Protein AF-A0A2W1BD44-F1 (afdb_monomer)

Radius of gyration: 37.62 Å; Cα contacts (8 Å, |Δi|>4): 942; chains: 1; bounding box: 75×64×132 Å

pLDDT: mean 83.97, std 14.61, range [34.53, 98.75]

Structure (mmCIF, N/CA/C/O backbone):
data_AF-A0A2W1BD44-F1
#
_entry.id   AF-A0A2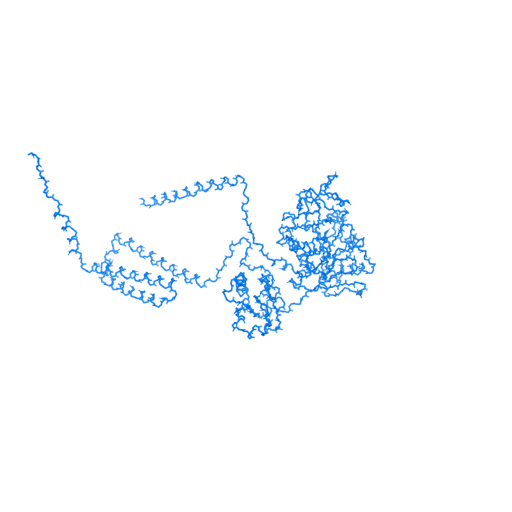W1BD44-F1
#
loop_
_atom_site.group_PDB
_atom_site.id
_atom_site.type_symbol
_atom_site.label_atom_id
_atom_site.label_alt_id
_atom_site.label_comp_id
_atom_site.label_asym_id
_atom_site.label_entity_id
_atom_site.label_seq_id
_atom_site.pdbx_PDB_ins_code
_atom_site.Cartn_x
_atom_site.Cartn_y
_atom_site.Cartn_z
_atom_site.occupancy
_atom_site.B_iso_or_equiv
_atom_site.auth_seq_id
_atom_site.auth_comp_id
_atom_site.auth_asym_id
_atom_site.auth_atom_id
_atom_site.pdbx_PDB_model_num
ATOM 1 N N . MET A 1 1 ? 44.862 8.257 100.990 1.00 38.84 1 MET A N 1
ATOM 2 C CA . MET A 1 1 ? 45.302 8.768 99.675 1.00 38.84 1 MET A CA 1
ATOM 3 C C . MET A 1 1 ? 44.104 9.475 99.042 1.00 38.84 1 MET A C 1
ATOM 5 O O . MET A 1 1 ? 43.102 8.808 98.858 1.00 38.84 1 MET A O 1
ATOM 9 N N . SER A 1 2 ? 44.173 10.812 98.903 1.00 38.59 2 SER A N 1
ATOM 10 C CA . SER A 1 2 ? 43.586 11.689 97.850 1.00 38.59 2 SER A CA 1
ATOM 11 C C . SER A 1 2 ? 42.446 11.095 96.983 1.00 38.59 2 SER A C 1
ATOM 13 O O . SER A 1 2 ? 42.671 10.048 96.399 1.00 38.59 2 SER A O 1
ATOM 15 N N . THR A 1 3 ? 41.254 11.668 96.729 1.00 39.41 3 THR A N 1
ATOM 16 C CA . THR A 1 3 ? 40.765 13.068 96.692 1.00 39.41 3 THR A CA 1
ATOM 17 C C . THR A 1 3 ? 39.239 13.099 96.401 1.00 39.41 3 THR A C 1
ATOM 19 O O . THR A 1 3 ? 38.770 12.302 95.599 1.00 39.41 3 THR A O 1
ATOM 22 N N . SER A 1 4 ? 38.525 14.039 97.044 1.00 40.84 4 SER A N 1
ATOM 23 C CA . SER A 1 4 ? 37.209 14.705 96.799 1.00 40.84 4 SER A CA 1
ATOM 24 C C . SER A 1 4 ? 36.252 14.306 95.644 1.00 40.84 4 SER A C 1
ATOM 26 O O . SER A 1 4 ? 36.691 14.236 94.496 1.00 40.84 4 SER A O 1
ATOM 28 N N . PRO A 1 5 ? 34.916 14.316 95.887 1.00 44.00 5 PRO A N 1
ATOM 29 C CA . PRO A 1 5 ? 33.911 14.685 94.893 1.00 44.00 5 PRO A CA 1
ATOM 30 C C . PRO A 1 5 ? 33.287 16.073 95.159 1.00 44.00 5 PRO A C 1
ATOM 32 O O . PRO A 1 5 ? 32.891 16.420 96.272 1.00 44.00 5 PRO A O 1
ATOM 35 N N . ARG A 1 6 ? 33.160 16.845 94.076 1.00 44.81 6 ARG A N 1
ATOM 36 C CA . ARG A 1 6 ? 32.424 18.110 93.948 1.00 44.81 6 ARG A CA 1
ATOM 37 C C . ARG A 1 6 ? 31.247 17.832 93.007 1.00 44.81 6 ARG A C 1
ATOM 39 O O . ARG A 1 6 ? 31.476 17.298 91.926 1.00 44.81 6 ARG A O 1
ATOM 46 N N . GLY A 1 7 ? 30.027 18.188 93.394 1.00 34.53 7 GLY A N 1
ATOM 47 C CA . GLY A 1 7 ? 28.847 18.040 92.542 1.00 34.53 7 GLY A CA 1
ATOM 48 C C . GLY A 1 7 ? 27.603 18.583 93.229 1.00 34.53 7 GLY A C 1
ATOM 49 O O . GLY A 1 7 ? 26.900 17.835 93.896 1.00 34.53 7 GLY A O 1
ATOM 50 N N . ASP A 1 8 ? 27.380 19.887 93.085 1.00 41.16 8 ASP A N 1
ATOM 51 C CA . ASP A 1 8 ? 26.165 20.582 93.505 1.00 41.16 8 ASP A CA 1
ATOM 52 C C . ASP A 1 8 ? 25.627 21.405 92.325 1.00 41.16 8 ASP A C 1
ATOM 54 O O . ASP A 1 8 ? 26.399 21.959 91.538 1.00 41.16 8 ASP A O 1
ATOM 58 N N . SER A 1 9 ? 24.299 21.503 92.266 1.00 50.09 9 SER A N 1
ATOM 59 C CA . SER A 1 9 ? 23.477 22.431 91.479 1.00 50.09 9 SER A CA 1
ATOM 60 C C . SER A 1 9 ? 23.548 22.352 89.943 1.00 50.09 9 SER A C 1
ATOM 62 O O . SER A 1 9 ? 24.430 22.943 89.334 1.00 50.09 9 SER A O 1
ATOM 64 N N . THR A 1 10 ? 22.578 21.678 89.295 1.00 47.69 10 THR A N 1
ATOM 65 C CA . THR A 1 10 ? 22.043 22.058 87.949 1.00 47.69 10 THR A CA 1
ATOM 66 C C . THR A 1 10 ? 20.843 21.237 87.425 1.00 47.69 10 THR A C 1
ATOM 68 O O . THR A 1 10 ? 20.424 21.467 86.297 1.00 47.69 10 THR A O 1
ATOM 71 N N . GLU A 1 11 ? 20.210 20.333 88.188 1.00 44.97 11 GLU A N 1
ATOM 72 C CA . GLU A 1 11 ? 19.047 19.564 87.668 1.00 44.97 11 GLU A CA 1
ATOM 73 C C . GLU A 1 11 ? 17.655 20.064 88.103 1.00 44.97 11 GLU A C 1
ATOM 75 O O . GLU A 1 11 ? 16.647 19.636 87.542 1.00 44.97 11 GLU A O 1
ATOM 80 N N . GLN A 1 12 ? 17.545 21.013 89.040 1.00 45.84 12 GLN A N 1
ATOM 81 C CA . GLN A 1 12 ? 16.232 21.457 89.547 1.00 45.84 12 GLN A CA 1
ATOM 82 C C . GLN A 1 12 ? 15.601 22.667 88.830 1.00 45.84 12 GLN A C 1
ATOM 84 O O . GLN A 1 12 ? 14.423 22.945 89.060 1.00 45.84 12 GLN A O 1
ATOM 89 N N . GLU A 1 13 ? 16.305 23.354 87.922 1.00 44.72 13 GLU A N 1
ATOM 90 C CA . GLU A 1 13 ? 15.767 24.547 87.234 1.00 44.72 13 GLU A CA 1
ATOM 91 C C . GLU A 1 13 ? 15.126 24.279 85.860 1.00 44.72 13 GLU A C 1
ATOM 93 O O . GLU A 1 13 ? 14.268 25.048 85.428 1.00 44.72 13 GLU A O 1
ATOM 98 N N . VAL A 1 14 ? 15.444 23.168 85.184 1.00 47.56 14 VAL A N 1
ATOM 99 C CA . VAL A 1 14 ? 14.962 22.919 83.805 1.00 47.56 14 VAL A CA 1
ATOM 100 C C . VAL A 1 14 ? 13.562 22.279 83.766 1.00 47.56 14 VAL A C 1
ATOM 102 O O . VAL A 1 14 ? 12.802 22.488 82.824 1.00 47.56 14 VAL A O 1
ATOM 105 N N . SER A 1 15 ? 13.148 21.566 84.818 1.00 46.09 15 SER A N 1
ATOM 106 C CA . SER A 1 15 ? 11.828 20.907 84.873 1.00 46.09 15 SER A CA 1
ATOM 107 C C . SER A 1 15 ? 10.659 21.879 85.143 1.00 46.09 15 SER A C 1
ATOM 109 O O . SER A 1 15 ? 9.526 21.647 84.716 1.00 46.09 15 SER A O 1
ATOM 111 N N . ARG A 1 16 ? 10.912 23.032 85.783 1.00 44.66 16 ARG A N 1
ATOM 112 C CA . ARG A 1 16 ? 9.859 24.017 86.119 1.00 44.66 16 ARG A CA 1
ATOM 113 C C . ARG A 1 16 ? 9.463 24.952 84.971 1.00 44.66 16 ARG A C 1
ATOM 115 O O . ARG A 1 16 ? 8.400 25.574 85.038 1.00 44.66 16 ARG A O 1
ATOM 122 N N . THR A 1 17 ? 10.254 25.046 83.905 1.00 51.88 17 THR A N 1
ATOM 123 C CA . T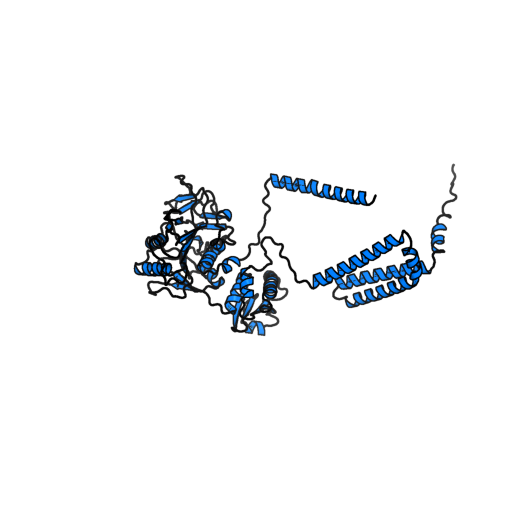HR A 1 17 ? 9.981 25.964 82.784 1.00 51.88 17 THR A CA 1
ATOM 124 C C . THR A 1 17 ? 9.104 25.347 81.693 1.00 51.88 17 THR A C 1
ATOM 126 O O . THR A 1 17 ? 8.351 26.073 81.050 1.00 51.88 17 THR A O 1
ATOM 129 N N . MET A 1 18 ? 9.102 24.017 81.523 1.00 45.19 18 MET A N 1
ATOM 130 C CA . MET A 1 18 ? 8.261 23.370 80.504 1.00 45.19 18 MET A CA 1
ATOM 131 C C . MET A 1 18 ? 6.806 23.164 80.975 1.00 45.19 18 MET A C 1
ATOM 133 O O . MET A 1 18 ? 5.870 23.349 80.199 1.00 45.19 18 MET A O 1
ATOM 137 N N . PHE A 1 19 ? 6.591 22.872 82.264 1.00 44.66 19 PHE A N 1
ATOM 138 C CA . PHE A 1 19 ? 5.244 22.692 82.831 1.00 44.66 19 PHE A CA 1
ATOM 139 C C . PHE A 1 19 ? 4.492 24.013 83.078 1.00 44.66 19 PHE A C 1
ATOM 141 O O . PHE A 1 19 ? 3.261 24.041 83.042 1.00 44.66 19 PHE A O 1
ATOM 148 N N . SER A 1 20 ? 5.206 25.126 83.269 1.00 40.09 20 SER A N 1
ATOM 149 C CA . SER A 1 20 ? 4.591 26.448 83.476 1.00 40.09 20 SER A CA 1
ATOM 150 C C . SER A 1 20 ? 4.091 27.102 82.183 1.00 40.09 20 SER A C 1
ATOM 152 O O . SER A 1 20 ? 3.234 27.983 82.242 1.00 40.09 20 SER A O 1
ATOM 154 N N . PHE A 1 21 ? 4.534 26.634 81.009 1.00 43.69 21 PHE A N 1
ATOM 155 C CA . PHE A 1 21 ? 4.015 27.105 79.718 1.00 43.69 21 PHE A CA 1
ATOM 156 C C . PHE A 1 21 ? 2.640 26.502 79.375 1.00 43.69 21 PHE A C 1
ATOM 158 O O . PHE A 1 21 ? 1.853 27.112 78.654 1.00 43.69 21 PHE A O 1
ATOM 165 N N . ILE A 1 22 ? 2.320 25.327 79.930 1.00 46.38 22 ILE A N 1
ATOM 166 C CA . ILE A 1 22 ? 1.035 24.640 79.720 1.00 46.38 22 ILE A CA 1
ATOM 167 C C . ILE A 1 22 ? -0.045 25.156 80.686 1.00 46.38 22 ILE A C 1
ATOM 169 O O . ILE A 1 22 ? -1.225 25.142 80.345 1.00 46.38 22 ILE A O 1
ATOM 173 N N . GLN A 1 23 ? 0.329 25.688 81.854 1.00 42.53 23 GLN A N 1
ATOM 174 C CA . GLN A 1 23 ? -0.645 26.165 82.846 1.00 42.53 23 GLN A CA 1
ATOM 175 C C . GLN A 1 23 ? -1.362 27.473 82.474 1.00 42.53 23 GLN A C 1
ATOM 177 O O . GLN A 1 23 ? -2.427 27.733 83.026 1.00 42.53 23 GLN A O 1
ATOM 182 N N . ASN A 1 24 ? -0.840 28.259 81.524 1.00 45.75 24 ASN A N 1
ATOM 183 C CA . ASN A 1 24 ? -1.397 29.573 81.167 1.00 45.75 24 ASN A CA 1
ATOM 184 C C . ASN A 1 24 ? -1.815 29.719 79.691 1.00 45.75 24 ASN A C 1
ATOM 186 O O . ASN A 1 24 ? -2.068 30.832 79.229 1.00 45.75 24 ASN A O 1
ATOM 190 N N . ALA A 1 25 ? -1.941 28.620 78.942 1.00 47.50 25 ALA A N 1
ATOM 191 C CA . ALA A 1 25 ? -2.675 28.650 77.679 1.00 47.50 25 ALA A CA 1
ATOM 192 C C . ALA A 1 25 ? -4.179 28.559 77.990 1.00 47.50 25 ALA A C 1
ATOM 194 O O . ALA A 1 25 ? -4.576 27.691 78.772 1.00 47.50 25 ALA A O 1
ATOM 195 N N . PRO A 1 26 ? -5.050 29.406 77.408 1.00 57.28 26 PRO A N 1
ATOM 196 C CA . PRO A 1 26 ? -6.482 29.265 77.628 1.00 57.28 26 PRO A CA 1
ATOM 197 C C . PRO A 1 26 ? -6.879 27.858 77.172 1.00 57.28 26 PRO A C 1
ATOM 199 O O . PRO A 1 26 ? -6.710 27.533 75.999 1.00 57.28 26 PRO A O 1
ATOM 202 N N . LEU A 1 27 ? -7.391 27.021 78.082 1.00 58.91 27 LEU A N 1
ATOM 203 C CA . LEU A 1 27 ? -7.783 25.618 77.841 1.00 58.91 27 LEU A CA 1
ATOM 204 C C . LEU A 1 27 ? -8.579 25.413 76.534 1.00 58.91 27 LEU A C 1
ATOM 206 O O . LEU A 1 27 ? -8.481 24.373 75.886 1.00 58.91 27 LEU A O 1
ATOM 210 N N . LYS A 1 28 ? -9.316 26.443 76.104 1.00 60.06 28 LYS A N 1
ATOM 211 C CA . LYS A 1 28 ? -10.072 26.491 74.845 1.00 60.06 28 LYS A CA 1
ATOM 212 C C . LYS A 1 28 ? -9.191 26.444 73.583 1.00 60.06 28 LYS A C 1
ATOM 214 O O . LYS A 1 28 ? -9.587 25.833 72.596 1.00 60.06 28 LYS A O 1
ATOM 219 N N . GLY A 1 29 ? -8.001 27.047 73.606 1.00 64.81 29 GLY A N 1
ATOM 220 C CA . GLY A 1 29 ? -7.084 27.107 72.464 1.00 64.81 29 GLY A CA 1
ATOM 221 C C . GLY A 1 29 ? -6.428 25.760 72.156 1.00 64.81 29 GLY A C 1
ATOM 222 O O . GLY A 1 29 ? -6.454 25.313 71.011 1.00 64.81 29 GLY A O 1
ATOM 223 N N . VAL A 1 30 ? -5.924 25.066 73.181 1.00 71.62 30 VAL A N 1
ATOM 224 C CA . VAL A 1 30 ? -5.302 23.738 73.021 1.00 71.62 30 VAL A CA 1
ATOM 225 C C . VAL A 1 30 ? -6.334 22.709 72.548 1.00 71.62 30 VAL A C 1
ATOM 227 O O . VAL A 1 30 ? -6.066 21.958 71.613 1.00 71.62 30 VAL A O 1
ATOM 230 N N . ALA A 1 31 ? -7.547 22.734 73.111 1.00 72.25 31 ALA A N 1
ATOM 231 C CA . ALA A 1 31 ? -8.640 21.860 72.684 1.00 72.25 31 ALA A CA 1
ATOM 232 C C . ALA A 1 31 ? -9.045 22.096 71.216 1.00 72.25 31 ALA A C 1
ATOM 234 O O . ALA A 1 31 ? -9.238 21.139 70.466 1.00 72.25 31 ALA A O 1
ATOM 235 N N . SER A 1 32 ? -9.116 23.360 70.779 1.00 73.69 32 SER A N 1
ATOM 236 C CA . SER A 1 32 ? -9.437 23.694 69.384 1.00 73.69 32 SER A CA 1
ATOM 237 C C . SER A 1 32 ? -8.368 23.217 68.394 1.00 73.69 32 SER A C 1
ATOM 239 O O . SER A 1 32 ? -8.708 22.741 67.313 1.00 73.69 32 SER A O 1
ATOM 241 N N . LEU A 1 33 ? -7.087 23.268 68.778 1.00 72.75 33 LEU A N 1
ATOM 242 C CA . LEU A 1 33 ? -5.977 22.799 67.948 1.00 72.75 33 LEU A CA 1
ATOM 243 C C . LEU A 1 33 ? -6.015 21.277 67.767 1.00 72.75 33 LEU A C 1
ATOM 245 O O . LEU A 1 33 ? -5.868 20.790 66.649 1.00 72.75 33 LEU A O 1
ATOM 249 N N . VAL A 1 34 ? -6.254 20.528 68.847 1.00 79.25 34 VAL A N 1
ATOM 250 C CA . VAL A 1 34 ? -6.355 19.060 68.799 1.00 79.25 34 VAL A CA 1
ATOM 251 C C . VAL A 1 34 ? -7.528 18.622 67.919 1.00 79.25 34 VAL A C 1
ATOM 253 O O . VAL A 1 34 ? -7.362 17.738 67.081 1.00 79.25 34 VAL A O 1
ATOM 256 N N . LEU A 1 35 ? -8.686 19.280 68.043 1.00 80.00 35 LEU A N 1
ATOM 257 C CA . LEU A 1 35 ? -9.857 19.008 67.202 1.00 80.00 35 LEU A CA 1
ATOM 258 C C . LEU A 1 35 ? -9.609 19.350 65.727 1.00 80.00 35 LEU A C 1
ATOM 260 O O . LEU A 1 35 ? -9.998 18.582 64.851 1.00 80.00 35 LEU A O 1
ATOM 264 N N . ALA A 1 36 ? -8.920 20.457 65.438 1.00 75.94 36 ALA A N 1
ATOM 265 C CA . ALA A 1 36 ? -8.581 20.832 64.067 1.00 75.94 36 ALA A CA 1
ATOM 266 C C . ALA A 1 36 ? -7.618 19.827 63.414 1.00 75.94 36 ALA A C 1
ATOM 268 O O . ALA A 1 36 ? -7.833 19.422 62.272 1.00 75.94 36 ALA A O 1
ATOM 269 N N . VAL A 1 37 ? -6.586 19.383 64.140 1.00 76.31 37 VAL A N 1
ATOM 270 C CA . VAL A 1 37 ? -5.633 18.376 63.648 1.00 76.31 37 VAL A CA 1
ATOM 271 C C . VAL A 1 37 ? -6.327 17.029 63.444 1.00 76.31 37 VAL A C 1
ATOM 273 O O . VAL A 1 37 ? -6.172 16.428 62.384 1.00 76.31 37 VAL A O 1
ATOM 276 N N . ALA A 1 38 ? -7.144 16.580 64.401 1.00 79.06 38 ALA A N 1
ATOM 277 C CA . ALA A 1 38 ? -7.922 15.349 64.264 1.00 79.06 38 ALA A CA 1
ATOM 278 C C . ALA A 1 38 ? -8.885 15.407 63.064 1.00 79.06 38 ALA A C 1
ATOM 280 O O . ALA A 1 38 ? -8.992 14.441 62.307 1.00 79.06 38 ALA A O 1
ATOM 281 N N . GLY A 1 39 ? -9.530 16.557 62.845 1.00 83.88 39 GLY A N 1
ATOM 282 C CA . GLY A 1 39 ? -10.405 16.789 61.699 1.00 83.88 39 GLY A CA 1
ATOM 283 C C . GLY A 1 39 ? -9.673 16.729 60.357 1.00 83.88 39 GLY A C 1
ATOM 284 O O . GLY A 1 39 ? -10.114 16.020 59.454 1.00 83.88 39 GLY A O 1
ATOM 285 N N . LEU A 1 40 ? -8.519 17.398 60.241 1.00 78.75 40 LEU A N 1
ATOM 286 C CA . LEU A 1 40 ? -7.683 17.366 59.034 1.00 78.75 40 LEU A CA 1
ATOM 287 C C . LEU A 1 40 ? -7.148 15.964 58.734 1.00 78.75 40 LEU A C 1
ATOM 289 O O . LEU A 1 40 ? -7.188 15.534 57.584 1.00 78.75 40 LEU A O 1
ATOM 293 N N . VAL A 1 41 ? -6.681 15.238 59.754 1.00 80.88 41 VAL A N 1
ATOM 294 C CA . VAL A 1 41 ? -6.185 13.863 59.598 1.00 80.88 41 VAL A CA 1
ATOM 295 C C . VAL A 1 41 ? -7.312 12.935 59.144 1.00 80.88 41 VAL A C 1
ATOM 297 O O . VAL A 1 41 ? -7.126 12.184 58.191 1.00 80.88 41 VAL A O 1
ATOM 300 N N . SER A 1 42 ? -8.498 13.027 59.753 1.00 84.25 42 SER A N 1
ATOM 301 C CA . SER A 1 42 ? -9.668 12.230 59.353 1.00 84.25 42 SER A CA 1
ATOM 302 C C . SER A 1 42 ? -10.090 12.515 57.909 1.00 84.25 42 SER A C 1
ATOM 304 O O . SER A 1 42 ? -10.377 11.593 57.147 1.00 84.25 42 SER A O 1
ATOM 306 N N . MET A 1 43 ? -10.080 13.787 57.504 1.00 83.50 43 MET A N 1
ATOM 307 C CA . MET A 1 43 ? -10.447 14.198 56.150 1.00 83.50 43 MET A CA 1
ATOM 308 C C . MET A 1 43 ? -9.407 13.737 55.117 1.00 83.50 43 MET A C 1
ATOM 310 O O . MET A 1 43 ? -9.776 13.233 54.060 1.00 83.50 43 MET A O 1
ATOM 314 N N . PHE A 1 44 ? -8.115 13.831 55.445 1.00 80.19 44 PHE A N 1
ATOM 315 C CA . PHE A 1 44 ? -7.021 13.348 54.599 1.00 80.19 44 PHE A CA 1
ATOM 316 C C . PHE A 1 44 ? -7.077 11.828 54.399 1.00 80.19 44 PHE A C 1
ATOM 318 O O . PHE A 1 44 ? -7.018 11.352 53.267 1.00 80.19 44 PHE A O 1
ATOM 325 N N . VAL A 1 45 ? -7.271 11.069 55.483 1.00 83.75 45 VAL A N 1
ATOM 326 C CA . VAL A 1 45 ? -7.454 9.611 55.423 1.00 83.75 45 VAL A CA 1
ATOM 327 C C . VAL A 1 45 ? -8.697 9.255 54.605 1.00 83.75 45 VAL A C 1
ATOM 329 O O . VAL A 1 45 ? -8.631 8.377 53.750 1.00 83.75 45 VAL A O 1
ATOM 332 N N . GLY A 1 46 ? -9.809 9.968 54.796 1.00 86.06 46 GLY A N 1
ATOM 333 C CA . GLY A 1 46 ? -11.034 9.740 54.031 1.00 86.06 46 GLY A CA 1
ATOM 334 C C . GLY A 1 46 ? -10.872 9.980 52.525 1.00 86.06 46 GLY A C 1
ATOM 335 O O . GLY A 1 46 ? -11.368 9.186 51.728 1.00 86.06 46 GLY A O 1
ATOM 336 N N . VAL A 1 47 ? -10.117 11.010 52.124 1.00 79.31 47 VAL A N 1
ATOM 337 C CA . VAL A 1 47 ? -9.788 11.285 50.713 1.00 79.31 47 VAL A CA 1
ATOM 338 C C . VAL A 1 47 ? -8.895 10.192 50.120 1.00 79.31 47 VAL A C 1
ATOM 340 O O . VAL A 1 47 ? -9.162 9.736 49.009 1.00 79.31 47 VAL A O 1
ATOM 343 N N . ILE A 1 48 ? -7.884 9.720 50.860 1.00 79.00 48 ILE A N 1
ATOM 344 C CA . ILE A 1 48 ? -7.038 8.599 50.416 1.00 79.00 48 ILE A CA 1
ATOM 345 C C . ILE A 1 48 ? -7.887 7.348 50.183 1.00 79.00 48 ILE A C 1
ATOM 347 O O . ILE A 1 48 ? -7.766 6.716 49.136 1.00 79.00 48 ILE A O 1
ATOM 351 N N . LEU A 1 49 ? -8.775 7.012 51.121 1.00 82.06 49 LEU A N 1
ATOM 352 C CA . LEU A 1 49 ? -9.651 5.848 50.991 1.00 82.06 49 LEU A CA 1
ATOM 353 C C . LEU A 1 49 ? -10.595 5.968 49.788 1.00 82.06 49 LEU A C 1
ATOM 355 O O . LEU A 1 49 ? -10.818 4.983 49.096 1.00 82.06 49 LEU A O 1
ATOM 359 N N . LEU A 1 50 ? -11.113 7.164 49.501 1.00 82.50 50 LEU A N 1
ATOM 360 C CA . LEU A 1 50 ? -12.037 7.392 48.386 1.00 82.50 50 LEU A CA 1
ATOM 361 C C . LEU A 1 50 ? -11.343 7.255 47.017 1.00 82.50 50 LEU A C 1
ATOM 363 O O . LEU A 1 50 ? -11.929 6.696 46.086 1.00 82.50 50 LEU A O 1
ATOM 367 N N . ILE A 1 51 ? -10.100 7.742 46.912 1.00 76.38 51 ILE A N 1
ATOM 368 C CA . ILE A 1 51 ? -9.324 7.767 45.663 1.00 76.38 51 ILE A CA 1
ATOM 369 C C . ILE A 1 51 ? -8.636 6.426 45.391 1.00 76.38 51 ILE A C 1
ATOM 371 O O . ILE A 1 51 ? -8.710 5.924 44.273 1.00 76.38 51 ILE A O 1
ATOM 375 N N . PHE A 1 52 ? -7.962 5.850 46.389 1.00 75.50 52 PHE A N 1
ATOM 376 C CA . PHE A 1 52 ? -7.050 4.723 46.175 1.00 75.50 52 PHE A CA 1
ATOM 377 C C . PHE A 1 52 ? -7.671 3.354 46.456 1.00 75.50 52 PHE A C 1
ATOM 379 O O . PHE A 1 52 ? -7.142 2.357 45.974 1.00 75.50 52 PHE A O 1
ATOM 386 N N . ILE A 1 53 ? -8.767 3.276 47.223 1.00 79.94 53 ILE A N 1
ATOM 387 C CA . ILE A 1 53 ? -9.356 1.993 47.634 1.00 79.94 53 ILE A CA 1
ATOM 388 C C . ILE A 1 53 ? -10.849 1.966 47.298 1.00 79.94 53 ILE A C 1
ATOM 390 O O . ILE A 1 53 ? -11.708 2.348 48.094 1.00 79.94 53 ILE A O 1
ATOM 394 N N . THR A 1 54 ? -11.165 1.478 46.098 1.00 71.56 54 THR A N 1
ATOM 395 C CA . THR A 1 54 ? -12.533 1.398 45.555 1.00 71.56 54 THR A CA 1
ATOM 396 C C . THR A 1 54 ? -13.508 0.647 46.467 1.00 71.56 54 THR A C 1
ATOM 398 O O . THR A 1 54 ? -14.662 1.063 46.575 1.00 71.56 54 THR A O 1
ATOM 401 N N . GLU A 1 55 ? -13.049 -0.380 47.185 1.00 78.69 55 GLU A N 1
ATOM 402 C CA . GLU A 1 55 ? -13.868 -1.179 48.111 1.00 78.69 55 GLU A CA 1
ATOM 403 C C . GLU A 1 55 ? -14.251 -0.445 49.413 1.00 78.69 55 GLU A C 1
ATOM 405 O O . GLU A 1 55 ? -15.252 -0.780 50.042 1.00 78.69 55 GLU A O 1
ATOM 410 N N . LEU A 1 56 ? -13.505 0.593 49.818 1.00 79.69 56 LEU A N 1
ATOM 411 C CA . LEU A 1 56 ? -13.702 1.312 51.089 1.00 79.69 56 LEU A CA 1
ATOM 412 C C . LEU A 1 56 ? -14.331 2.702 50.918 1.00 79.69 56 LEU A C 1
ATOM 414 O O . LEU A 1 56 ? -14.333 3.503 51.858 1.00 79.69 56 LEU A O 1
ATOM 418 N N . ARG A 1 57 ? -14.915 3.003 49.751 1.00 79.94 57 ARG A N 1
ATOM 419 C CA . ARG A 1 57 ? -15.508 4.322 49.451 1.00 79.94 57 ARG A CA 1
ATOM 420 C C . ARG A 1 57 ? -16.557 4.775 50.474 1.00 79.94 57 ARG A C 1
ATOM 422 O O . ARG A 1 57 ? -16.582 5.953 50.828 1.00 79.94 57 ARG A O 1
ATOM 429 N N . GLY A 1 58 ? -17.375 3.857 50.997 1.00 78.38 58 GLY A N 1
ATOM 430 C CA . GLY A 1 58 ? -18.353 4.162 52.052 1.00 78.38 58 GLY A CA 1
ATOM 431 C C . GLY A 1 58 ? -17.696 4.627 53.359 1.00 78.38 58 GLY A C 1
ATOM 432 O O . GLY A 1 58 ? -18.084 5.646 53.929 1.00 78.38 58 GLY A O 1
ATOM 433 N N . SER A 1 59 ? -16.641 3.935 53.793 1.00 82.44 59 SER A N 1
ATOM 434 C CA . SER A 1 59 ? -15.852 4.299 54.978 1.00 82.44 59 SER A CA 1
ATOM 435 C C . SER A 1 59 ? -15.072 5.602 54.775 1.00 82.44 59 SER A C 1
ATOM 437 O O . SER A 1 59 ? -14.964 6.407 55.700 1.00 82.44 59 SER A O 1
ATOM 439 N N . GLY A 1 60 ? -14.583 5.847 53.553 1.00 82.81 60 GLY A N 1
ATOM 440 C CA . GLY A 1 60 ? -13.937 7.104 53.170 1.00 82.81 60 GLY A CA 1
ATOM 441 C C . GLY A 1 60 ? -14.872 8.309 53.308 1.00 82.81 60 GLY A C 1
ATOM 442 O O . GLY A 1 60 ? -14.495 9.314 53.911 1.00 82.81 60 GLY A O 1
ATOM 443 N N . LEU A 1 61 ? -16.122 8.186 52.846 1.00 81.44 61 LEU A N 1
ATOM 444 C CA . LEU A 1 61 ? -17.148 9.224 53.011 1.00 81.44 61 LEU A CA 1
ATOM 445 C C . LEU A 1 61 ? -17.447 9.518 54.489 1.00 81.44 61 LEU A C 1
ATOM 447 O O . LEU A 1 61 ? -17.503 10.684 54.879 1.00 81.44 61 LEU A O 1
ATOM 451 N N . LEU A 1 62 ? -17.576 8.488 55.330 1.00 83.06 62 LEU A N 1
ATOM 452 C CA . LEU A 1 62 ? -17.805 8.666 56.769 1.00 83.06 62 LEU A CA 1
ATOM 453 C C . LEU A 1 62 ? -16.638 9.385 57.464 1.00 83.06 62 LEU A C 1
ATOM 455 O O . LEU A 1 62 ? -16.868 10.277 58.283 1.00 83.06 62 LEU A O 1
ATOM 459 N N . ALA A 1 63 ? -15.394 9.051 57.113 1.00 82.00 63 ALA A N 1
ATOM 460 C CA . ALA A 1 63 ? -14.204 9.711 57.649 1.00 82.00 63 ALA A CA 1
ATOM 461 C C . ALA A 1 63 ? -14.115 11.195 57.240 1.00 82.00 63 ALA A C 1
ATOM 463 O O . ALA A 1 63 ? -13.699 12.034 58.045 1.00 82.00 63 ALA A O 1
ATOM 464 N N . ILE A 1 64 ? -14.561 11.540 56.025 1.00 81.44 64 ILE A N 1
ATOM 465 C CA . ILE A 1 64 ? -14.668 12.935 55.565 1.00 81.44 64 ILE A CA 1
ATOM 466 C C . ILE A 1 64 ? -15.734 13.688 56.369 1.00 81.44 64 ILE A C 1
ATOM 468 O O . ILE A 1 64 ? -15.472 14.798 56.834 1.00 81.44 64 ILE A O 1
ATOM 472 N N . VAL A 1 65 ? -16.910 13.087 56.582 1.00 82.00 65 VAL A N 1
ATOM 473 C CA . VAL A 1 65 ? -17.998 13.698 57.366 1.00 82.00 65 VAL A CA 1
ATOM 474 C C . VAL A 1 65 ? -17.561 13.945 58.813 1.00 82.00 65 VAL A C 1
ATOM 476 O O . VAL A 1 65 ? -17.725 15.053 59.322 1.00 82.00 65 VAL A O 1
ATOM 479 N N . LEU A 1 66 ? -16.934 12.957 59.459 1.00 81.50 66 LEU A N 1
ATOM 480 C CA . LEU A 1 66 ? -16.374 13.100 60.809 1.00 81.50 66 LEU A CA 1
ATOM 481 C C . LEU A 1 66 ? -15.286 14.180 60.873 1.00 81.50 66 LEU A C 1
ATOM 483 O O . LEU A 1 66 ? -15.288 15.003 61.790 1.00 81.50 66 LEU A O 1
ATOM 487 N N . GLY A 1 67 ? -14.403 14.229 59.872 1.00 81.12 67 GLY A N 1
ATOM 488 C CA . GLY A 1 67 ? -13.387 15.274 59.753 1.00 81.12 67 GLY A CA 1
ATOM 489 C C . GLY A 1 67 ? -13.994 16.677 59.655 1.00 81.12 67 GLY A C 1
ATOM 490 O O . GLY A 1 67 ? -13.555 17.596 60.348 1.00 81.12 67 GLY A O 1
ATOM 491 N N . GLY A 1 68 ? -15.065 16.824 58.868 1.00 76.56 68 GLY A N 1
ATOM 492 C CA . GLY A 1 68 ? -15.836 18.063 58.751 1.00 76.56 68 GLY A CA 1
ATOM 493 C C . GLY A 1 68 ? -16.509 18.485 60.062 1.00 76.56 68 GLY A C 1
ATOM 494 O O . GLY A 1 68 ? -16.486 19.663 60.423 1.00 76.56 68 GLY A O 1
ATOM 495 N N . ILE A 1 69 ? -17.045 17.535 60.831 1.00 78.69 69 ILE A N 1
ATOM 496 C CA . ILE A 1 69 ? -17.637 17.810 62.150 1.00 78.69 69 ILE A CA 1
ATOM 497 C C . ILE A 1 69 ? -16.565 18.306 63.131 1.00 78.69 69 ILE A C 1
ATOM 499 O O . ILE A 1 69 ? -16.758 19.324 63.794 1.00 78.69 69 ILE A O 1
ATOM 503 N N . PHE A 1 70 ? -15.398 17.663 63.195 1.00 80.75 70 PHE A N 1
ATOM 504 C CA . PHE A 1 70 ? -14.324 18.126 64.081 1.00 80.75 70 PHE A CA 1
ATOM 505 C C . PHE A 1 70 ? -13.789 19.505 63.698 1.00 80.75 70 PHE A C 1
ATOM 507 O O . PHE A 1 70 ? -13.527 20.323 64.581 1.00 80.75 70 PHE A O 1
ATOM 514 N N . LEU A 1 71 ? -13.697 19.804 62.401 1.00 77.75 71 LEU A N 1
ATOM 515 C CA . LEU A 1 71 ? -13.296 21.124 61.920 1.00 77.75 71 LEU A CA 1
ATOM 516 C C . LEU A 1 71 ? -14.330 22.205 62.240 1.00 77.75 71 LEU A C 1
ATOM 518 O O . LEU A 1 71 ? -13.956 23.282 62.699 1.00 77.75 71 LEU A O 1
ATOM 522 N N . THR A 1 72 ? -15.622 21.927 62.058 1.00 74.12 72 THR A N 1
ATOM 523 C CA . THR A 1 72 ? -16.681 22.895 62.388 1.00 74.12 72 THR A CA 1
ATOM 524 C C . THR A 1 72 ? -16.713 23.197 63.886 1.00 74.12 72 THR A C 1
ATOM 526 O O . THR A 1 72 ? -16.752 24.367 64.267 1.00 74.12 72 THR A O 1
ATOM 529 N N . VAL A 1 73 ? -16.580 22.179 64.743 1.00 78.75 73 VAL A N 1
ATOM 530 C CA . VAL A 1 73 ? -16.482 22.358 66.201 1.00 78.75 73 VAL A CA 1
ATOM 531 C C . VAL A 1 73 ? -15.208 23.121 66.585 1.00 78.75 73 VAL A C 1
ATOM 533 O O . VAL A 1 73 ? -15.272 24.051 67.390 1.00 78.75 73 VAL A O 1
ATOM 536 N N . ALA A 1 74 ? -14.058 22.801 65.982 1.00 76.62 74 ALA A N 1
ATOM 537 C CA . ALA A 1 74 ? -12.802 23.510 66.233 1.00 76.62 74 ALA A CA 1
ATOM 538 C C . ALA A 1 74 ? -12.897 25.004 65.880 1.00 76.62 74 ALA A C 1
ATOM 540 O O . ALA A 1 74 ? -12.452 25.856 66.656 1.00 76.62 74 ALA A O 1
ATOM 541 N N . VAL A 1 75 ? -13.521 25.334 64.744 1.00 73.06 75 VAL A N 1
ATOM 542 C CA . VAL A 1 75 ? -13.760 26.715 64.298 1.00 73.06 75 VAL A CA 1
ATOM 543 C C . VAL A 1 75 ? -14.734 27.432 65.230 1.00 73.06 75 VAL A C 1
ATOM 545 O O . VAL A 1 75 ? -14.467 28.561 65.633 1.00 73.06 75 VAL A O 1
ATOM 548 N N . MET A 1 76 ? -15.821 26.779 65.644 1.00 75.31 76 MET A N 1
ATOM 549 C CA . MET A 1 76 ? -16.820 27.369 66.542 1.00 75.31 76 MET A CA 1
ATOM 550 C C . MET A 1 76 ? -16.232 27.715 67.921 1.00 75.31 76 MET A C 1
ATOM 552 O O . MET A 1 76 ? -16.551 28.759 68.486 1.00 75.31 76 MET A O 1
ATOM 556 N N . VAL A 1 77 ? -15.310 26.890 68.433 1.00 75.25 77 VAL A N 1
ATOM 557 C CA . VAL A 1 77 ? -14.610 27.121 69.712 1.00 75.25 77 VAL A CA 1
ATOM 558 C C . VAL A 1 77 ? -13.553 28.232 69.617 1.00 75.25 77 VAL A C 1
ATOM 560 O O . VAL A 1 77 ? -13.302 28.924 70.605 1.00 75.25 77 VAL A O 1
ATOM 563 N N . SER A 1 78 ? -12.943 28.431 68.445 1.00 68.31 78 SER A N 1
ATOM 564 C CA . SER A 1 78 ? -11.818 29.361 68.238 1.00 68.31 78 SER A CA 1
ATOM 565 C C . SER A 1 78 ? -12.168 30.617 67.427 1.00 68.31 78 SER A C 1
ATOM 567 O O . SER A 1 78 ? -11.291 31.430 67.133 1.00 68.31 78 SER A O 1
ATOM 569 N N . LEU A 1 79 ? -13.451 30.830 67.121 1.00 64.25 79 LEU A N 1
ATOM 570 C CA . LEU A 1 79 ? -13.952 31.852 66.195 1.00 64.25 79 LEU A CA 1
ATOM 571 C C . LEU A 1 79 ? -13.470 33.275 66.539 1.00 64.25 79 LEU A C 1
ATOM 573 O O . LEU A 1 79 ? -12.957 33.990 65.679 1.00 64.25 79 LEU A O 1
ATOM 577 N N . ASN A 1 80 ? -13.520 33.655 67.819 1.00 60.81 80 ASN A N 1
ATOM 578 C CA . ASN A 1 80 ? -13.037 34.963 68.288 1.00 60.81 80 ASN A CA 1
ATOM 579 C C . ASN A 1 80 ? -11.507 35.112 68.198 1.00 60.81 80 ASN A C 1
ATOM 581 O O . ASN A 1 80 ? -11.004 36.201 67.924 1.00 60.81 80 ASN A O 1
ATOM 585 N N . SER A 1 81 ? -10.759 34.025 68.397 1.00 63.34 81 SER A N 1
ATOM 586 C CA . SER A 1 81 ? -9.292 34.007 68.313 1.00 63.34 81 SER A CA 1
ATOM 587 C C . SER A 1 81 ? -8.800 34.049 66.863 1.00 63.34 81 SER A C 1
ATOM 589 O O . SER A 1 81 ? -7.793 34.697 66.568 1.00 63.34 81 SER A O 1
ATOM 591 N N . ILE A 1 82 ? -9.533 33.410 65.946 1.00 61.97 82 ILE A N 1
ATOM 592 C CA . ILE A 1 82 ? -9.287 33.449 64.499 1.00 61.97 82 ILE A CA 1
ATOM 593 C C . ILE A 1 82 ? -9.514 34.870 63.966 1.00 61.97 82 ILE A C 1
ATOM 595 O O . ILE A 1 82 ? -8.643 35.413 63.286 1.00 61.97 82 ILE A O 1
ATOM 599 N N . LEU A 1 83 ? -10.628 35.511 64.340 1.00 60.22 83 LEU A N 1
ATOM 600 C CA . LEU A 1 83 ? -10.960 36.877 63.913 1.00 60.22 83 LEU A CA 1
ATOM 601 C C . LEU A 1 83 ? -9.914 37.913 64.367 1.00 60.22 83 LEU A C 1
ATOM 603 O O . LEU A 1 83 ? -9.515 38.769 63.578 1.00 60.22 83 LEU A O 1
ATOM 607 N N . GLN A 1 84 ? -9.404 37.804 65.599 1.00 62.41 84 GLN A N 1
ATOM 608 C CA . GLN A 1 84 ? -8.334 38.682 66.097 1.00 62.41 84 GLN A CA 1
ATOM 609 C C . GLN A 1 84 ? -6.974 38.401 65.438 1.00 62.41 84 GLN A C 1
ATOM 611 O O . GLN A 1 84 ? -6.198 39.326 65.194 1.00 62.41 84 GLN A O 1
ATOM 616 N N . SER A 1 85 ? -6.689 37.140 65.101 1.00 58.19 85 SER A N 1
ATOM 617 C CA . SER A 1 85 ? -5.436 36.750 64.446 1.00 58.19 85 SER A CA 1
ATOM 618 C C . SER A 1 85 ? -5.375 37.217 62.991 1.00 58.19 85 SER A C 1
ATOM 620 O O . SER A 1 85 ? -4.320 37.680 62.560 1.00 58.19 85 SER A O 1
ATOM 622 N N . ILE A 1 86 ? -6.498 37.173 62.259 1.00 55.94 86 ILE A N 1
ATOM 623 C CA . ILE A 1 86 ? -6.627 37.640 60.863 1.00 55.94 86 ILE A CA 1
ATOM 624 C C . ILE A 1 86 ? -6.381 39.156 60.734 1.00 55.94 86 ILE A C 1
ATOM 626 O O . ILE A 1 86 ? -5.825 39.603 59.730 1.00 55.94 86 ILE A O 1
ATOM 630 N N . ALA A 1 87 ? -6.709 39.948 61.761 1.00 59.03 87 ALA A N 1
ATOM 631 C CA . ALA A 1 87 ? -6.482 41.397 61.775 1.00 59.03 87 ALA A CA 1
ATOM 632 C C . ALA A 1 87 ? -4.997 41.805 61.949 1.00 59.03 87 ALA A C 1
ATOM 634 O O . ALA A 1 87 ? -4.626 42.941 61.646 1.00 59.03 87 ALA A O 1
ATOM 635 N N . GLY A 1 88 ? -4.122 40.899 62.407 1.00 63.69 88 GLY A N 1
ATOM 636 C CA . GLY A 1 88 ? -2.696 41.168 62.628 1.00 63.69 88 GLY A CA 1
ATOM 637 C C . GLY A 1 88 ? -1.802 40.946 61.395 1.00 63.69 88 GLY A C 1
ATOM 638 O O . GLY A 1 88 ? -2.116 40.166 60.497 1.00 63.69 88 GLY A O 1
ATOM 639 N N . ARG A 1 89 ? -0.603 41.559 61.376 1.00 59.16 89 ARG A N 1
ATOM 640 C CA . ARG A 1 89 ? 0.411 41.374 60.302 1.00 59.16 89 ARG A CA 1
ATOM 641 C C . ARG A 1 89 ? 0.791 39.901 60.049 1.00 59.16 89 ARG A C 1
ATOM 643 O O . ARG A 1 89 ? 1.114 39.561 58.917 1.00 59.16 89 ARG A O 1
ATOM 650 N N . ARG A 1 90 ? 0.737 39.030 61.068 1.00 58.09 90 ARG A N 1
ATOM 651 C CA . ARG A 1 90 ? 0.995 37.577 60.946 1.00 58.09 90 ARG A CA 1
ATOM 652 C C . ARG A 1 90 ? -0.211 36.782 60.412 1.00 58.09 90 ARG A C 1
ATOM 654 O O . ARG A 1 90 ? -0.008 35.755 59.774 1.00 58.09 90 ARG A O 1
ATOM 661 N N . GLY A 1 91 ? -1.442 37.270 60.593 1.00 57.41 91 GLY A N 1
ATOM 662 C CA . GLY A 1 91 ? -2.665 36.614 60.111 1.00 57.41 91 GLY A CA 1
ATOM 663 C C . GLY A 1 91 ? -2.876 36.696 58.607 1.00 57.41 91 GLY A C 1
ATOM 664 O O . GLY A 1 91 ? -3.419 35.767 58.021 1.00 57.41 91 GLY A O 1
ATOM 665 N N . ARG A 1 92 ? -2.379 37.758 57.959 1.00 56.94 92 ARG A N 1
ATOM 666 C CA . ARG A 1 92 ? -2.439 37.905 56.493 1.00 56.94 92 ARG A CA 1
ATOM 667 C C . ARG A 1 92 ? -1.691 36.787 55.759 1.00 56.94 92 ARG A C 1
ATOM 669 O O . ARG A 1 92 ? -2.173 36.312 54.737 1.00 56.94 92 ARG A O 1
ATOM 676 N N . TYR A 1 93 ? -0.562 36.325 56.303 1.00 54.94 93 TYR A N 1
ATOM 677 C CA . TYR A 1 93 ? 0.178 35.189 55.745 1.00 54.94 93 TYR A CA 1
ATOM 678 C C . TYR A 1 93 ? -0.569 33.863 55.943 1.00 54.94 93 TYR A C 1
ATOM 680 O O . TYR A 1 93 ? -0.640 33.071 55.011 1.00 54.94 93 TYR A O 1
ATOM 688 N N . GLY A 1 94 ? -1.186 33.646 57.112 1.00 61.91 94 GLY A N 1
ATOM 689 C CA . GLY A 1 94 ? -2.004 32.455 57.376 1.00 61.91 94 GLY A CA 1
ATOM 690 C C . GLY A 1 94 ? -3.270 32.393 56.516 1.00 61.91 94 GLY A C 1
ATOM 691 O O . GLY A 1 94 ? -3.582 31.343 55.961 1.00 61.91 94 GLY A O 1
ATOM 692 N N . ALA A 1 95 ? -3.954 33.526 56.332 1.00 59.84 95 ALA A N 1
ATOM 693 C CA . ALA A 1 95 ? -5.111 33.630 55.446 1.00 59.84 95 ALA A CA 1
ATOM 694 C C . ALA A 1 95 ? -4.738 33.327 53.987 1.00 59.84 95 ALA A C 1
ATOM 696 O O . ALA A 1 95 ? -5.449 32.579 53.324 1.00 59.84 95 ALA A O 1
ATOM 697 N N . ASN A 1 96 ? -3.592 33.830 53.508 1.00 55.72 96 ASN A N 1
ATOM 698 C CA . ASN A 1 96 ? -3.100 33.514 52.167 1.00 55.72 96 ASN A CA 1
ATOM 699 C C . ASN A 1 96 ? -2.801 32.012 52.003 1.00 55.72 96 ASN A C 1
ATOM 701 O O . ASN A 1 96 ? -3.186 31.421 51.001 1.00 55.72 96 ASN A O 1
ATOM 705 N N . THR A 1 97 ? -2.186 31.365 53.001 1.00 66.12 97 THR A N 1
ATOM 706 C CA . THR A 1 97 ? -1.939 29.912 52.975 1.00 66.12 97 THR A CA 1
ATOM 707 C C . THR A 1 97 ? -3.238 29.109 52.913 1.00 66.12 97 THR A C 1
ATOM 709 O O . THR A 1 97 ? -3.326 28.167 52.132 1.00 66.12 97 THR A O 1
ATOM 712 N N . VAL A 1 98 ? -4.263 29.492 53.682 1.00 69.75 98 VAL A N 1
ATOM 713 C CA . VAL A 1 98 ? -5.576 28.825 53.649 1.00 69.75 98 VAL A CA 1
ATOM 714 C C . VAL A 1 98 ? -6.257 29.020 52.295 1.00 69.75 98 VAL A C 1
ATOM 716 O O . VAL A 1 98 ? -6.743 28.051 51.721 1.00 69.75 98 VAL A O 1
ATOM 719 N N . VAL A 1 99 ? -6.238 30.237 51.742 1.00 63.97 99 VAL A N 1
ATOM 720 C CA . VAL A 1 99 ? -6.786 30.515 50.404 1.00 63.97 99 VAL A CA 1
ATOM 721 C C . VAL A 1 99 ? -6.054 29.703 49.334 1.00 63.97 99 VAL A C 1
ATOM 723 O O . VAL A 1 99 ? -6.710 29.079 48.504 1.00 63.97 99 VAL A O 1
ATOM 726 N N . MET A 1 100 ? -4.719 29.633 49.375 1.00 56.59 100 MET A N 1
ATOM 727 C CA . MET A 1 100 ? -3.943 28.814 48.437 1.00 56.59 100 MET A CA 1
ATOM 728 C C . MET A 1 100 ? -4.225 27.317 48.593 1.00 56.59 100 MET A C 1
ATOM 730 O O . MET A 1 100 ? -4.300 26.608 47.596 1.00 56.59 100 MET A O 1
ATOM 734 N N . MET A 1 101 ? -4.422 26.832 49.820 1.00 74.62 101 MET A N 1
ATOM 735 C CA . MET A 1 101 ? -4.747 25.430 50.085 1.00 74.62 101 MET A CA 1
ATOM 736 C C . MET A 1 101 ? -6.145 25.067 49.569 1.00 74.62 101 MET A C 1
ATOM 738 O O . MET A 1 101 ? -6.309 24.037 48.921 1.00 74.62 101 MET A O 1
ATOM 742 N N . VAL A 1 102 ? -7.137 25.939 49.779 1.00 69.12 102 VAL A N 1
ATOM 743 C CA . VAL A 1 102 ? -8.488 25.775 49.218 1.00 69.12 102 VAL A CA 1
ATOM 744 C C . VAL A 1 102 ? -8.450 25.841 47.693 1.00 69.12 102 VAL A C 1
ATOM 746 O O . VAL A 1 102 ? -9.046 24.988 47.040 1.00 69.12 102 VAL A O 1
ATOM 749 N N . ALA A 1 103 ? -7.716 26.792 47.110 1.00 60.38 103 ALA A N 1
ATOM 750 C CA . ALA A 1 103 ? -7.554 26.893 45.662 1.00 60.38 103 ALA A CA 1
ATOM 751 C C . ALA A 1 103 ? -6.887 25.637 45.074 1.00 60.38 103 ALA A C 1
ATOM 753 O O . ALA A 1 103 ? -7.363 25.112 44.072 1.00 60.38 103 ALA A O 1
ATOM 754 N N . PHE A 1 104 ? -5.846 25.106 45.723 1.00 74.56 104 PHE A N 1
ATOM 755 C CA . PHE A 1 104 ? -5.167 23.875 45.311 1.00 74.56 104 PHE A CA 1
ATOM 756 C C . PHE A 1 104 ? -6.079 22.647 45.390 1.00 74.56 104 PHE A C 1
ATOM 758 O O . PHE A 1 104 ? -6.112 21.848 44.456 1.00 74.56 104 PHE A O 1
ATOM 765 N N . LEU A 1 105 ? -6.850 22.500 46.472 1.00 77.44 105 LEU A N 1
ATOM 766 C CA . LEU A 1 105 ? -7.817 21.409 46.616 1.00 77.44 105 LEU A CA 1
ATOM 767 C C . LEU A 1 105 ? -8.932 21.513 45.575 1.00 77.44 105 LEU A C 1
ATOM 769 O O . LEU A 1 105 ? -9.267 20.520 44.939 1.00 77.44 105 LEU A O 1
ATOM 773 N N . THR A 1 106 ? -9.454 22.719 45.350 1.00 68.75 106 THR A N 1
ATOM 774 C CA . THR A 1 106 ? -10.477 22.972 44.327 1.00 68.75 106 THR A CA 1
ATOM 775 C C . THR A 1 106 ? -9.938 22.629 42.941 1.00 68.75 106 THR A C 1
ATOM 777 O O . THR A 1 106 ? -10.587 21.901 42.199 1.00 68.75 106 THR A O 1
ATOM 780 N N . LEU A 1 107 ? -8.721 23.072 42.613 1.00 75.06 107 LEU A N 1
ATOM 781 C CA . LEU A 1 107 ? -8.055 22.733 41.358 1.00 75.06 107 LEU A CA 1
ATOM 782 C C . LEU A 1 107 ? -7.822 21.222 41.228 1.00 75.06 107 LEU A C 1
ATOM 784 O O . LEU A 1 107 ? -8.059 20.672 40.163 1.00 75.06 107 LEU A O 1
ATOM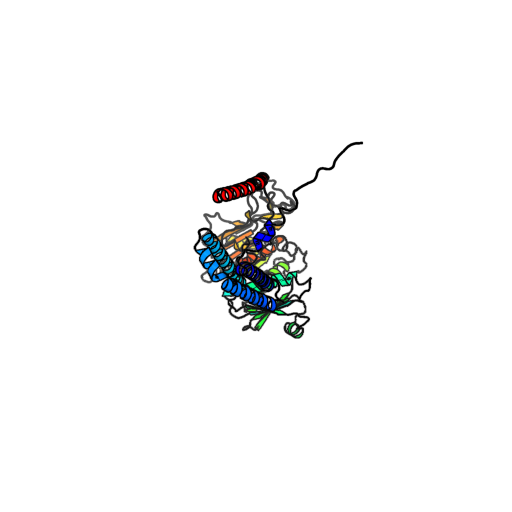 788 N N . SER A 1 108 ? -7.415 20.540 42.299 1.00 76.06 108 SER A N 1
ATOM 789 C CA . SER A 1 108 ? -7.198 19.086 42.296 1.00 76.06 108 SER A CA 1
ATOM 790 C C . SER A 1 108 ? -8.497 18.315 42.057 1.00 76.06 108 SER A C 1
ATOM 792 O O . SER A 1 108 ? -8.515 17.364 41.282 1.00 76.06 108 SER A O 1
ATOM 794 N N . VAL A 1 109 ? -9.602 18.752 42.673 1.00 74.56 109 VAL A N 1
ATOM 795 C CA . VAL A 1 109 ? -10.936 18.183 42.437 1.00 74.56 109 VAL A CA 1
ATOM 796 C C . VAL A 1 109 ? -11.395 18.459 41.009 1.00 74.56 109 VAL A C 1
ATOM 798 O O . VAL A 1 109 ? -11.892 17.547 40.359 1.00 74.56 109 VAL A O 1
ATOM 801 N N . LEU A 1 110 ? -11.189 19.672 40.486 1.00 68.44 110 LEU A N 1
ATOM 802 C CA . LEU A 1 110 ? -11.491 19.987 39.088 1.00 68.44 110 LEU A CA 1
ATOM 803 C C . LEU A 1 110 ? -10.664 19.111 38.141 1.00 68.44 110 LEU A C 1
ATOM 805 O O . LEU A 1 110 ? -11.242 18.498 37.256 1.00 68.44 110 LEU A O 1
ATOM 809 N N . ILE A 1 111 ? -9.353 18.970 38.352 1.00 77.88 111 ILE A N 1
ATOM 810 C CA . ILE A 1 111 ? -8.490 18.084 37.554 1.00 77.88 111 ILE A CA 1
ATOM 811 C C . ILE A 1 111 ? -8.975 16.636 37.626 1.00 77.88 111 ILE A C 1
ATOM 813 O O . ILE A 1 111 ? -8.986 15.961 36.608 1.00 77.88 111 ILE A O 1
ATOM 817 N N . TYR A 1 112 ? -9.404 16.153 38.791 1.00 80.19 112 TYR A N 1
ATOM 818 C CA . TYR A 1 112 ? -9.943 14.802 38.928 1.00 80.19 112 TYR A CA 1
ATOM 819 C C . TYR A 1 112 ? -11.278 14.631 38.185 1.00 80.19 112 TYR A C 1
ATOM 821 O O . TYR A 1 112 ? -11.446 13.677 37.429 1.00 80.19 112 TYR A O 1
ATOM 829 N N . VAL A 1 113 ? -12.222 15.562 38.352 1.00 74.06 113 VAL A N 1
ATOM 830 C CA . VAL A 1 113 ? -13.543 15.511 37.702 1.00 74.06 113 VAL A CA 1
ATOM 831 C C . VAL A 1 113 ? -13.418 15.668 36.186 1.00 74.06 113 VAL A C 1
ATOM 833 O O . VAL A 1 113 ? -14.018 14.902 35.438 1.00 74.06 113 VAL A O 1
ATOM 836 N N . PHE A 1 114 ? -12.614 16.622 35.717 1.00 71.50 114 PHE A N 1
ATOM 837 C CA . PHE A 1 114 ? -12.336 16.786 34.292 1.00 71.50 114 PHE A CA 1
ATOM 838 C C . PHE A 1 114 ? -11.486 15.638 33.753 1.00 71.50 114 PHE A C 1
ATOM 840 O O . PHE A 1 114 ? -11.771 15.161 32.671 1.00 71.50 114 PHE A O 1
ATOM 847 N N . GLY A 1 115 ? -10.499 15.137 34.491 1.00 68.00 115 GLY A N 1
ATOM 848 C CA . GLY A 1 115 ? -9.632 14.042 34.045 1.00 68.00 115 GLY A CA 1
ATOM 849 C C . GLY A 1 115 ? -10.336 12.688 33.953 1.00 68.00 115 GLY A C 1
ATOM 850 O O . GLY A 1 115 ? -9.946 11.861 33.140 1.00 68.00 115 GLY A O 1
ATOM 851 N N . THR A 1 116 ? -11.385 12.462 34.748 1.00 65.00 116 THR A N 1
ATOM 852 C CA . THR A 1 116 ? -12.187 11.226 34.689 1.00 65.00 116 THR A CA 1
ATOM 853 C C . THR A 1 116 ? -13.314 11.287 33.659 1.00 65.00 116 THR A C 1
ATOM 855 O O . THR A 1 116 ? -13.693 10.247 33.132 1.00 65.00 116 THR A O 1
ATOM 858 N N . ASN A 1 117 ? -13.814 12.484 33.331 1.00 60.03 117 ASN A N 1
ATOM 859 C CA . ASN A 1 117 ? -14.887 12.670 32.346 1.00 60.03 117 ASN A CA 1
ATOM 860 C C . ASN A 1 117 ? -14.391 13.123 30.961 1.00 60.03 117 ASN A C 1
ATOM 862 O O . ASN A 1 117 ? -15.143 13.046 29.992 1.00 60.03 117 ASN A O 1
ATOM 866 N N . ALA A 1 118 ? -13.156 13.618 30.839 1.00 58.22 118 ALA A N 1
ATOM 867 C CA . ALA A 1 118 ? -12.592 14.033 29.561 1.00 58.22 118 ALA A CA 1
ATOM 868 C C . ALA A 1 118 ? -12.016 12.823 28.822 1.00 58.22 118 ALA A C 1
ATOM 870 O O . ALA A 1 118 ? -10.943 12.321 29.140 1.00 58.22 118 ALA A O 1
ATOM 871 N N . SER A 1 119 ? -12.708 12.410 27.766 1.00 58.97 119 SER A N 1
ATOM 872 C CA . SER A 1 119 ? -12.241 11.434 26.775 1.00 58.97 119 SER A CA 1
ATOM 873 C C . SER A 1 119 ? -11.226 12.015 25.776 1.00 58.97 119 SER A C 1
ATOM 875 O O . SER A 1 119 ? -10.857 11.353 24.807 1.00 58.97 119 SER A O 1
ATOM 877 N N . ALA A 1 120 ? -10.761 13.253 25.980 1.00 62.47 120 ALA A N 1
ATOM 878 C CA . ALA A 1 120 ? -9.815 13.908 25.087 1.00 62.47 120 ALA A CA 1
ATOM 879 C C . ALA A 1 120 ? -8.433 13.241 25.187 1.00 62.47 120 ALA A C 1
ATOM 881 O O . ALA A 1 120 ? -7.655 13.508 26.102 1.00 62.47 120 ALA A O 1
ATOM 882 N N . ARG A 1 121 ? -8.131 12.367 24.225 1.00 65.69 121 ARG A N 1
ATOM 883 C CA . ARG A 1 121 ? -6.810 11.766 24.040 1.00 65.69 121 ARG A CA 1
ATOM 884 C C . ARG A 1 121 ? -6.053 12.525 22.961 1.00 65.69 121 ARG A C 1
ATOM 886 O O . ARG A 1 121 ? -6.582 12.775 21.879 1.00 65.69 121 ARG A O 1
ATOM 893 N N . TRP A 1 122 ? -4.812 12.883 23.265 1.00 67.12 122 TRP A N 1
ATOM 894 C CA . TRP A 1 122 ? -3.884 13.446 22.293 1.00 67.12 122 TRP A CA 1
ATOM 895 C C . TRP A 1 122 ? -2.796 12.429 22.002 1.00 67.12 122 TRP A C 1
ATOM 897 O O . TRP A 1 122 ? -2.036 12.045 22.891 1.00 67.12 122 TRP A O 1
ATOM 907 N N . ASP A 1 123 ? -2.730 12.004 20.747 1.00 69.62 123 ASP A N 1
ATOM 908 C CA . ASP A 1 123 ? -1.652 11.160 20.269 1.00 69.62 123 ASP A CA 1
ATOM 909 C C . ASP A 1 123 ? -0.419 12.024 19.992 1.00 69.62 123 ASP A C 1
ATOM 911 O O . ASP A 1 123 ? -0.328 12.737 18.992 1.00 69.62 123 ASP A O 1
ATOM 915 N N . VAL A 1 124 ? 0.519 11.989 20.933 1.00 78.56 124 VAL A N 1
ATOM 916 C CA . VAL A 1 124 ? 1.809 12.682 20.838 1.00 78.56 124 VAL A CA 1
ATOM 917 C C . VAL A 1 124 ? 2.879 11.828 20.151 1.00 78.56 124 VAL A C 1
ATOM 919 O O . VAL A 1 124 ? 4.046 12.221 20.110 1.00 78.56 124 VAL A O 1
ATOM 922 N N . THR A 1 125 ? 2.522 10.648 19.628 1.00 70.69 125 THR A N 1
ATOM 923 C CA . THR A 1 125 ? 3.474 9.810 18.897 1.00 70.69 125 THR A CA 1
ATOM 924 C C . THR A 1 125 ? 3.770 10.411 17.527 1.00 70.69 125 THR A C 1
ATOM 926 O O . THR A 1 125 ? 2.888 10.886 16.814 1.00 70.69 125 THR A O 1
ATOM 929 N N . ALA A 1 126 ? 5.043 10.377 17.130 1.00 61.12 126 ALA A N 1
ATOM 930 C CA . ALA A 1 126 ? 5.479 10.954 15.860 1.00 61.12 126 ALA A CA 1
ATOM 931 C C . ALA A 1 126 ? 4.837 10.273 14.636 1.00 61.12 126 ALA A C 1
ATOM 933 O O . ALA A 1 126 ? 4.683 10.906 13.598 1.00 61.12 126 ALA A O 1
ATOM 934 N N . THR A 1 127 ? 4.468 8.997 14.761 1.00 64.56 127 THR A N 1
ATOM 935 C CA . THR A 1 127 ? 3.831 8.183 13.714 1.00 64.56 127 THR A CA 1
ATOM 936 C C . THR A 1 127 ? 2.314 8.054 13.890 1.00 64.56 127 THR A C 1
ATOM 938 O O . THR A 1 127 ? 1.686 7.303 13.150 1.00 64.56 127 THR A O 1
ATOM 941 N N . ARG A 1 128 ? 1.710 8.780 14.846 1.00 71.56 128 ARG A N 1
ATOM 942 C CA . ARG A 1 128 ? 0.275 8.708 15.172 1.00 71.56 128 ARG A CA 1
ATOM 943 C C . ARG A 1 128 ? -0.234 7.263 15.325 1.00 71.56 128 ARG A C 1
ATOM 945 O O . ARG A 1 128 ? -1.219 6.866 14.698 1.00 71.56 128 ARG A O 1
ATOM 952 N N . GLN A 1 129 ? 0.491 6.451 16.095 1.00 68.19 129 GLN A N 1
ATOM 953 C CA . GLN A 1 129 ? 0.250 5.007 16.248 1.00 68.19 129 GLN A CA 1
ATOM 954 C C . GLN A 1 129 ? -1.061 4.686 16.964 1.00 68.19 129 GLN A C 1
ATOM 956 O O . GLN A 1 129 ? -1.582 3.590 16.802 1.00 68.19 129 GLN A O 1
ATOM 961 N N . PHE A 1 130 ? -1.589 5.629 17.741 1.00 73.75 130 PHE A N 1
ATOM 962 C CA . PHE A 1 130 ? -2.826 5.472 18.503 1.00 73.75 130 PHE A CA 1
ATOM 963 C C . PHE A 1 130 ? -3.984 6.277 17.906 1.00 73.75 130 PHE A C 1
ATOM 965 O O . PHE A 1 130 ? -5.050 6.361 18.506 1.00 73.75 130 PHE A O 1
ATOM 972 N N . SER A 1 131 ? -3.779 6.885 16.738 1.00 81.62 131 SER A N 1
ATOM 973 C CA . SER A 1 131 ? -4.819 7.568 15.974 1.00 81.62 131 SER A CA 1
ATOM 974 C C . SER A 1 131 ? -5.188 6.733 14.761 1.00 81.62 131 SER A C 1
ATOM 976 O O . SER A 1 131 ? -4.305 6.150 14.135 1.00 81.62 131 SER A O 1
ATOM 978 N N . LEU A 1 132 ? -6.458 6.747 14.369 1.00 84.69 132 LEU A N 1
ATOM 979 C CA . LEU A 1 132 ? -6.874 6.158 13.099 1.00 84.69 132 LEU A CA 1
ATOM 980 C C . LEU A 1 132 ? -6.224 6.899 11.921 1.00 84.69 132 LEU A C 1
ATOM 982 O O . LEU A 1 132 ? -5.970 8.108 11.980 1.00 84.69 132 LEU A O 1
ATOM 986 N N . ALA A 1 133 ? -5.918 6.166 10.858 1.00 82.25 133 ALA A N 1
ATOM 987 C CA . ALA A 1 133 ? -5.504 6.725 9.585 1.00 82.25 133 ALA A CA 1
ATOM 988 C C . ALA A 1 133 ? -6.618 7.626 9.009 1.00 82.25 133 ALA A C 1
ATOM 990 O O . ALA A 1 133 ? -7.804 7.352 9.218 1.00 82.25 133 ALA A O 1
ATOM 991 N N . PRO A 1 134 ? -6.271 8.691 8.260 1.00 77.44 134 PRO A N 1
ATOM 992 C CA . PRO A 1 134 ? -7.259 9.599 7.672 1.00 77.44 134 PRO A CA 1
ATOM 993 C C . PRO A 1 134 ? -8.345 8.893 6.850 1.00 77.44 134 PRO A C 1
ATOM 995 O O . PRO A 1 134 ? -9.501 9.296 6.891 1.00 77.44 134 PRO A O 1
ATOM 998 N N . HIS A 1 135 ? -8.003 7.812 6.147 1.00 72.88 135 HIS A N 1
ATOM 999 C CA . HIS A 1 135 ? -8.980 7.038 5.384 1.00 72.88 135 HIS A CA 1
ATOM 1000 C C . HIS A 1 135 ? -9.954 6.258 6.265 1.00 72.88 135 HIS A C 1
ATOM 1002 O O . HIS A 1 135 ? -11.147 6.243 5.990 1.00 72.88 135 HIS A O 1
ATOM 1008 N N . THR A 1 136 ? -9.478 5.635 7.339 1.00 85.25 136 THR A N 1
ATOM 1009 C CA . THR A 1 136 ? -10.356 4.946 8.288 1.00 85.25 136 THR A CA 1
ATOM 1010 C C . THR A 1 136 ? -11.399 5.912 8.842 1.00 85.25 136 THR A C 1
ATOM 1012 O O . THR A 1 136 ? -12.565 5.551 8.964 1.00 85.25 136 THR A O 1
ATOM 1015 N N . LEU A 1 137 ? -11.017 7.172 9.086 1.00 86.38 137 LEU A N 1
ATOM 1016 C CA . LEU A 1 137 ? -11.969 8.228 9.437 1.00 86.38 137 LEU A CA 1
ATOM 1017 C C . LEU A 1 137 ? -12.982 8.483 8.311 1.00 86.38 137 LEU A C 1
ATOM 1019 O O . LEU A 1 137 ? -14.171 8.524 8.592 1.00 86.38 137 LEU A O 1
ATOM 1023 N N . GLN A 1 138 ? -12.554 8.557 7.047 1.00 81.50 138 GLN A N 1
ATOM 1024 C CA . GLN A 1 138 ? -13.472 8.695 5.906 1.00 81.50 138 GLN A CA 1
ATOM 1025 C C . GLN A 1 138 ? -14.424 7.499 5.746 1.00 81.50 138 GLN A C 1
ATOM 1027 O O . GLN A 1 138 ? -15.588 7.700 5.407 1.00 81.50 138 GLN A O 1
ATOM 1032 N N . ILE A 1 139 ? -13.968 6.262 5.986 1.00 84.38 139 ILE A N 1
ATOM 1033 C CA . ILE A 1 139 ? -14.844 5.077 5.997 1.00 84.38 139 ILE A CA 1
ATOM 1034 C C . ILE A 1 139 ? -15.902 5.244 7.087 1.00 84.38 139 ILE A C 1
ATOM 1036 O O . ILE A 1 139 ? -17.083 5.034 6.825 1.00 84.38 139 ILE A O 1
ATOM 1040 N N . LEU A 1 140 ? -15.480 5.634 8.294 1.00 88.88 140 LEU A N 1
ATOM 1041 C CA . LEU A 1 140 ? -16.369 5.825 9.439 1.00 88.88 140 LEU A CA 1
ATOM 1042 C C . LEU A 1 140 ? -17.379 6.960 9.215 1.00 88.88 140 LEU A C 1
ATOM 1044 O O . LEU A 1 140 ? -18.549 6.790 9.543 1.00 88.88 140 LEU A O 1
ATOM 1048 N N . GLU A 1 141 ? -16.958 8.074 8.614 1.00 86.44 141 GLU A N 1
ATOM 1049 C CA . GLU A 1 141 ? -17.826 9.204 8.247 1.00 86.44 141 GLU A CA 1
ATOM 1050 C C . GLU A 1 141 ? -18.858 8.821 7.174 1.00 86.44 141 GLU A C 1
ATOM 1052 O O . GLU A 1 141 ? -19.989 9.304 7.196 1.00 86.44 141 GLU A O 1
ATOM 1057 N N . ASN A 1 142 ? -18.494 7.927 6.249 1.00 84.06 142 ASN A N 1
ATOM 1058 C CA . ASN A 1 142 ? -19.354 7.476 5.150 1.00 84.06 142 ASN A CA 1
ATOM 1059 C C . ASN A 1 142 ? -20.082 6.149 5.437 1.00 84.06 142 ASN A C 1
ATOM 1061 O O . ASN A 1 142 ? -20.592 5.509 4.511 1.00 84.06 142 ASN A O 1
ATOM 1065 N N . LEU A 1 143 ? -20.154 5.715 6.701 1.00 85.88 143 LEU A N 1
ATOM 1066 C CA . LEU A 1 143 ? -20.886 4.509 7.092 1.00 85.88 143 LEU A CA 1
ATOM 1067 C C . LEU A 1 143 ? -22.379 4.633 6.736 1.00 85.88 143 LEU A C 1
ATOM 1069 O O . LEU A 1 143 ? -23.139 5.374 7.358 1.00 85.88 143 LEU A O 1
ATOM 1073 N N . GLY A 1 144 ? -22.833 3.856 5.748 1.00 82.88 144 GLY A N 1
ATOM 1074 C CA . GLY A 1 144 ? -24.238 3.841 5.312 1.00 82.88 144 GLY A CA 1
ATOM 1075 C C . GLY A 1 144 ? -25.203 3.137 6.281 1.00 82.88 144 GLY A C 1
ATOM 1076 O O . GLY A 1 144 ? -26.434 3.235 6.147 1.00 82.88 144 GLY A O 1
ATOM 1077 N N . GLU A 1 145 ? -24.673 2.410 7.264 1.00 89.88 145 GLU A N 1
ATOM 1078 C CA . GLU A 1 145 ? -25.428 1.638 8.248 1.00 89.88 145 GLU A CA 1
ATOM 1079 C C . GLU A 1 145 ? -24.663 1.446 9.562 1.00 89.88 145 GLU A C 1
ATOM 1081 O O . GLU A 1 145 ? -23.458 1.678 9.628 1.00 89.88 145 GLU A O 1
ATOM 1086 N N . SER A 1 146 ? -25.378 1.012 10.607 1.00 92.81 146 SER A N 1
ATOM 1087 C CA . SER A 1 146 ? -24.755 0.669 11.884 1.00 92.81 146 SER A CA 1
ATOM 1088 C C . SER A 1 146 ? -24.132 -0.726 11.824 1.00 92.81 146 SER A C 1
ATOM 1090 O O . SER A 1 146 ? -24.734 -1.648 11.262 1.00 92.81 146 SER A O 1
ATOM 1092 N N . ILE A 1 147 ? -22.941 -0.859 12.404 1.00 95.19 147 ILE A N 1
ATOM 1093 C CA . ILE A 1 147 ? -22.136 -2.074 12.456 1.00 95.19 147 ILE A CA 1
ATOM 1094 C C . ILE A 1 147 ? -22.058 -2.566 13.901 1.00 95.19 147 ILE A C 1
ATOM 1096 O O . ILE A 1 147 ? -21.593 -1.846 14.787 1.00 95.19 147 ILE A O 1
ATOM 1100 N N . GLU A 1 148 ? -22.474 -3.811 14.119 1.00 95.88 148 GLU A N 1
ATOM 1101 C CA . GLU A 1 148 ? -22.309 -4.516 15.387 1.00 95.88 148 GLU A CA 1
ATOM 1102 C C . GLU A 1 148 ? -21.091 -5.438 15.317 1.00 95.88 148 GLU A C 1
ATOM 1104 O O . GLU A 1 148 ? -20.977 -6.289 14.430 1.00 95.88 148 GLU A O 1
ATOM 1109 N N . VAL A 1 149 ? -20.181 -5.292 16.277 1.00 96.94 149 VAL A N 1
ATOM 1110 C CA . VAL A 1 149 ? -18.949 -6.076 16.354 1.00 96.94 149 VAL A CA 1
ATOM 1111 C C . VAL A 1 149 ? -18.943 -6.947 17.602 1.00 96.94 149 VAL A C 1
ATOM 1113 O O . VAL A 1 149 ? -19.076 -6.468 18.727 1.00 96.94 149 VAL A O 1
ATOM 1116 N N . THR A 1 150 ? -18.767 -8.255 17.424 1.00 96.25 150 THR A N 1
ATOM 1117 C CA . THR A 1 150 ? -18.602 -9.204 18.534 1.00 96.25 150 THR A CA 1
ATOM 1118 C C . THR A 1 150 ? -17.207 -9.818 18.478 1.00 96.25 150 THR A C 1
ATOM 1120 O O . THR A 1 150 ? -16.879 -10.560 17.554 1.00 96.25 150 THR A O 1
ATOM 1123 N N . ALA A 1 151 ? -16.388 -9.488 19.473 1.00 95.69 151 ALA A N 1
ATOM 1124 C CA . ALA A 1 151 ? -15.025 -9.968 19.643 1.00 95.69 151 ALA A CA 1
ATOM 1125 C C . ALA A 1 151 ? -15.011 -11.175 20.597 1.00 95.69 151 ALA A C 1
ATOM 1127 O O . ALA A 1 151 ? -15.281 -11.036 21.790 1.00 95.69 151 ALA A O 1
ATOM 1128 N N . PHE A 1 152 ? -14.705 -12.359 20.073 1.00 95.25 152 PHE A N 1
ATOM 1129 C CA . PHE A 1 152 ? -14.612 -13.607 20.825 1.00 95.25 152 PHE A CA 1
ATOM 1130 C C . PHE A 1 152 ? -13.196 -13.801 21.358 1.00 95.25 152 PHE A C 1
ATOM 1132 O O . PHE A 1 152 ? -12.277 -14.074 20.586 1.00 95.25 152 PHE A O 1
ATOM 1139 N N . PHE A 1 153 ? -13.037 -13.660 22.672 1.00 94.12 153 PHE A N 1
ATOM 1140 C CA . PHE A 1 153 ? -11.768 -13.803 23.386 1.00 94.12 153 PHE A CA 1
ATOM 1141 C C . PHE A 1 153 ? -12.013 -14.522 24.707 1.00 94.12 153 PHE A C 1
ATOM 1143 O O . PHE A 1 153 ? -12.996 -14.229 25.386 1.00 94.12 153 PHE A O 1
ATOM 1150 N N . VAL A 1 154 ? -11.104 -15.414 25.099 1.00 91.25 154 VAL A N 1
ATOM 1151 C CA . VAL A 1 154 ? -11.122 -15.988 26.450 1.00 91.25 154 VAL A CA 1
ATOM 1152 C C . VAL A 1 154 ? -10.475 -14.983 27.409 1.00 91.25 154 VAL A C 1
ATOM 1154 O O . VAL A 1 154 ? -9.316 -14.611 27.195 1.00 91.25 154 VAL A O 1
ATOM 1157 N N . PRO A 1 155 ? -11.192 -14.501 28.440 1.00 85.81 155 PRO A N 1
ATOM 1158 C CA . PRO A 1 155 ? -10.625 -13.595 29.431 1.00 85.81 155 PRO A CA 1
ATOM 1159 C C . PRO A 1 155 ? -9.437 -14.232 30.156 1.00 85.81 155 PRO A C 1
ATOM 1161 O O . PRO A 1 155 ? -9.474 -15.418 30.481 1.00 85.81 155 PRO A O 1
ATOM 1164 N N . ASP A 1 156 ? -8.408 -13.433 30.441 1.00 83.81 156 ASP A N 1
ATOM 1165 C CA . ASP A 1 156 ? -7.224 -13.827 31.215 1.00 83.81 156 ASP A CA 1
ATOM 1166 C C . ASP A 1 156 ? -6.382 -14.972 30.607 1.00 83.81 156 ASP A C 1
ATOM 1168 O O . ASP A 1 156 ? -5.491 -15.494 31.280 1.00 83.81 156 ASP A O 1
ATOM 1172 N N . ASP A 1 157 ? -6.608 -15.356 29.343 1.00 87.06 157 ASP A N 1
ATOM 1173 C CA . ASP A 1 157 ? -5.736 -16.291 28.622 1.00 87.06 157 ASP A CA 1
ATOM 1174 C C . ASP A 1 157 ? -4.437 -15.574 28.199 1.00 87.06 157 ASP A C 1
ATOM 1176 O O . ASP A 1 157 ? -4.470 -14.699 27.320 1.00 87.06 157 ASP A O 1
ATOM 1180 N N . PRO A 1 158 ? -3.265 -15.951 28.754 1.00 87.50 158 PRO A N 1
ATOM 1181 C CA . PRO A 1 158 ? -1.994 -15.303 28.433 1.00 87.50 158 PRO A CA 1
ATOM 1182 C C . PRO A 1 158 ? -1.622 -15.363 26.947 1.00 87.50 158 PRO A C 1
ATOM 1184 O O . PRO A 1 158 ? -0.857 -14.520 26.482 1.00 87.50 158 PRO A O 1
ATOM 1187 N N . ASN A 1 159 ? -2.148 -16.338 26.196 1.00 88.19 159 ASN A N 1
ATOM 1188 C CA . ASN A 1 159 ? -1.881 -16.477 24.764 1.00 88.19 159 ASN A CA 1
ATOM 1189 C C . ASN A 1 159 ? -2.741 -15.531 23.911 1.00 88.19 159 ASN A C 1
ATOM 1191 O O . ASN A 1 159 ? -2.365 -15.215 22.783 1.00 88.19 159 ASN A O 1
ATOM 1195 N N . GLN A 1 160 ? -3.882 -15.073 24.435 1.00 89.00 160 GLN A N 1
ATOM 1196 C CA . GLN A 1 160 ? -4.823 -14.208 23.715 1.00 89.00 160 GLN A CA 1
ATOM 1197 C C . GLN A 1 160 ? -4.697 -12.735 24.112 1.00 89.00 160 GLN A C 1
ATOM 1199 O O . GLN A 1 160 ? -5.009 -11.865 23.297 1.00 89.00 160 GLN A O 1
ATOM 1204 N N . GLU A 1 161 ? -4.189 -12.429 25.311 1.00 85.69 161 GLU A N 1
ATOM 1205 C CA . GLU A 1 161 ? -3.940 -11.051 25.766 1.00 85.69 161 GLU A CA 1
ATOM 1206 C C . GLU A 1 161 ? -3.129 -10.187 24.778 1.00 85.69 161 GLU A C 1
ATOM 1208 O O . GLU A 1 161 ? -3.526 -9.037 24.553 1.00 85.69 161 GLU A O 1
ATOM 1213 N N . PRO A 1 162 ? -2.072 -10.702 24.107 1.00 88.44 162 PRO A N 1
ATOM 1214 C CA . PRO A 1 162 ? -1.342 -9.936 23.095 1.00 88.44 162 PRO A CA 1
ATOM 1215 C C . PRO A 1 162 ? -2.212 -9.456 21.928 1.00 88.44 162 PRO A C 1
ATOM 1217 O O . PRO A 1 162 ? -1.879 -8.457 21.300 1.00 88.44 162 PRO A O 1
ATOM 1220 N N . TYR A 1 163 ? -3.325 -10.138 21.648 1.00 87.81 163 TYR A N 1
ATOM 1221 C CA . TYR A 1 163 ? -4.291 -9.763 20.617 1.00 87.81 163 TYR A CA 1
ATOM 1222 C C . TYR A 1 163 ? -5.459 -8.954 21.186 1.00 87.81 163 TYR A C 1
ATOM 1224 O O . TYR A 1 163 ? -5.944 -8.032 20.528 1.00 87.81 163 TYR A O 1
ATOM 1232 N N . ARG A 1 164 ? -5.906 -9.269 22.408 1.00 89.81 164 ARG A N 1
ATOM 1233 C CA . ARG A 1 164 ? -7.078 -8.649 23.038 1.00 89.81 164 ARG A CA 1
ATOM 1234 C C . ARG A 1 164 ? -6.861 -7.164 23.299 1.00 89.81 164 ARG A C 1
ATOM 1236 O O . ARG A 1 164 ? -7.697 -6.360 22.899 1.00 89.81 164 ARG A O 1
ATOM 1243 N N . ILE A 1 165 ? -5.737 -6.797 23.921 1.00 86.62 165 ILE A N 1
ATOM 1244 C CA . ILE A 1 165 ? -5.464 -5.405 24.315 1.00 86.62 165 ILE A CA 1
ATOM 1245 C C . ILE A 1 165 ? -5.362 -4.480 23.087 1.00 86.62 165 ILE A C 1
ATOM 1247 O O . ILE A 1 165 ? -6.037 -3.447 23.077 1.00 86.62 165 ILE A O 1
ATOM 1251 N N . PRO A 1 166 ? -4.578 -4.801 22.033 1.00 88.06 166 PRO A N 1
ATOM 1252 C CA . PRO A 1 166 ? -4.545 -3.968 20.831 1.00 88.06 166 PRO A CA 1
ATOM 1253 C C . PRO A 1 166 ? -5.905 -3.885 20.137 1.00 88.06 166 PRO A C 1
ATOM 1255 O O . PRO A 1 166 ? -6.309 -2.792 19.744 1.00 88.06 166 PRO A O 1
ATOM 1258 N N . SER A 1 167 ? -6.633 -5.005 20.051 1.00 90.62 167 SER A N 1
ATOM 1259 C CA . SER A 1 167 ? -7.967 -5.039 19.440 1.00 90.62 167 SER A CA 1
ATOM 1260 C C . SER A 1 167 ? -8.956 -4.162 20.204 1.00 90.62 167 SER A C 1
ATOM 1262 O O . SER A 1 167 ? -9.697 -3.404 19.592 1.00 90.62 167 SER A O 1
ATOM 1264 N N . GLU A 1 168 ? -8.956 -4.216 21.538 1.00 91.19 168 GLU A N 1
ATOM 1265 C CA . GLU A 1 168 ? -9.812 -3.378 22.380 1.00 91.19 168 GLU A CA 1
ATOM 1266 C C . GLU A 1 168 ? -9.517 -1.892 22.176 1.00 91.19 168 GLU A C 1
ATOM 1268 O O . GLU A 1 168 ? -10.440 -1.105 21.967 1.00 91.19 168 GLU A O 1
ATOM 1273 N N . ASN A 1 169 ? -8.236 -1.511 22.178 1.00 88.94 169 ASN A N 1
ATOM 1274 C CA . ASN A 1 169 ? -7.833 -0.129 21.931 1.00 88.94 169 ASN A CA 1
ATOM 1275 C C . ASN A 1 169 ? -8.303 0.353 20.553 1.00 88.94 169 ASN A C 1
ATOM 1277 O O . ASN A 1 169 ? -8.872 1.438 20.448 1.00 88.94 169 ASN A O 1
ATOM 1281 N N . LEU A 1 170 ? -8.109 -0.464 19.516 1.00 89.94 170 LEU A N 1
ATOM 1282 C CA . LEU A 1 170 ? -8.472 -0.128 18.144 1.00 89.94 170 LEU A CA 1
ATOM 1283 C C . LEU A 1 170 ? -9.994 -0.040 17.959 1.00 89.94 170 LEU A C 1
ATOM 1285 O O . LEU A 1 170 ? -10.492 0.982 17.496 1.00 89.94 170 LEU A O 1
ATOM 1289 N N . LEU A 1 171 ? -10.750 -1.053 18.393 1.00 93.50 171 LEU A N 1
ATOM 1290 C CA . LEU A 1 171 ? -12.218 -1.057 18.341 1.00 93.50 171 LEU A CA 1
ATOM 1291 C C . LEU A 1 171 ? -12.821 0.120 19.116 1.00 93.50 171 LEU A C 1
ATOM 1293 O O . LEU A 1 171 ? -13.812 0.712 18.684 1.00 93.50 171 LEU A O 1
ATOM 1297 N N . ASN A 1 172 ? -12.203 0.498 20.237 1.00 91.00 172 ASN A N 1
ATOM 1298 C CA . ASN A 1 172 ? -12.619 1.664 20.997 1.00 91.00 172 ASN A CA 1
ATOM 1299 C C . ASN A 1 172 ? -12.412 2.972 20.219 1.00 91.00 172 ASN A C 1
ATOM 1301 O O . ASN A 1 172 ? -13.292 3.833 20.265 1.00 91.00 172 ASN A O 1
ATOM 1305 N N . GLU A 1 173 ? -11.308 3.129 19.484 1.00 89.00 173 GLU A N 1
ATOM 1306 C CA . GLU A 1 173 ? -11.107 4.295 18.612 1.00 89.00 173 GLU A CA 1
ATOM 1307 C C . GLU A 1 173 ? -12.119 4.326 17.454 1.00 89.00 173 GLU A C 1
ATOM 1309 O O . GLU A 1 173 ? -12.687 5.383 17.181 1.00 89.00 173 GLU A O 1
ATOM 1314 N N . PHE A 1 174 ? -12.437 3.180 16.837 1.00 91.81 174 PHE A N 1
ATOM 1315 C CA . PHE A 1 174 ? -13.500 3.091 15.822 1.00 91.81 174 PHE A CA 1
ATOM 1316 C C . PHE A 1 174 ? -14.853 3.533 16.392 1.00 91.81 174 PHE A C 1
ATOM 1318 O O . PHE A 1 174 ? -15.513 4.402 15.820 1.00 91.81 174 PHE A O 1
ATOM 1325 N N . LYS A 1 175 ? -15.235 3.019 17.569 1.00 91.81 175 LYS A N 1
ATOM 1326 C CA . LYS A 1 175 ? -16.465 3.424 18.264 1.00 91.81 175 LYS A CA 1
ATOM 1327 C C . LYS A 1 175 ? -16.516 4.934 18.495 1.00 91.81 175 LYS A C 1
ATOM 1329 O O . LYS A 1 175 ? -17.501 5.573 18.131 1.00 91.81 175 LYS A O 1
ATOM 1334 N N . HIS A 1 176 ? -15.445 5.519 19.031 1.00 86.56 176 HIS A N 1
ATOM 1335 C CA . HIS A 1 176 ? -15.379 6.955 19.328 1.00 86.56 176 HIS A CA 1
ATOM 1336 C C . HIS A 1 176 ? -15.456 7.850 18.082 1.00 86.56 176 HIS A C 1
ATOM 1338 O O . HIS A 1 176 ? -15.886 8.998 18.194 1.00 86.56 176 HIS A O 1
ATOM 1344 N N . ARG A 1 177 ? -15.024 7.359 16.914 1.00 87.69 177 ARG A N 1
ATOM 1345 C CA . ARG A 1 177 ? -14.972 8.123 15.654 1.00 87.69 177 ARG A CA 1
ATOM 1346 C C . ARG A 1 177 ? -16.142 7.848 14.705 1.00 87.69 177 ARG A C 1
ATOM 1348 O O . ARG A 1 177 ? -16.271 8.545 13.713 1.00 87.69 177 ARG A O 1
ATOM 1355 N N . SER A 1 178 ? -16.994 6.875 15.017 1.00 87.06 178 SER A N 1
ATOM 1356 C CA . SER A 1 178 ? -18.131 6.451 14.182 1.00 87.06 178 SER A CA 1
ATOM 1357 C C . SER A 1 178 ? -19.452 7.191 14.434 1.00 87.06 178 SER A C 1
ATOM 1359 O O . SER A 1 178 ? -20.491 6.767 13.932 1.00 87.06 178 SER A O 1
ATOM 1361 N N . GLU A 1 179 ? -19.455 8.211 15.297 1.00 85.56 179 GLU A N 1
ATOM 1362 C CA . GLU A 1 179 ? -20.666 8.944 15.716 1.00 85.56 179 GLU A CA 1
ATOM 1363 C C . GLU A 1 179 ? -21.825 8.045 16.217 1.00 85.56 179 GLU A C 1
ATOM 1365 O O . GLU A 1 179 ? -22.995 8.418 16.161 1.00 85.56 179 GLU A O 1
ATOM 1370 N N . GLY A 1 180 ? -21.505 6.857 16.749 1.00 86.19 180 GLY A N 1
ATOM 1371 C CA . GLY A 1 180 ? -22.479 5.892 17.277 1.00 86.19 180 GLY A CA 1
ATOM 1372 C C . GLY A 1 180 ? -22.983 4.858 16.264 1.00 86.19 180 GLY A C 1
ATOM 1373 O O . GLY A 1 180 ? -23.840 4.048 16.608 1.00 86.19 180 GLY A O 1
ATOM 1374 N N . LEU A 1 181 ? -22.459 4.849 15.033 1.00 91.56 181 LEU A N 1
ATOM 1375 C CA . LEU A 1 181 ? -22.767 3.813 14.044 1.00 91.56 181 LEU A CA 1
ATOM 1376 C C . LEU A 1 181 ? -21.971 2.524 14.273 1.00 91.56 181 LEU A C 1
ATOM 1378 O O . LEU A 1 181 ? -22.415 1.470 13.828 1.00 91.56 181 LEU A O 1
ATOM 1382 N N . PHE A 1 182 ? -20.842 2.574 14.979 1.00 95.31 182 PHE A N 1
ATOM 1383 C CA . PHE A 1 182 ? -20.014 1.408 15.283 1.00 95.31 182 PHE A CA 1
ATOM 1384 C C . PHE A 1 182 ? -20.095 1.047 16.767 1.00 95.31 182 PHE A C 1
ATOM 1386 O O . PHE A 1 182 ? -19.646 1.802 17.632 1.00 95.31 182 PHE A O 1
ATOM 1393 N N . GLU A 1 183 ? -20.609 -0.144 17.060 1.00 94.88 183 GLU A N 1
ATOM 1394 C CA . GLU A 1 183 ? -20.699 -0.680 18.416 1.00 94.88 183 GLU A CA 1
ATOM 1395 C C . GLU A 1 183 ? -19.968 -2.015 18.515 1.00 94.88 183 GLU A C 1
ATOM 1397 O O . GLU A 1 183 ? -20.040 -2.845 17.611 1.00 94.88 183 GLU A O 1
ATOM 1402 N N . TYR A 1 184 ? -19.262 -2.240 19.626 1.00 95.62 184 TYR A N 1
ATOM 1403 C CA . TYR A 1 184 ? -18.531 -3.484 19.847 1.00 95.62 184 TYR A CA 1
ATOM 1404 C C . TYR A 1 184 ? -18.755 -4.051 21.249 1.00 95.62 184 TYR A C 1
ATOM 1406 O O . TYR A 1 184 ? -18.988 -3.318 22.214 1.00 95.62 184 TYR A O 1
ATOM 1414 N N . ARG A 1 185 ? -18.638 -5.376 21.365 1.00 95.00 185 ARG A N 1
ATOM 1415 C CA . ARG A 1 185 ? -18.638 -6.107 22.636 1.00 95.00 185 ARG A CA 1
ATOM 1416 C C . ARG A 1 185 ? -17.637 -7.255 22.616 1.00 95.00 185 ARG A C 1
ATOM 1418 O O . ARG A 1 185 ? -17.434 -7.884 21.579 1.00 95.00 185 ARG A O 1
ATOM 1425 N N . PHE A 1 186 ? -17.077 -7.565 23.779 1.00 94.25 186 PHE A N 1
ATOM 1426 C CA . PHE A 1 186 ? -16.331 -8.801 23.998 1.00 94.25 186 PHE A CA 1
ATOM 1427 C C . PHE A 1 186 ? -17.270 -9.898 24.505 1.00 94.25 186 PHE A C 1
ATOM 1429 O O . PHE A 1 186 ? -18.163 -9.623 25.307 1.00 94.25 186 PHE A O 1
ATOM 1436 N N . SER A 1 187 ? -17.071 -11.126 24.037 1.00 93.81 187 SER A N 1
ATOM 1437 C CA . SER A 1 187 ? -17.782 -12.312 24.513 1.00 93.81 187 SER A CA 1
ATOM 1438 C C . SER A 1 187 ? -16.795 -13.455 24.714 1.00 93.81 187 SER A C 1
ATOM 1440 O O . SER A 1 187 ? -15.894 -13.664 23.902 1.00 93.81 187 SER A O 1
ATOM 1442 N N . ASP A 1 188 ? -16.972 -14.178 25.812 1.00 93.19 188 ASP A N 1
ATOM 1443 C CA . ASP A 1 188 ? -16.191 -15.366 26.132 1.00 93.19 188 ASP A CA 1
ATOM 1444 C C . ASP A 1 188 ? -16.847 -16.579 25.442 1.00 93.19 188 ASP A C 1
ATOM 1446 O O . ASP A 1 188 ? -17.968 -16.950 25.816 1.00 93.19 188 ASP A O 1
ATOM 1450 N N . PRO A 1 189 ? -16.199 -17.195 24.432 1.00 91.44 189 PRO A N 1
ATOM 1451 C CA . PRO A 1 189 ? -16.785 -18.307 23.687 1.00 91.44 189 PRO A CA 1
ATOM 1452 C C . PRO A 1 189 ? -17.022 -19.554 24.554 1.00 91.44 189 PRO A C 1
ATOM 1454 O O . PRO A 1 189 ? -17.924 -20.333 24.238 1.00 91.44 189 PRO A O 1
ATOM 1457 N N . ASP A 1 190 ? -16.284 -19.717 25.658 1.00 90.38 190 ASP A N 1
ATOM 1458 C CA . ASP A 1 190 ? -16.423 -20.851 26.575 1.00 90.38 190 ASP A CA 1
ATOM 1459 C C . ASP A 1 190 ? -17.618 -20.653 27.524 1.00 90.38 190 ASP A C 1
ATOM 1461 O O . ASP A 1 190 ? -18.311 -21.610 27.881 1.00 90.38 190 ASP A O 1
ATOM 1465 N N . ARG A 1 191 ? -17.904 -19.400 27.910 1.00 92.44 191 ARG A N 1
ATOM 1466 C CA . ARG A 1 191 ? -19.077 -19.050 28.737 1.00 92.44 191 ARG A CA 1
ATOM 1467 C C . ARG A 1 191 ? -20.360 -18.882 27.930 1.00 92.44 191 ARG A C 1
ATOM 1469 O O . ARG A 1 191 ? -21.437 -19.194 28.439 1.00 92.44 191 ARG A O 1
ATOM 1476 N N . GLU A 1 192 ? -20.267 -18.407 26.690 1.00 92.62 192 GLU A N 1
ATOM 1477 C CA . GLU A 1 192 ? -21.402 -18.155 25.792 1.00 92.62 192 GLU A CA 1
ATOM 1478 C C . GLU A 1 192 ? -21.355 -19.015 24.506 1.00 92.62 192 GLU A C 1
ATOM 1480 O O . GLU A 1 192 ? -21.436 -18.489 23.388 1.00 92.62 192 GLU A O 1
ATOM 1485 N N . PRO A 1 193 ? -21.319 -20.361 24.606 1.00 92.31 193 PRO A N 1
ATOM 1486 C CA . PRO A 1 193 ? -21.136 -21.233 23.442 1.00 92.31 193 PRO A CA 1
ATOM 1487 C C . PRO A 1 193 ? -22.288 -21.134 22.435 1.00 92.31 193 PRO A C 1
ATOM 1489 O O . PRO A 1 193 ? -22.105 -21.355 21.239 1.00 92.31 193 PRO A O 1
ATOM 1492 N N . ALA A 1 194 ? -23.497 -20.776 22.880 1.00 93.56 194 ALA A N 1
ATOM 1493 C CA . ALA A 1 194 ? -24.635 -20.558 21.988 1.00 93.56 194 ALA A CA 1
ATOM 1494 C C . ALA A 1 194 ? -24.398 -19.384 21.019 1.00 93.56 194 ALA A C 1
ATOM 1496 O O . ALA A 1 194 ? -24.756 -19.472 19.842 1.00 93.56 194 ALA A O 1
ATOM 1497 N N . LEU A 1 195 ? -23.766 -18.305 21.495 1.00 92.50 195 LEU A N 1
ATOM 1498 C CA . LEU A 1 195 ? -23.445 -17.140 20.677 1.00 92.50 195 LEU A CA 1
ATOM 1499 C C . LEU A 1 195 ? -22.303 -17.457 19.705 1.00 92.50 195 LEU A C 1
ATOM 1501 O O . LEU A 1 195 ? -22.426 -17.178 18.512 1.00 92.50 195 LEU A O 1
ATOM 1505 N N . ALA A 1 196 ? -21.248 -18.122 20.183 1.00 91.81 196 ALA A N 1
ATOM 1506 C CA . ALA A 1 196 ? -20.141 -18.589 19.348 1.00 91.81 196 ALA A CA 1
ATOM 1507 C C . ALA A 1 196 ? -20.630 -19.516 18.215 1.00 91.81 196 ALA A C 1
ATOM 1509 O O . ALA A 1 196 ? -20.287 -19.323 17.047 1.00 91.81 196 ALA A O 1
ATOM 1510 N N . ASN A 1 197 ? -21.531 -20.455 18.525 1.00 92.19 197 ASN A N 1
ATOM 1511 C CA . ASN A 1 197 ? -22.131 -21.355 17.537 1.00 92.19 197 ASN A CA 1
ATOM 1512 C C . ASN A 1 197 ? -23.001 -20.619 16.503 1.00 92.19 197 ASN A C 1
ATOM 1514 O O . ASN A 1 197 ? -22.953 -20.959 15.318 1.00 92.19 197 ASN A O 1
ATOM 1518 N N . ARG A 1 198 ? -23.753 -19.577 16.902 1.00 91.44 198 ARG A N 1
ATOM 1519 C CA . ARG A 1 198 ? -24.536 -18.736 15.968 1.00 91.44 198 ARG A CA 1
ATOM 1520 C C . ARG A 1 198 ? -23.644 -18.099 14.901 1.00 91.44 198 ARG A C 1
ATOM 1522 O O . ARG A 1 198 ? -24.040 -18.030 13.737 1.00 91.44 198 ARG A O 1
ATOM 1529 N N . TYR A 1 199 ? -22.454 -17.657 15.294 1.00 91.12 199 TYR A N 1
ATOM 1530 C CA . TYR A 1 199 ? -21.461 -17.073 14.393 1.00 91.12 199 TYR A CA 1
ATOM 1531 C C . TYR A 1 199 ? -20.488 -18.103 13.798 1.00 91.12 199 TYR A C 1
ATOM 1533 O O . TYR A 1 199 ? -19.576 -17.731 13.060 1.00 91.12 199 TYR A O 1
ATOM 1541 N N . ARG A 1 200 ? -20.707 -19.402 14.059 1.00 91.06 200 ARG A N 1
ATOM 1542 C CA . ARG A 1 200 ? -19.871 -20.524 13.597 1.00 91.06 200 ARG A CA 1
ATOM 1543 C C . ARG A 1 200 ? -18.395 -20.343 13.958 1.00 91.06 200 ARG A C 1
ATOM 1545 O O . ARG A 1 200 ? -17.516 -20.630 13.145 1.00 91.06 200 ARG A O 1
ATOM 1552 N N . ILE A 1 201 ? -18.126 -19.820 15.151 1.00 91.00 201 ILE A N 1
ATOM 1553 C CA . ILE A 1 201 ? -16.771 -19.614 15.658 1.00 91.00 201 ILE A CA 1
ATOM 1554 C C . ILE A 1 201 ? -16.166 -20.970 16.005 1.00 91.00 201 ILE A C 1
ATOM 1556 O O . ILE A 1 201 ? -16.562 -21.608 16.973 1.00 91.00 201 ILE A O 1
ATOM 1560 N N . THR A 1 202 ? -15.232 -21.413 15.168 1.00 86.06 202 THR A N 1
ATOM 1561 C CA . THR A 1 202 ? -14.443 -22.638 15.364 1.00 86.06 202 THR A CA 1
ATOM 1562 C C . THR A 1 202 ? -13.050 -22.338 15.901 1.00 86.06 202 THR A C 1
ATOM 1564 O O . THR A 1 202 ? -12.419 -23.210 16.484 1.00 86.06 202 THR A O 1
ATOM 1567 N N . GLU A 1 203 ? -12.582 -21.107 15.698 1.00 88.31 203 GLU A N 1
ATOM 1568 C CA . GLU A 1 203 ? -11.259 -20.622 16.068 1.00 88.31 203 GLU A CA 1
ATOM 1569 C C . GLU A 1 203 ? -11.424 -19.263 16.755 1.00 88.31 203 GLU A C 1
ATOM 1571 O O . GLU A 1 203 ? -12.141 -18.382 16.264 1.00 88.31 203 GLU A O 1
ATOM 1576 N N . TYR A 1 204 ? -10.796 -19.111 17.916 1.00 86.88 204 TYR A N 1
ATOM 1577 C CA . TYR A 1 204 ? -10.719 -17.861 18.658 1.00 86.88 204 TYR A CA 1
ATOM 1578 C C . TYR A 1 204 ? -9.283 -17.672 19.178 1.00 86.88 204 TYR A C 1
ATOM 1580 O O . TYR A 1 204 ? -8.621 -18.662 19.493 1.00 86.88 204 TYR A O 1
ATOM 1588 N N . PRO A 1 205 ? -8.768 -16.432 19.214 1.00 92.75 205 PRO A N 1
ATOM 1589 C CA . PRO A 1 205 ? -9.537 -15.196 19.138 1.00 92.75 205 PRO A CA 1
ATOM 1590 C C . PRO A 1 205 ? -10.042 -14.860 17.729 1.00 92.75 205 PRO A C 1
ATOM 1592 O O . PRO A 1 205 ? -9.378 -15.127 16.724 1.00 92.75 205 PRO A O 1
ATOM 1595 N N . SER A 1 206 ? -11.255 -14.309 17.653 1.00 93.94 206 SER A N 1
ATOM 1596 C CA . SER A 1 206 ? -11.881 -13.872 16.399 1.00 93.94 206 SER A CA 1
ATOM 1597 C C . SER A 1 206 ? -12.785 -12.660 16.611 1.00 93.94 206 SER A C 1
ATOM 1599 O O . SER A 1 206 ? -13.338 -12.458 17.687 1.00 93.94 206 SER A O 1
ATOM 1601 N N . ILE A 1 207 ? -12.940 -11.833 15.579 1.00 95.50 207 ILE A N 1
ATOM 1602 C CA . ILE A 1 207 ? -13.787 -10.637 15.604 1.00 95.50 207 ILE A CA 1
ATOM 1603 C C . ILE A 1 207 ? -14.793 -10.746 14.464 1.00 95.50 207 ILE A C 1
ATOM 1605 O O . ILE A 1 207 ? -14.413 -10.915 13.305 1.00 95.50 207 ILE A O 1
ATOM 1609 N N . VAL A 1 208 ? -16.081 -10.672 14.789 1.00 95.44 208 VAL A N 1
ATOM 1610 C CA . VAL A 1 208 ? -17.168 -10.727 13.809 1.00 95.44 208 VAL A CA 1
ATOM 1611 C C . VAL A 1 208 ? -17.800 -9.359 13.662 1.00 95.44 208 VAL A C 1
ATOM 1613 O O . VAL A 1 208 ? -18.220 -8.772 14.653 1.00 95.44 208 VAL A O 1
ATOM 1616 N N . PHE A 1 209 ? -17.911 -8.908 12.420 1.00 94.75 209 PHE A N 1
ATOM 1617 C CA . PHE A 1 209 ? -18.588 -7.687 12.005 1.00 94.75 209 PHE A CA 1
ATOM 1618 C C . PHE A 1 209 ? -19.931 -8.060 11.381 1.00 94.75 209 PHE A C 1
ATOM 1620 O O . PHE A 1 209 ? -19.995 -8.997 10.581 1.00 94.75 209 PHE A O 1
ATOM 1627 N N . GLU A 1 210 ? -20.990 -7.337 11.731 1.00 94.38 210 GLU A N 1
ATOM 1628 C CA . GLU A 1 210 ? -22.341 -7.525 11.200 1.00 94.38 210 GLU A CA 1
ATOM 1629 C C . GLU A 1 210 ? -22.960 -6.167 10.841 1.00 94.38 210 GLU A C 1
ATOM 1631 O O . GLU A 1 210 ? -23.061 -5.282 11.690 1.00 94.38 210 GLU A O 1
ATOM 1636 N N . GLY A 1 211 ? -23.366 -6.001 9.579 1.00 93.31 211 GLY A N 1
ATOM 1637 C CA . GLY A 1 211 ? -24.131 -4.838 9.123 1.00 93.31 211 GLY A CA 1
ATOM 1638 C C . GLY A 1 211 ? -25.611 -4.987 9.477 1.00 93.31 211 GLY A C 1
ATOM 1639 O O . GLY A 1 211 ? -26.240 -5.991 9.136 1.00 93.31 211 GLY A O 1
ATOM 1640 N N . THR A 1 212 ? -26.180 -4.010 10.181 1.00 90.38 212 THR A N 1
ATOM 1641 C CA . THR A 1 212 ? -27.560 -4.082 10.708 1.00 90.38 212 THR A CA 1
ATOM 1642 C C . THR A 1 212 ? -28.653 -4.032 9.633 1.00 90.38 212 THR A C 1
ATOM 1644 O O . THR A 1 212 ? -29.711 -4.638 9.809 1.00 90.38 212 THR A O 1
ATOM 1647 N N . LYS A 1 213 ? -28.426 -3.325 8.521 1.00 87.62 213 LYS A N 1
ATOM 1648 C CA . LYS A 1 213 ? -29.323 -3.229 7.358 1.00 87.62 213 LYS A CA 1
ATOM 1649 C C . LYS A 1 213 ? -28.998 -4.280 6.299 1.00 87.62 213 LYS A C 1
ATOM 1651 O O . LYS A 1 213 ? -29.925 -4.885 5.766 1.00 87.62 213 LYS A O 1
ATOM 1656 N N . SER A 1 214 ? -27.722 -4.482 5.968 1.00 85.44 214 SER A N 1
ATOM 1657 C CA . SER A 1 214 ? -27.311 -5.431 4.923 1.00 85.44 214 SER A CA 1
ATOM 1658 C C . SER A 1 214 ? -27.439 -6.891 5.372 1.00 85.44 214 SER A C 1
ATOM 1660 O O . SER A 1 214 ? -27.642 -7.782 4.547 1.00 85.44 214 SER A O 1
ATOM 1662 N N . GLY A 1 215 ? -27.311 -7.151 6.679 1.00 87.06 215 GLY A N 1
ATOM 1663 C CA . GLY A 1 215 ? -27.217 -8.496 7.245 1.00 87.06 215 GLY A CA 1
ATOM 1664 C C . GLY A 1 215 ? -25.933 -9.236 6.852 1.00 87.06 215 GLY A C 1
ATOM 1665 O O . GLY A 1 215 ? -25.800 -10.429 7.144 1.00 87.06 215 GLY A O 1
ATOM 1666 N N . LEU A 1 216 ? -24.996 -8.558 6.178 1.00 88.50 216 LEU A N 1
ATOM 1667 C CA . LEU A 1 216 ? -23.711 -9.123 5.795 1.00 88.50 216 LEU A CA 1
ATOM 1668 C C . LEU A 1 216 ? -22.851 -9.319 7.039 1.00 88.50 216 LEU A C 1
ATOM 1670 O O . LEU A 1 216 ? -22.840 -8.497 7.956 1.00 88.50 216 LEU A O 1
ATOM 1674 N N . ARG A 1 217 ? -22.117 -10.432 7.059 1.00 91.00 217 ARG A N 1
ATOM 1675 C CA . ARG A 1 217 ? -21.210 -10.781 8.151 1.00 91.00 217 ARG A CA 1
ATOM 1676 C C . ARG A 1 217 ? -19.821 -11.049 7.615 1.00 91.00 217 ARG A C 1
ATOM 1678 O O . ARG A 1 217 ? -19.666 -11.758 6.621 1.00 91.00 217 ARG A O 1
ATOM 1685 N N . HIS A 1 218 ? -18.817 -10.551 8.319 1.00 90.44 218 HIS A N 1
ATOM 1686 C CA . HIS A 1 218 ? -17.421 -10.843 8.032 1.00 90.44 218 HIS A CA 1
ATOM 1687 C C . HIS A 1 218 ? -16.686 -11.206 9.320 1.00 90.44 218 HIS A C 1
ATOM 1689 O O . HIS A 1 218 ? -16.919 -10.599 10.362 1.00 90.44 218 HIS A O 1
ATOM 1695 N N . ARG A 1 219 ? -15.821 -12.222 9.260 1.00 92.06 219 ARG A N 1
ATOM 1696 C CA . ARG A 1 219 ? -15.062 -12.709 10.415 1.00 92.06 219 ARG A CA 1
ATOM 1697 C C . ARG A 1 219 ? -13.575 -12.542 10.164 1.00 92.06 219 ARG A C 1
ATOM 1699 O O . ARG A 1 219 ? -13.048 -13.123 9.219 1.00 92.06 219 ARG A O 1
ATOM 1706 N N . LEU A 1 220 ? -12.916 -11.859 11.087 1.00 89.62 220 LEU A N 1
ATOM 1707 C CA . LEU A 1 220 ? -11.470 -11.835 11.217 1.00 89.62 220 LEU A CA 1
ATOM 1708 C C . LEU A 1 220 ? -11.039 -12.870 12.256 1.00 89.62 220 LEU A C 1
ATOM 1710 O O . LEU A 1 220 ? -11.681 -13.023 13.296 1.00 89.62 220 LEU A O 1
ATOM 1714 N N . THR A 1 221 ? -9.966 -13.595 11.964 1.00 89.12 221 THR A N 1
ATOM 1715 C CA . THR A 1 221 ? -9.369 -14.588 12.870 1.00 89.12 221 THR A CA 1
ATOM 1716 C C . THR A 1 221 ? -7.914 -14.203 13.090 1.00 89.12 221 THR A C 1
ATOM 1718 O O . THR A 1 221 ? -7.277 -13.677 12.173 1.00 89.12 221 THR A O 1
ATOM 1721 N N . ALA A 1 222 ? -7.396 -14.419 14.299 1.00 84.38 222 ALA A N 1
ATOM 1722 C CA . ALA A 1 222 ? -6.018 -14.069 14.621 1.00 84.38 222 ALA A CA 1
ATOM 1723 C C . ALA A 1 222 ? -5.019 -14.674 13.611 1.00 84.38 222 ALA A C 1
ATOM 1725 O O . ALA A 1 222 ? -5.221 -15.801 13.156 1.00 84.38 222 ALA A O 1
ATOM 1726 N N . PRO A 1 223 ? -3.941 -13.950 13.255 1.00 80.12 223 PRO A N 1
ATOM 1727 C CA . PRO A 1 223 ? -3.479 -12.686 13.845 1.00 80.12 223 PRO A CA 1
ATOM 1728 C C . PRO A 1 223 ? -4.071 -11.407 13.210 1.00 80.12 223 PRO A C 1
ATOM 1730 O O . PRO A 1 223 ? -3.567 -10.321 13.480 1.00 80.12 223 PRO A O 1
ATOM 1733 N N . LEU A 1 224 ? -5.104 -11.507 12.364 1.00 78.88 224 LEU A N 1
ATOM 1734 C CA . LEU A 1 224 ? -5.620 -10.400 11.543 1.00 78.88 224 LEU A CA 1
ATOM 1735 C C . LEU A 1 224 ? -6.525 -9.430 12.324 1.00 78.88 224 LEU A C 1
ATOM 1737 O O . LEU A 1 224 ? -7.741 -9.441 12.144 1.00 78.88 224 LEU A O 1
ATOM 1741 N N . PHE A 1 225 ? -5.954 -8.606 13.204 1.00 88.00 225 PHE A N 1
ATOM 1742 C CA . PHE A 1 225 ? -6.693 -7.586 13.971 1.00 88.00 225 PHE A CA 1
ATOM 1743 C C . PHE A 1 225 ? -6.113 -6.177 13.823 1.00 88.00 225 PHE A C 1
ATOM 1745 O O . PHE A 1 225 ? -6.298 -5.326 14.694 1.00 88.00 225 PHE A O 1
ATOM 1752 N N . GLU A 1 226 ? -5.387 -5.924 12.738 1.00 85.69 226 GLU A N 1
ATOM 1753 C CA . GLU A 1 226 ? -4.834 -4.600 12.479 1.00 85.69 226 GLU A CA 1
ATOM 1754 C C . GLU A 1 226 ? -5.903 -3.640 11.927 1.00 85.69 226 GLU A C 1
ATOM 1756 O O . GLU A 1 226 ? -6.965 -4.054 11.454 1.00 85.69 226 GLU A O 1
ATOM 1761 N N . GLU A 1 227 ? -5.608 -2.335 11.939 1.00 85.88 227 GLU A N 1
ATOM 1762 C CA . GLU A 1 227 ? -6.506 -1.283 11.431 1.00 85.88 227 GLU A CA 1
ATOM 1763 C C . GLU A 1 227 ? -6.977 -1.554 9.997 1.00 85.88 227 GLU A C 1
ATOM 1765 O O . GLU A 1 227 ? -8.155 -1.362 9.687 1.00 85.88 227 GLU A O 1
ATOM 1770 N N . ARG A 1 228 ? -6.083 -2.069 9.145 1.00 79.31 228 ARG A N 1
ATOM 1771 C CA . ARG A 1 228 ? -6.400 -2.473 7.770 1.00 79.31 228 ARG A CA 1
ATOM 1772 C C . ARG A 1 228 ? -7.462 -3.564 7.727 1.00 79.31 228 ARG A C 1
ATOM 1774 O O . ARG A 1 228 ? -8.410 -3.458 6.954 1.00 79.31 228 ARG A O 1
ATOM 1781 N N . ASP A 1 229 ? -7.298 -4.605 8.537 1.00 83.62 229 ASP A N 1
ATOM 1782 C CA . ASP A 1 229 ? -8.168 -5.779 8.496 1.00 83.62 229 ASP A CA 1
ATOM 1783 C C . ASP A 1 229 ? -9.576 -5.405 8.986 1.00 83.62 229 ASP A C 1
ATOM 1785 O O . ASP A 1 229 ? -10.574 -5.772 8.364 1.00 83.62 229 ASP A O 1
ATOM 1789 N N . ILE A 1 230 ? -9.656 -4.586 10.043 1.00 90.06 230 ILE A N 1
ATOM 1790 C CA . ILE A 1 230 ? -10.917 -4.031 10.549 1.00 90.06 230 ILE A CA 1
ATOM 1791 C C . ILE A 1 230 ? -11.568 -3.125 9.498 1.00 90.06 230 ILE A C 1
ATOM 1793 O O . ILE A 1 230 ? -12.737 -3.315 9.176 1.00 90.06 230 ILE A O 1
ATOM 1797 N N . SER A 1 231 ? -10.826 -2.184 8.911 1.00 87.44 231 SER A N 1
ATOM 1798 C CA . SER A 1 231 ? -11.356 -1.270 7.886 1.00 87.44 231 SER A CA 1
ATOM 1799 C C . SER A 1 231 ? -11.893 -2.022 6.663 1.00 87.44 231 SER A C 1
ATOM 1801 O O . SER A 1 231 ? -12.985 -1.725 6.185 1.00 87.44 231 SER A O 1
ATOM 1803 N N . SER A 1 232 ? -11.169 -3.046 6.202 1.00 81.31 232 SER A N 1
ATOM 1804 C CA . SER A 1 232 ? -11.607 -3.942 5.125 1.00 81.31 232 SER A CA 1
ATOM 1805 C C . SER A 1 232 ? -12.896 -4.682 5.500 1.00 81.31 232 SER A C 1
ATOM 1807 O O . SER A 1 232 ? -13.845 -4.727 4.715 1.00 81.31 232 SER A O 1
ATOM 1809 N N . ALA A 1 233 ? -12.992 -5.179 6.740 1.00 87.12 233 ALA A N 1
ATOM 1810 C CA . ALA A 1 233 ? -14.208 -5.808 7.242 1.00 87.12 233 ALA A CA 1
ATOM 1811 C C . ALA A 1 233 ? -15.416 -4.859 7.193 1.00 87.12 233 ALA A C 1
ATOM 1813 O O . ALA A 1 233 ? -16.479 -5.296 6.752 1.00 87.12 233 ALA A O 1
ATOM 1814 N N . LEU A 1 234 ? -15.256 -3.580 7.570 1.00 89.00 234 LEU A N 1
ATOM 1815 C CA . LEU A 1 234 ? -16.318 -2.566 7.471 1.00 89.00 234 LEU A CA 1
ATOM 1816 C C . LEU A 1 234 ? -16.808 -2.394 6.026 1.00 89.00 234 LEU A C 1
ATOM 1818 O O . LEU A 1 234 ? -18.017 -2.375 5.796 1.00 89.00 234 LEU A O 1
ATOM 1822 N N . LEU A 1 235 ? -15.902 -2.311 5.048 1.00 83.25 235 LEU A N 1
ATOM 1823 C CA . LEU A 1 235 ? -16.276 -2.185 3.632 1.00 83.25 235 LEU A CA 1
ATOM 1824 C C . LEU A 1 235 ? -17.088 -3.397 3.149 1.00 83.25 235 LEU A C 1
ATOM 1826 O O . LEU A 1 235 ? -18.099 -3.245 2.466 1.00 83.25 235 LEU A O 1
ATOM 1830 N N . ILE A 1 236 ? -16.695 -4.603 3.571 1.00 80.44 236 ILE A N 1
ATOM 1831 C CA . ILE A 1 236 ? -17.400 -5.844 3.228 1.00 80.44 236 ILE A CA 1
ATOM 1832 C C . ILE A 1 236 ? -18.807 -5.862 3.832 1.00 80.44 236 ILE A C 1
ATOM 1834 O O . ILE A 1 236 ? -19.771 -6.174 3.134 1.00 80.44 236 ILE A O 1
ATOM 1838 N N . VAL A 1 237 ? -18.945 -5.550 5.126 1.00 86.88 237 VAL A N 1
ATOM 1839 C CA . VAL A 1 237 ? -20.248 -5.650 5.807 1.00 86.88 237 VAL A CA 1
ATOM 1840 C C . VAL A 1 237 ? -21.193 -4.501 5.483 1.00 86.88 237 VAL A C 1
ATOM 1842 O O . VAL A 1 237 ? -22.390 -4.659 5.671 1.00 86.88 237 VAL A O 1
ATOM 1845 N N . THR A 1 238 ? -20.687 -3.388 4.952 1.00 84.88 238 THR A N 1
ATOM 1846 C CA . THR A 1 238 ? -21.513 -2.281 4.436 1.00 84.88 238 THR A CA 1
ATOM 1847 C C . THR A 1 238 ? -21.988 -2.498 2.998 1.00 84.88 238 THR A C 1
ATOM 1849 O O . THR A 1 238 ? -22.699 -1.659 2.446 1.00 84.88 238 THR A O 1
ATOM 1852 N N . GLY A 1 239 ? -21.619 -3.625 2.378 1.00 71.19 239 GLY A N 1
ATOM 1853 C CA . GLY A 1 239 ? -22.036 -3.967 1.023 1.00 71.19 239 GLY A CA 1
ATOM 1854 C C . GLY A 1 239 ? -21.341 -3.154 -0.068 1.00 71.19 239 GLY A C 1
ATOM 1855 O O . GLY A 1 239 ? -21.869 -3.083 -1.177 1.00 71.19 239 GLY A O 1
ATOM 1856 N N . GLN A 1 240 ? -20.174 -2.554 0.204 1.00 71.25 240 GLN A N 1
ATOM 1857 C CA . GLN A 1 240 ? -19.354 -2.011 -0.876 1.00 71.25 240 GLN A CA 1
ATOM 1858 C C . GLN A 1 240 ? -18.807 -3.167 -1.723 1.00 71.25 240 GLN A C 1
ATOM 1860 O O . GLN A 1 240 ? -18.091 -4.040 -1.225 1.00 71.25 240 GLN A O 1
ATOM 1865 N N . GLU A 1 241 ? -19.189 -3.204 -3.003 1.00 67.69 241 GLU A N 1
ATOM 1866 C CA . GLU A 1 241 ? -18.758 -4.259 -3.918 1.00 67.69 241 GLU A CA 1
ATOM 1867 C C . GLU A 1 241 ? -17.235 -4.271 -4.065 1.00 67.69 241 GLU A C 1
ATOM 1869 O O . GLU A 1 241 ? -16.586 -3.243 -4.262 1.00 67.69 241 GLU A O 1
ATOM 1874 N N . ARG A 1 242 ? -16.662 -5.476 -4.006 1.00 79.31 242 ARG A N 1
ATOM 1875 C CA . ARG A 1 242 ? -15.239 -5.682 -4.253 1.00 79.31 242 ARG A CA 1
ATOM 1876 C C . ARG A 1 242 ? -14.924 -5.388 -5.706 1.00 79.31 242 ARG A C 1
ATOM 1878 O O . ARG A 1 242 ? -15.431 -6.071 -6.601 1.00 79.31 242 ARG A O 1
ATOM 1885 N N . LYS A 1 243 ? -14.031 -4.429 -5.931 1.00 86.94 243 LYS A N 1
ATOM 1886 C CA . LYS A 1 243 ? -13.481 -4.163 -7.259 1.00 86.94 243 LYS A CA 1
ATOM 1887 C C . LYS A 1 243 ? -12.823 -5.427 -7.817 1.00 86.94 243 LYS A C 1
ATOM 1889 O O . LYS A 1 243 ? -12.168 -6.187 -7.095 1.00 86.94 243 LYS A O 1
ATOM 1894 N N . GLN A 1 244 ? -13.035 -5.662 -9.108 1.00 94.06 244 GLN A N 1
ATOM 1895 C CA . GLN A 1 244 ? -12.562 -6.861 -9.788 1.00 94.06 244 GLN A CA 1
ATOM 1896 C C . GLN A 1 244 ? -11.226 -6.582 -10.468 1.00 94.06 244 GLN A C 1
ATOM 1898 O O . GLN A 1 244 ? -11.113 -5.685 -11.302 1.00 94.06 244 GLN A O 1
ATOM 1903 N N . ILE A 1 245 ? -10.219 -7.366 -10.114 1.00 97.06 245 ILE A N 1
ATOM 1904 C CA . ILE A 1 245 ? -8.899 -7.350 -10.732 1.00 97.06 245 ILE A CA 1
ATOM 1905 C C . ILE A 1 245 ? -8.804 -8.572 -11.634 1.00 97.06 245 ILE A C 1
ATOM 1907 O O . ILE A 1 245 ? -9.082 -9.690 -11.197 1.00 97.06 245 ILE A O 1
ATOM 1911 N N . PHE A 1 246 ? -8.389 -8.375 -12.880 1.00 97.88 246 PHE A N 1
ATOM 1912 C CA . PHE A 1 246 ? -8.181 -9.471 -13.818 1.00 97.88 246 PHE A CA 1
ATOM 1913 C C . PHE A 1 246 ? -6.690 -9.720 -14.023 1.00 97.88 246 PHE A C 1
ATOM 1915 O O . PHE A 1 246 ? -5.939 -8.832 -14.409 1.00 97.88 246 PHE A O 1
ATOM 1922 N N . TYR A 1 247 ? -6.259 -10.941 -13.743 1.00 98.19 247 TYR A N 1
ATOM 1923 C CA . TYR A 1 247 ? -4.888 -11.401 -13.896 1.00 98.19 247 TYR A CA 1
ATOM 1924 C C . TYR A 1 247 ? -4.747 -12.105 -15.245 1.00 98.19 247 TYR A C 1
ATOM 1926 O O . TYR A 1 247 ? -5.393 -13.130 -15.469 1.00 98.19 247 TYR A O 1
ATOM 1934 N N . LEU A 1 248 ? -3.947 -11.552 -16.154 1.00 97.50 248 LEU A N 1
ATOM 1935 C CA . LEU A 1 248 ? -3.769 -12.112 -17.488 1.00 97.50 248 LEU A CA 1
ATOM 1936 C C . LEU A 1 248 ? -3.050 -13.465 -17.421 1.00 97.50 248 LEU A C 1
ATOM 1938 O O . LEU A 1 248 ? -2.153 -13.674 -16.608 1.00 97.50 248 LEU A O 1
ATOM 1942 N N . THR A 1 249 ? -3.486 -14.391 -18.268 1.00 96.38 249 THR A N 1
ATOM 1943 C CA . THR A 1 249 ? -2.934 -15.740 -18.372 1.00 96.38 249 THR A CA 1
ATOM 1944 C C . THR A 1 249 ? -2.805 -16.154 -19.832 1.00 96.38 249 THR A C 1
ATOM 1946 O O . THR A 1 249 ? -3.712 -15.928 -20.641 1.00 96.38 249 THR A O 1
ATOM 1949 N N . GLY A 1 250 ? -1.715 -16.851 -20.144 1.00 94.44 250 GLY A N 1
ATOM 1950 C CA . GLY A 1 250 ? -1.478 -17.455 -21.460 1.00 94.44 250 GLY A CA 1
ATOM 1951 C C . GLY A 1 250 ? -0.090 -17.168 -22.025 1.00 94.44 250 GLY A C 1
ATOM 1952 O O . GLY A 1 250 ? 0.349 -17.858 -22.951 1.00 94.44 250 GLY A O 1
ATOM 1953 N N . HIS A 1 251 ? 0.636 -16.222 -21.427 1.00 96.06 251 HIS A N 1
ATOM 1954 C CA . HIS A 1 251 ? 1.912 -15.712 -21.922 1.00 96.06 251 HIS A CA 1
ATOM 1955 C C . HIS A 1 251 ? 3.088 -16.082 -21.007 1.00 96.06 251 HIS A C 1
ATOM 1957 O O . HIS A 1 251 ? 4.209 -15.633 -21.227 1.00 96.06 251 HIS A O 1
ATOM 1963 N N . GLY A 1 252 ? 2.874 -16.972 -20.035 1.00 94.94 252 GLY A N 1
ATOM 1964 C CA . GLY A 1 252 ? 3.910 -17.507 -19.140 1.00 94.94 252 GLY A CA 1
ATOM 1965 C C . GLY A 1 252 ? 4.130 -16.659 -17.891 1.00 94.94 252 GLY A C 1
ATOM 1966 O O . GLY A 1 252 ? 5.250 -16.579 -17.394 1.00 94.94 252 GLY A O 1
ATOM 1967 N N . GLU A 1 253 ? 3.061 -16.014 -17.439 1.00 97.25 253 GLU A N 1
ATOM 1968 C CA . GLU A 1 253 ? 2.981 -15.266 -16.195 1.00 97.25 253 GLU A CA 1
ATOM 1969 C C . GLU A 1 253 ? 3.164 -16.174 -14.967 1.00 97.25 253 GLU A C 1
ATOM 1971 O O . GLU A 1 253 ? 3.081 -17.403 -15.060 1.00 97.25 253 GLU A O 1
ATOM 1976 N N . LEU A 1 254 ? 3.400 -15.561 -13.806 1.00 97.25 254 LEU A N 1
ATOM 1977 C CA . LEU A 1 254 ? 3.475 -16.272 -12.527 1.00 97.25 254 LEU A CA 1
ATOM 1978 C C . LEU A 1 254 ? 2.173 -17.049 -12.224 1.00 97.25 254 LEU A C 1
ATOM 1980 O O . LEU A 1 254 ? 1.066 -16.645 -12.579 1.00 97.25 254 LEU A O 1
ATOM 1984 N N . ASP A 1 255 ? 2.279 -18.183 -11.534 1.00 96.88 255 ASP A N 1
ATOM 1985 C CA . ASP A 1 255 ? 1.117 -19.008 -11.208 1.00 96.88 255 ASP A CA 1
ATOM 1986 C C . ASP A 1 255 ? 0.302 -18.373 -10.072 1.00 96.88 255 ASP A C 1
ATOM 1988 O O . ASP A 1 255 ? 0.692 -18.352 -8.902 1.00 96.88 255 ASP A O 1
ATOM 1992 N N . LEU A 1 256 ? -0.884 -17.875 -10.419 1.00 96.06 256 LEU A N 1
ATOM 1993 C CA . LEU A 1 256 ? -1.835 -17.256 -9.496 1.00 96.06 256 LEU A CA 1
ATOM 1994 C C . LEU A 1 256 ? -2.368 -18.217 -8.407 1.00 96.06 256 LEU A C 1
ATOM 1996 O O . LEU A 1 256 ? -2.880 -17.772 -7.368 1.00 96.06 256 LEU A O 1
ATOM 2000 N N . SER A 1 257 ? -2.304 -19.524 -8.664 1.00 95.56 257 SER A N 1
ATOM 2001 C CA . SER A 1 257 ? -2.856 -20.591 -7.825 1.00 95.56 257 SER A CA 1
ATOM 2002 C C . SER A 1 257 ? -1.822 -21.293 -6.945 1.00 95.56 257 SER A C 1
ATOM 2004 O O . SER A 1 257 ? -2.211 -21.941 -5.972 1.00 95.56 257 SER A O 1
ATOM 2006 N N . ASP A 1 258 ? -0.533 -21.120 -7.232 1.00 95.38 258 ASP A N 1
ATOM 2007 C CA . ASP A 1 258 ? 0.555 -21.712 -6.459 1.00 95.38 258 ASP A CA 1
ATOM 2008 C C . ASP A 1 258 ? 0.694 -21.036 -5.086 1.00 95.38 258 ASP A C 1
ATOM 2010 O O . ASP A 1 258 ? 1.097 -19.874 -4.977 1.00 95.38 258 ASP A O 1
ATOM 2014 N N . VAL A 1 259 ? 0.342 -21.782 -4.035 1.00 92.44 259 VAL A N 1
ATOM 2015 C CA . VAL A 1 259 ? 0.357 -21.359 -2.625 1.00 92.44 259 VAL A CA 1
ATOM 2016 C C . VAL A 1 259 ? 1.634 -21.754 -1.880 1.00 92.44 259 VAL A C 1
ATOM 2018 O O . VAL A 1 259 ? 1.717 -21.513 -0.676 1.00 92.44 259 VAL A O 1
ATOM 2021 N N . GLU A 1 260 ? 2.614 -22.376 -2.542 1.00 92.81 260 GLU A N 1
ATOM 2022 C CA . GLU A 1 260 ? 3.858 -22.780 -1.888 1.00 92.81 260 GLU A CA 1
ATOM 2023 C C . GLU A 1 260 ? 4.656 -21.532 -1.455 1.00 92.81 260 GLU A C 1
ATOM 2025 O O . GLU A 1 260 ? 5.001 -20.704 -2.307 1.00 92.81 260 GLU A O 1
ATOM 2030 N N . PRO A 1 261 ? 4.946 -21.352 -0.146 1.00 83.12 261 PRO A N 1
ATOM 2031 C CA . PRO A 1 261 ? 5.548 -20.116 0.361 1.00 83.12 261 PRO A CA 1
ATOM 2032 C C . PRO A 1 261 ? 6.915 -19.790 -0.245 1.00 83.12 261 PRO A C 1
ATOM 2034 O O . PRO A 1 261 ? 7.209 -18.622 -0.468 1.00 83.12 261 PRO A O 1
ATOM 2037 N N . ASP A 1 262 ? 7.715 -20.812 -0.552 1.00 86.50 262 ASP A N 1
ATOM 2038 C CA . ASP A 1 262 ? 9.071 -20.653 -1.085 1.00 86.50 262 ASP A CA 1
ATOM 2039 C C . ASP A 1 262 ? 9.121 -20.696 -2.625 1.00 86.50 262 ASP A C 1
ATOM 2041 O O . ASP A 1 262 ? 10.202 -20.709 -3.222 1.00 86.50 262 ASP A O 1
ATOM 2045 N N . SER A 1 263 ? 7.960 -20.712 -3.290 1.00 93.19 263 SER A N 1
ATOM 2046 C CA . SER A 1 263 ? 7.894 -20.744 -4.749 1.00 93.19 263 SER A CA 1
ATOM 2047 C C . SER A 1 263 ? 8.379 -19.434 -5.367 1.00 93.19 263 SER A C 1
ATOM 2049 O O . SER A 1 263 ? 7.919 -18.338 -5.033 1.00 93.19 263 SER A O 1
ATOM 2051 N N . ARG A 1 264 ? 9.282 -19.569 -6.340 1.00 92.75 264 ARG A N 1
ATOM 2052 C CA . ARG A 1 264 ? 9.732 -18.485 -7.229 1.00 92.75 264 ARG A CA 1
ATOM 2053 C C . ARG A 1 264 ? 8.852 -18.332 -8.471 1.00 92.75 264 ARG A C 1
ATOM 2055 O O . ARG A 1 264 ? 9.091 -17.450 -9.279 1.00 92.75 264 ARG A O 1
ATOM 2062 N N . GLY A 1 265 ? 7.865 -19.209 -8.649 1.00 93.88 265 GLY A N 1
ATOM 2063 C CA . GLY A 1 265 ? 6.897 -19.139 -9.744 1.00 93.88 265 GLY A CA 1
ATOM 2064 C C . GLY A 1 265 ? 5.501 -18.713 -9.295 1.00 93.88 265 GLY A C 1
ATOM 2065 O O . GLY A 1 265 ? 4.683 -18.382 -10.144 1.00 93.88 265 GLY A O 1
ATOM 2066 N N . GLY A 1 266 ? 5.216 -18.726 -7.990 1.00 95.81 266 GLY A N 1
ATOM 2067 C CA . GLY A 1 266 ? 3.881 -18.483 -7.451 1.00 95.81 266 GLY A CA 1
ATOM 2068 C C . GLY A 1 266 ? 3.573 -17.014 -7.166 1.00 95.81 266 GLY A C 1
ATOM 2069 O O . GLY A 1 266 ? 4.436 -16.256 -6.728 1.00 95.81 266 GLY A O 1
ATOM 2070 N N . PHE A 1 267 ? 2.310 -16.636 -7.374 1.00 96.88 267 PHE A N 1
ATOM 2071 C CA . PHE A 1 267 ? 1.750 -15.299 -7.133 1.00 96.88 267 PHE A CA 1
ATOM 2072 C C . PHE A 1 267 ? 0.556 -15.327 -6.155 1.00 96.88 267 PHE A C 1
ATOM 2074 O O . PHE A 1 267 ? -0.135 -14.321 -5.957 1.00 96.88 267 PHE A O 1
ATOM 2081 N N . ALA A 1 268 ? 0.265 -16.471 -5.521 1.00 94.75 268 ALA A N 1
ATOM 2082 C CA . ALA A 1 268 ? -0.900 -16.593 -4.646 1.00 94.75 268 ALA A CA 1
ATOM 2083 C C . ALA A 1 268 ? -0.805 -15.718 -3.386 1.00 94.75 268 ALA A C 1
ATOM 2085 O O . ALA A 1 268 ? -1.839 -15.255 -2.900 1.00 94.75 268 ALA A O 1
ATOM 2086 N N . ASN A 1 269 ? 0.400 -15.435 -2.878 1.00 91.69 269 ASN A N 1
ATOM 2087 C CA . ASN A 1 269 ? 0.580 -14.523 -1.744 1.00 91.69 269 ASN A CA 1
ATOM 2088 C C . ASN A 1 269 ? 0.219 -13.077 -2.117 1.00 91.69 269 ASN A C 1
ATOM 2090 O O . ASN A 1 269 ? -0.451 -12.391 -1.340 1.00 91.69 269 ASN A O 1
ATOM 2094 N N . ALA A 1 270 ? 0.574 -12.633 -3.328 1.00 95.06 270 ALA A N 1
ATOM 2095 C CA . ALA A 1 270 ? 0.141 -11.342 -3.863 1.00 95.06 270 ALA A CA 1
ATOM 2096 C C . ALA A 1 270 ? -1.385 -11.286 -3.999 1.00 95.06 270 ALA A C 1
ATOM 2098 O O . ALA A 1 270 ? -2.022 -10.331 -3.550 1.00 95.06 270 ALA A O 1
ATOM 2099 N N . ARG A 1 271 ? -1.988 -12.355 -4.541 1.00 95.56 271 ARG A N 1
ATOM 2100 C CA . ARG A 1 271 ? -3.447 -12.518 -4.626 1.00 95.56 271 ARG A CA 1
ATOM 2101 C C . ARG A 1 271 ? -4.124 -12.437 -3.263 1.00 95.56 271 ARG A C 1
ATOM 2103 O O . ARG A 1 271 ? -5.132 -11.753 -3.126 1.00 95.56 271 ARG A O 1
ATOM 2110 N N . MET A 1 272 ? -3.584 -13.119 -2.257 1.00 88.75 272 MET A N 1
ATOM 2111 C CA . MET A 1 272 ? -4.097 -13.058 -0.891 1.00 88.75 272 MET A CA 1
ATOM 2112 C C . MET A 1 272 ? -4.012 -11.635 -0.333 1.00 88.75 272 MET A C 1
ATOM 2114 O O . MET A 1 272 ? -4.973 -11.159 0.261 1.00 88.75 272 MET A O 1
ATOM 2118 N N . GLY A 1 273 ? -2.902 -10.935 -0.582 1.00 87.62 273 GLY A N 1
ATOM 2119 C CA . GLY A 1 273 ? -2.748 -9.525 -0.237 1.00 87.62 273 GLY A CA 1
ATOM 2120 C C . GLY A 1 273 ? -3.846 -8.645 -0.836 1.00 87.62 273 GLY A C 1
ATOM 2121 O O . GLY A 1 273 ? -4.491 -7.907 -0.101 1.00 87.62 273 GLY A O 1
ATOM 2122 N N . MET A 1 274 ? -4.121 -8.791 -2.134 1.00 91.44 274 MET A N 1
ATOM 2123 C CA . MET A 1 274 ? -5.196 -8.056 -2.809 1.00 91.44 274 MET A CA 1
ATOM 2124 C C . MET A 1 274 ? -6.588 -8.422 -2.276 1.00 91.44 274 MET A C 1
ATOM 2126 O O . MET A 1 274 ? -7.429 -7.549 -2.095 1.00 91.44 274 MET A O 1
ATOM 2130 N N . ASN A 1 275 ? -6.838 -9.697 -1.968 1.00 86.56 275 ASN A N 1
ATOM 2131 C CA . ASN A 1 275 ? -8.109 -10.114 -1.368 1.00 86.56 275 ASN A CA 1
ATOM 2132 C C . ASN A 1 275 ? -8.328 -9.489 0.020 1.00 86.56 275 ASN A C 1
ATOM 2134 O O . ASN A 1 275 ? -9.461 -9.163 0.376 1.00 86.56 275 ASN A O 1
ATOM 2138 N N . ASN A 1 276 ? -7.253 -9.319 0.795 1.00 79.31 276 ASN A N 1
ATOM 2139 C CA . ASN A 1 276 ? -7.301 -8.652 2.096 1.00 79.31 276 ASN A CA 1
ATOM 2140 C C . ASN A 1 276 ? -7.544 -7.140 1.947 1.00 79.31 276 ASN A C 1
ATOM 2142 O O . ASN A 1 276 ? -8.282 -6.568 2.749 1.00 79.31 276 ASN A O 1
ATOM 2146 N N . ASP A 1 277 ? -7.023 -6.529 0.879 1.00 78.81 277 ASP A N 1
ATOM 2147 C CA . ASP A 1 277 ? -7.307 -5.144 0.464 1.00 78.81 277 ASP A CA 1
ATOM 2148 C C . ASP A 1 277 ? -8.697 -5.008 -0.218 1.00 78.81 277 ASP A C 1
ATOM 2150 O O . ASP A 1 277 ? -8.982 -4.022 -0.885 1.00 78.81 277 ASP A O 1
ATOM 2154 N N . ASN A 1 278 ? -9.601 -5.979 -0.026 1.00 79.81 278 ASN A N 1
ATOM 2155 C CA . ASN A 1 278 ? -10.987 -5.977 -0.512 1.00 79.81 278 ASN A CA 1
ATOM 2156 C C . ASN A 1 278 ? -11.157 -6.033 -2.047 1.00 79.81 278 ASN A C 1
ATOM 2158 O O . ASN A 1 278 ? -12.192 -5.629 -2.581 1.00 79.81 278 ASN A O 1
ATOM 2162 N N . TYR A 1 279 ? -10.194 -6.610 -2.766 1.00 88.00 279 TYR A N 1
ATOM 2163 C CA . TYR A 1 279 ? -10.344 -6.928 -4.188 1.00 88.00 279 TYR A CA 1
ATOM 2164 C C . TYR A 1 279 ? -10.766 -8.377 -4.421 1.00 88.00 279 TYR A C 1
ATOM 2166 O O . TYR A 1 279 ? -10.534 -9.259 -3.597 1.00 88.00 279 TYR A O 1
ATOM 2174 N N . ASN A 1 280 ? -11.359 -8.641 -5.584 1.00 91.38 280 ASN A N 1
ATOM 2175 C CA . ASN A 1 280 ? -11.504 -9.997 -6.106 1.00 91.38 280 ASN A CA 1
ATOM 2176 C C . ASN A 1 280 ? -10.601 -10.164 -7.326 1.00 91.38 280 ASN A C 1
ATOM 2178 O O . ASN A 1 280 ? -10.785 -9.469 -8.322 1.00 91.38 280 ASN A O 1
ATOM 2182 N N . VAL A 1 281 ? -9.648 -11.093 -7.254 1.00 96.00 281 VAL A N 1
ATOM 2183 C CA . VAL A 1 281 ? -8.699 -11.354 -8.345 1.00 96.00 281 VAL A CA 1
ATOM 2184 C C . VAL A 1 281 ? -9.125 -12.590 -9.138 1.00 96.00 281 VAL A C 1
ATOM 2186 O O . VAL A 1 281 ? -9.170 -13.693 -8.586 1.00 96.00 281 VAL A O 1
ATOM 2189 N N . PHE A 1 282 ? -9.398 -12.416 -10.430 1.00 95.81 282 PHE A N 1
ATOM 2190 C CA . PHE A 1 282 ? -9.820 -13.477 -11.347 1.00 95.81 282 PHE A CA 1
ATOM 2191 C C . PHE A 1 282 ? -8.788 -13.698 -12.457 1.00 95.81 282 PHE A C 1
ATOM 2193 O O . PHE A 1 282 ? -8.274 -12.720 -12.995 1.00 95.81 282 PHE A O 1
ATOM 2200 N N . PRO A 1 283 ? -8.498 -14.947 -12.857 1.00 96.94 283 PRO A N 1
ATOM 2201 C CA . PRO A 1 283 ? -7.712 -15.189 -14.059 1.00 96.94 283 PRO A CA 1
ATOM 2202 C C . PRO A 1 283 ? -8.501 -14.766 -15.307 1.00 96.94 283 PRO A C 1
ATOM 2204 O O . PRO A 1 283 ? -9.711 -14.983 -15.395 1.00 96.94 283 PRO A O 1
ATOM 2207 N N . LEU A 1 284 ? -7.809 -14.195 -16.287 1.00 96.56 284 LEU A N 1
ATOM 2208 C CA . LEU A 1 284 ? -8.346 -13.804 -17.583 1.00 96.56 284 LEU A CA 1
ATOM 2209 C C . LEU A 1 284 ? -7.467 -14.382 -18.686 1.00 96.56 284 LEU A C 1
ATOM 2211 O O . LEU A 1 284 ? -6.270 -14.118 -18.741 1.00 96.56 284 LEU A O 1
ATOM 2215 N N . SER A 1 285 ? -8.067 -15.146 -19.592 1.00 94.94 285 SER A N 1
ATOM 2216 C CA . SER A 1 285 ? -7.422 -15.560 -20.835 1.00 94.94 285 SER A CA 1
ATOM 2217 C C . SER A 1 285 ? -8.133 -14.882 -21.995 1.00 94.94 285 SER A C 1
ATOM 2219 O O . SER A 1 285 ? -9.303 -15.168 -22.252 1.00 94.94 285 SER A O 1
ATOM 2221 N N . LEU A 1 286 ? -7.430 -14.001 -22.708 1.00 93.50 286 LEU A N 1
ATOM 2222 C CA . LEU A 1 286 ? -7.980 -13.277 -23.862 1.00 93.50 286 LEU A CA 1
ATOM 2223 C C . LEU A 1 286 ? -8.183 -14.178 -25.097 1.00 93.50 286 LEU A C 1
ATOM 2225 O O . LEU A 1 286 ? -8.883 -13.823 -26.045 1.00 93.50 286 LEU A O 1
ATOM 2229 N N . ILE A 1 287 ? -7.610 -15.385 -25.068 1.00 87.75 287 ILE A N 1
ATOM 2230 C CA . ILE A 1 287 ? -7.878 -16.437 -26.053 1.00 87.75 287 ILE A CA 1
ATOM 2231 C C . ILE A 1 287 ? -9.290 -17.003 -25.854 1.00 87.75 287 ILE A C 1
ATOM 2233 O O . ILE A 1 287 ? -9.995 -17.264 -26.828 1.00 87.75 287 ILE A O 1
ATOM 2237 N N . GLN A 1 288 ? -9.700 -17.201 -24.596 1.00 86.62 288 GLN A N 1
ATOM 2238 C CA . GLN A 1 288 ? -11.014 -17.754 -24.251 1.00 86.62 288 GLN A CA 1
ATOM 2239 C C . GLN A 1 288 ? -12.097 -16.672 -24.235 1.00 86.62 288 GLN A C 1
ATOM 2241 O O .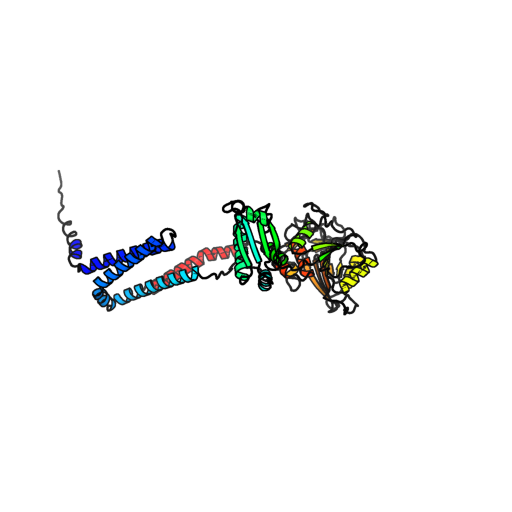 GLN A 1 288 ? -13.196 -16.893 -24.742 1.00 86.62 288 GLN A O 1
ATOM 2246 N N . ASN A 1 289 ? -11.767 -15.497 -23.701 1.00 84.81 289 ASN A N 1
ATOM 2247 C CA . ASN A 1 289 ? -12.654 -14.346 -23.621 1.00 84.81 289 ASN A CA 1
ATOM 2248 C C . ASN A 1 289 ? -12.205 -13.299 -24.634 1.00 84.81 289 ASN A C 1
ATOM 2250 O O . ASN A 1 289 ? -11.159 -12.682 -24.476 1.00 84.81 289 ASN A O 1
ATOM 2254 N N . SER A 1 290 ? -13.014 -13.053 -25.660 1.00 85.25 290 SER A N 1
ATOM 2255 C CA . SER A 1 290 ? -12.683 -12.073 -26.699 1.00 85.25 290 SER A CA 1
ATOM 2256 C C . SER A 1 290 ? -12.846 -10.613 -26.275 1.00 85.25 290 SER A C 1
ATOM 2258 O O . SER A 1 290 ? -12.724 -9.738 -27.127 1.00 85.25 290 SER A O 1
ATOM 2260 N N . GLU A 1 291 ? -13.162 -10.354 -25.008 1.00 90.06 291 GLU A N 1
ATOM 2261 C CA . GLU A 1 291 ? -13.439 -9.031 -24.458 1.00 90.06 291 GLU A CA 1
ATOM 2262 C C . GLU A 1 291 ? -12.915 -8.943 -23.020 1.00 90.06 291 GLU A C 1
ATOM 2264 O O . GLU A 1 291 ? -12.907 -9.932 -22.278 1.00 90.06 291 GLU A O 1
ATOM 2269 N N . ILE A 1 292 ? -12.490 -7.743 -22.629 1.00 94.06 292 ILE A N 1
ATOM 2270 C CA . ILE A 1 292 ? -12.138 -7.413 -21.247 1.00 94.06 292 ILE A CA 1
ATOM 2271 C C . ILE A 1 292 ? -13.426 -6.958 -20.542 1.00 94.06 292 ILE A C 1
ATOM 2273 O O . ILE A 1 292 ? -14.067 -6.026 -21.030 1.00 94.06 292 ILE A O 1
ATOM 2277 N N . PRO A 1 293 ? -13.828 -7.576 -19.415 1.00 93.06 293 PRO A N 1
ATOM 2278 C CA . PRO A 1 293 ? -15.068 -7.219 -18.728 1.00 93.06 293 PRO A CA 1
ATOM 2279 C C . PRO A 1 293 ? -15.129 -5.740 -18.325 1.00 93.06 293 PRO A C 1
ATOM 2281 O O . PRO A 1 293 ? -14.158 -5.199 -17.798 1.00 93.06 293 PRO A O 1
ATOM 2284 N N . GLU A 1 294 ? -16.289 -5.096 -18.480 1.00 87.94 294 GLU A N 1
ATOM 2285 C CA . GLU A 1 294 ? -16.465 -3.679 -18.106 1.00 87.94 294 GLU A CA 1
ATOM 2286 C C . GLU A 1 294 ? -16.269 -3.406 -16.604 1.00 87.94 294 GLU A C 1
ATOM 2288 O O . GLU A 1 294 ? -15.977 -2.280 -16.211 1.00 87.94 294 GLU A O 1
ATOM 2293 N N . THR A 1 295 ? -16.411 -4.431 -15.761 1.00 88.69 295 THR A N 1
ATOM 2294 C CA . THR A 1 295 ? -16.207 -4.374 -14.304 1.00 88.69 295 THR A CA 1
ATOM 2295 C C . THR A 1 295 ? -14.730 -4.378 -13.891 1.00 88.69 295 THR A C 1
ATOM 2297 O O . THR A 1 295 ? -14.430 -4.332 -12.697 1.00 88.69 295 THR A O 1
ATOM 2300 N N . THR A 1 296 ? -13.802 -4.456 -14.851 1.00 94.12 296 THR A N 1
ATOM 2301 C CA . THR A 1 296 ? -12.357 -4.523 -14.601 1.00 94.12 296 THR A CA 1
ATOM 2302 C C . THR A 1 296 ? -11.842 -3.225 -13.988 1.00 94.12 296 THR A C 1
ATOM 2304 O O . THR A 1 296 ? -11.750 -2.201 -14.665 1.00 94.12 296 THR A O 1
ATOM 2307 N N . ALA A 1 297 ? -11.428 -3.284 -12.724 1.00 94.00 297 ALA A N 1
ATOM 2308 C CA . ALA A 1 297 ? -10.758 -2.177 -12.056 1.00 94.00 297 ALA A CA 1
ATOM 2309 C C . ALA A 1 297 ? -9.283 -2.071 -12.465 1.00 94.00 297 ALA A C 1
ATOM 2311 O O . ALA A 1 297 ? -8.806 -0.968 -12.706 1.00 94.00 297 ALA A O 1
ATOM 2312 N N . VAL A 1 298 ? -8.570 -3.202 -12.550 1.00 97.56 298 VAL A N 1
ATOM 2313 C CA . VAL A 1 298 ? -7.149 -3.275 -12.935 1.00 97.56 298 VAL A CA 1
ATOM 2314 C C . VAL A 1 298 ? -6.877 -4.591 -13.670 1.00 97.56 298 VAL A C 1
ATOM 2316 O O . VAL A 1 298 ? -7.364 -5.642 -13.247 1.00 97.56 298 VAL A O 1
ATOM 2319 N N . ILE A 1 299 ? -6.069 -4.545 -14.733 1.00 98.25 299 ILE A N 1
ATOM 2320 C CA . ILE A 1 299 ? -5.438 -5.730 -15.331 1.00 98.25 299 ILE A CA 1
ATOM 2321 C C . ILE A 1 299 ? -4.032 -5.902 -14.760 1.00 98.25 299 ILE A C 1
ATOM 2323 O O . ILE A 1 299 ? -3.247 -4.958 -14.757 1.00 98.25 299 ILE A O 1
ATOM 2327 N N . ILE A 1 300 ? -3.690 -7.107 -14.313 1.00 98.69 300 ILE A N 1
ATOM 2328 C CA . ILE A 1 300 ? -2.333 -7.464 -13.891 1.00 98.69 300 ILE A CA 1
ATOM 2329 C C . ILE A 1 300 ? -1.727 -8.401 -14.926 1.00 98.69 300 ILE A C 1
ATOM 2331 O O . ILE A 1 300 ? -2.320 -9.424 -15.254 1.00 98.69 300 ILE A O 1
ATOM 2335 N N . VAL A 1 301 ? -0.525 -8.079 -15.389 1.00 98.50 301 VAL A N 1
ATOM 2336 C CA . VAL A 1 301 ? 0.298 -8.961 -16.217 1.00 98.50 301 VAL A CA 1
ATOM 2337 C C . VAL A 1 301 ? 1.621 -9.155 -15.485 1.00 98.50 301 VAL A C 1
ATOM 2339 O O . VAL A 1 301 ? 2.418 -8.222 -15.397 1.00 98.50 301 VAL A O 1
ATOM 2342 N N . ALA A 1 302 ? 1.842 -10.336 -14.903 1.00 97.75 302 ALA A N 1
ATOM 2343 C CA . ALA A 1 302 ? 3.020 -10.564 -14.069 1.00 97.75 302 ALA A CA 1
ATOM 2344 C C . ALA A 1 302 ? 4.058 -11.443 -14.770 1.00 97.75 302 ALA A C 1
ATOM 2346 O O . ALA A 1 302 ? 4.023 -12.668 -14.679 1.00 97.75 302 ALA A O 1
ATOM 2347 N N . GLY A 1 303 ? 5.001 -10.792 -15.443 1.00 96.12 303 GLY A N 1
ATOM 2348 C CA . GLY A 1 303 ? 6.180 -11.420 -16.019 1.00 96.12 303 GLY A CA 1
ATOM 2349 C C . GLY A 1 303 ? 5.919 -12.231 -17.283 1.00 96.12 303 GLY A C 1
ATOM 2350 O O . GLY A 1 303 ? 6.269 -13.415 -17.293 1.00 96.12 303 GLY A O 1
ATOM 2351 N N . PRO A 1 304 ? 5.315 -11.644 -18.335 1.00 96.94 304 PRO A N 1
ATOM 2352 C CA . PRO A 1 304 ? 5.033 -12.365 -19.566 1.00 96.94 304 PRO A CA 1
ATOM 2353 C C . PRO A 1 304 ? 6.340 -12.771 -20.261 1.00 96.94 304 PRO A C 1
ATOM 2355 O O . PRO A 1 304 ? 7.282 -11.991 -20.367 1.00 96.94 304 PRO A O 1
ATOM 2358 N N . THR A 1 305 ? 6.380 -13.994 -20.780 1.00 96.06 305 THR A N 1
ATOM 2359 C CA . THR A 1 305 ? 7.537 -14.584 -21.483 1.00 96.06 305 THR A CA 1
ATOM 2360 C C . THR A 1 305 ? 7.285 -14.806 -22.975 1.00 96.06 305 THR A C 1
ATOM 2362 O O . THR A 1 305 ? 8.184 -15.226 -23.702 1.00 96.06 305 THR A O 1
ATOM 2365 N N . ARG A 1 306 ? 6.061 -14.546 -23.450 1.00 96.94 306 ARG A N 1
ATOM 2366 C CA . ARG A 1 306 ? 5.648 -14.710 -24.850 1.00 96.94 306 ARG A CA 1
ATOM 2367 C C . ARG A 1 306 ? 4.930 -13.467 -25.350 1.00 96.94 306 ARG A C 1
ATOM 2369 O O . ARG A 1 306 ? 4.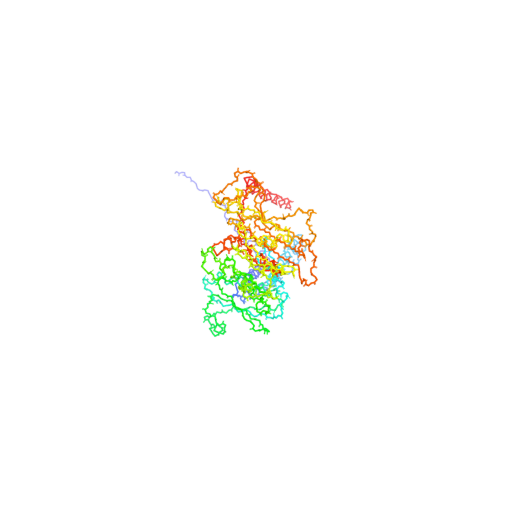267 -12.782 -24.576 1.00 96.94 306 ARG A O 1
ATOM 2376 N N . ASP A 1 307 ? 5.048 -13.215 -26.648 1.00 96.94 307 ASP A N 1
ATOM 2377 C CA . ASP A 1 307 ? 4.335 -12.128 -27.311 1.00 96.94 307 ASP A CA 1
ATOM 2378 C C . ASP A 1 307 ? 2.819 -12.355 -27.315 1.00 96.94 307 ASP A C 1
ATOM 2380 O O . ASP A 1 307 ? 2.328 -13.486 -27.387 1.00 96.94 307 ASP A O 1
ATOM 2384 N N . LEU A 1 308 ? 2.092 -11.243 -27.270 1.00 97.00 308 LEU A N 1
ATOM 2385 C CA . LEU A 1 308 ? 0.658 -11.169 -27.505 1.00 97.00 308 LEU A CA 1
ATOM 2386 C C . LEU A 1 308 ? 0.373 -11.495 -28.974 1.00 97.00 308 LEU A C 1
ATOM 2388 O O . LEU A 1 308 ? 1.113 -11.110 -29.880 1.00 97.00 308 LEU A O 1
ATOM 2392 N N . SER A 1 309 ? -0.751 -12.149 -29.242 1.00 95.88 309 SER A N 1
ATOM 2393 C CA . SER A 1 309 ? -1.284 -12.183 -30.604 1.00 95.88 309 SER A CA 1
ATOM 2394 C C . SER A 1 309 ? -1.794 -10.796 -31.025 1.00 95.88 309 SER A C 1
ATOM 2396 O O . SER A 1 309 ? -2.144 -9.972 -30.181 1.00 95.88 309 SER A O 1
ATOM 2398 N N . ASN A 1 310 ? -1.922 -10.548 -32.334 1.00 95.25 310 ASN A N 1
ATOM 2399 C CA . ASN A 1 310 ? -2.435 -9.267 -32.849 1.00 95.25 310 ASN A CA 1
ATOM 2400 C C . ASN A 1 310 ? -3.788 -8.879 -32.230 1.00 95.25 310 ASN A C 1
ATOM 2402 O O . ASN A 1 310 ? -4.000 -7.725 -31.877 1.00 95.25 310 ASN A O 1
ATOM 2406 N N . LYS A 1 311 ? -4.685 -9.856 -32.042 1.00 94.25 311 LYS A N 1
ATOM 2407 C CA . LYS A 1 311 ? -6.003 -9.623 -31.443 1.00 94.25 311 LYS A CA 1
ATOM 2408 C C . LYS A 1 311 ? -5.902 -9.216 -29.970 1.00 94.25 311 LYS A C 1
ATOM 2410 O O . LYS A 1 311 ? -6.617 -8.325 -29.532 1.00 94.25 311 LYS A O 1
ATOM 2415 N N . GLU A 1 312 ? -5.034 -9.868 -29.200 1.00 96.56 312 GLU A N 1
ATOM 2416 C CA . GLU A 1 312 ? -4.829 -9.534 -27.785 1.00 96.56 312 GLU A CA 1
ATOM 2417 C C . GLU A 1 312 ? -4.181 -8.159 -27.626 1.00 96.56 312 GLU A C 1
ATOM 2419 O O . GLU A 1 312 ? -4.590 -7.383 -26.765 1.00 96.56 312 GLU A O 1
ATOM 2424 N N . PHE A 1 313 ? -3.216 -7.841 -28.492 1.00 97.12 313 PHE A N 1
ATOM 2425 C CA . PHE A 1 313 ? -2.595 -6.524 -28.553 1.00 97.12 313 PHE A CA 1
ATOM 2426 C C . PHE A 1 313 ? -3.631 -5.428 -28.832 1.00 97.12 313 PHE A C 1
ATOM 2428 O O . PHE A 1 313 ? -3.686 -4.445 -28.101 1.00 97.12 313 PHE A O 1
ATOM 2435 N N . GLU A 1 314 ? -4.502 -5.621 -29.827 1.00 95.69 314 GLU A N 1
ATOM 2436 C CA . GLU A 1 314 ? -5.590 -4.685 -30.139 1.00 95.69 314 GLU A CA 1
ATOM 2437 C C . GLU A 1 314 ? -6.548 -4.491 -28.953 1.00 95.69 314 GLU A C 1
ATOM 2439 O O . GLU A 1 314 ? -6.868 -3.351 -28.613 1.00 95.69 314 GLU A O 1
ATOM 2444 N N . LEU A 1 315 ? -6.949 -5.576 -28.276 1.00 96.00 315 LEU A N 1
ATOM 2445 C CA . LEU A 1 315 ? -7.827 -5.516 -27.100 1.00 96.00 315 LEU A CA 1
ATOM 2446 C C . LEU A 1 315 ? -7.194 -4.743 -25.937 1.00 96.00 315 LEU A C 1
ATOM 2448 O O . LEU A 1 315 ? -7.859 -3.917 -25.312 1.00 96.00 315 LEU A O 1
ATOM 2452 N N . LEU A 1 316 ? -5.913 -4.986 -25.643 1.00 96.94 316 LEU A N 1
ATOM 2453 C CA . LEU A 1 316 ? -5.204 -4.285 -24.570 1.00 96.94 316 LEU A CA 1
ATOM 2454 C C . LEU A 1 316 ? -4.934 -2.817 -24.924 1.00 96.94 316 LEU A C 1
ATOM 2456 O O . LEU A 1 316 ? -5.113 -1.948 -24.069 1.00 96.94 316 LEU A O 1
ATOM 2460 N N . SER A 1 317 ? -4.570 -2.515 -26.173 1.00 96.44 317 SER A N 1
ATOM 2461 C CA . SER A 1 317 ? -4.431 -1.137 -26.658 1.00 96.44 317 SER A CA 1
ATOM 2462 C C . SER A 1 317 ? -5.751 -0.369 -26.567 1.00 96.44 317 SER A C 1
ATOM 2464 O O . SER A 1 317 ? -5.762 0.776 -26.111 1.00 96.44 317 SER A O 1
ATOM 2466 N N . GLU A 1 318 ? -6.874 -0.979 -26.958 1.00 95.06 318 GLU A N 1
ATOM 2467 C CA . GLU A 1 318 ? -8.194 -0.355 -26.837 1.00 95.06 318 GLU A CA 1
ATOM 2468 C C . GLU A 1 318 ? -8.599 -0.157 -25.373 1.00 95.06 318 GLU A C 1
ATOM 2470 O O . GLU A 1 318 ? -9.039 0.935 -25.011 1.00 95.06 318 GLU A O 1
ATOM 2475 N N . TYR A 1 319 ? -8.388 -1.163 -24.519 1.00 96.00 319 TYR A N 1
ATOM 2476 C CA . TYR A 1 319 ? -8.633 -1.058 -23.081 1.00 96.00 319 TYR A CA 1
ATOM 2477 C C . TYR A 1 319 ? -7.879 0.119 -22.460 1.00 96.00 319 TYR A C 1
ATOM 2479 O O . TYR A 1 319 ? -8.483 0.946 -21.775 1.00 96.00 319 TYR A O 1
ATOM 2487 N N . LEU A 1 320 ? -6.578 0.244 -22.744 1.00 96.31 320 LEU A N 1
ATOM 2488 C CA . LEU A 1 320 ? -5.781 1.365 -22.258 1.00 96.31 320 LEU A CA 1
ATOM 2489 C C . LEU A 1 320 ? -6.280 2.690 -22.836 1.00 96.31 320 LEU A C 1
ATOM 2491 O O . LEU A 1 320 ? -6.435 3.637 -22.077 1.00 96.31 320 LEU A O 1
ATOM 2495 N N . ARG A 1 321 ? -6.612 2.777 -24.130 1.00 94.69 321 ARG A N 1
ATOM 2496 C CA . ARG A 1 321 ? -7.153 4.009 -24.737 1.00 94.69 321 ARG A CA 1
ATOM 2497 C C . ARG A 1 321 ? -8.473 4.463 -24.098 1.00 94.69 321 ARG A C 1
ATOM 2499 O O . ARG A 1 321 ? -8.730 5.660 -24.028 1.00 94.69 321 ARG A O 1
ATOM 2506 N N . LEU A 1 322 ? -9.299 3.531 -23.624 1.00 93.81 322 LEU A N 1
ATOM 2507 C CA . LEU A 1 322 ? -10.585 3.818 -22.975 1.00 93.81 322 LEU A CA 1
ATOM 2508 C C . LEU A 1 322 ? -10.469 4.151 -21.474 1.00 93.81 322 LEU A C 1
ATOM 2510 O O . LEU A 1 322 ? -11.491 4.241 -20.787 1.00 93.81 322 LEU A O 1
ATOM 2514 N N . GLY A 1 323 ? -9.251 4.373 -20.968 1.00 93.50 323 GLY A N 1
ATOM 2515 C CA . GLY A 1 323 ? -9.001 4.724 -19.568 1.00 93.50 323 GLY A CA 1
ATOM 2516 C C . GLY A 1 323 ? -8.697 3.529 -18.667 1.00 93.50 323 GLY A C 1
ATOM 2517 O O . GLY A 1 323 ? -8.842 3.630 -17.447 1.00 93.50 323 GLY A O 1
ATOM 2518 N N . GLY A 1 324 ? -8.317 2.393 -19.258 1.00 95.62 324 GLY A N 1
ATOM 2519 C CA . GLY A 1 324 ? -7.951 1.178 -18.545 1.00 95.62 324 GLY A CA 1
ATOM 2520 C C . GLY A 1 324 ? -6.755 1.360 -17.608 1.00 95.62 324 GLY A C 1
ATOM 2521 O O . GLY A 1 324 ? -5.940 2.273 -17.760 1.00 95.62 324 GLY A O 1
ATOM 2522 N N . ARG A 1 325 ? -6.650 0.470 -16.619 1.00 97.75 325 ARG A N 1
ATOM 2523 C CA . ARG A 1 325 ? -5.591 0.484 -15.608 1.00 97.75 325 ARG A CA 1
ATOM 2524 C C . ARG A 1 325 ? -4.806 -0.815 -15.648 1.00 97.75 325 ARG A C 1
ATOM 2526 O O . ARG A 1 325 ? -5.405 -1.889 -15.644 1.00 97.75 325 ARG A O 1
ATOM 2533 N N . MET A 1 326 ? -3.481 -0.729 -15.667 1.00 98.25 326 MET A N 1
ATOM 2534 C CA . MET A 1 326 ? -2.629 -1.910 -15.815 1.00 98.25 326 MET A CA 1
ATOM 2535 C C . MET A 1 326 ? -1.456 -1.917 -14.837 1.00 98.25 326 MET A C 1
ATOM 2537 O O . MET A 1 326 ? -0.724 -0.941 -14.717 1.00 98.25 326 MET A O 1
ATOM 2541 N N . LEU A 1 327 ? -1.245 -3.043 -14.164 1.00 98.75 327 LEU A N 1
ATOM 2542 C CA . LEU A 1 327 ? 0.001 -3.344 -13.470 1.00 98.75 327 LEU A CA 1
ATOM 2543 C C . LEU A 1 327 ? 0.789 -4.338 -14.320 1.00 98.75 327 LEU A C 1
ATOM 2545 O O . LEU A 1 327 ? 0.297 -5.428 -14.611 1.00 98.75 327 LEU A O 1
ATOM 2549 N N . LEU A 1 328 ? 2.007 -3.971 -14.698 1.00 98.50 328 LEU A N 1
ATOM 2550 C CA . LEU A 1 328 ? 2.878 -4.794 -15.524 1.00 98.50 328 LEU A CA 1
ATOM 2551 C C . LEU A 1 328 ? 4.170 -5.076 -14.759 1.00 98.50 328 LEU A C 1
ATOM 2553 O O . LEU A 1 328 ? 4.921 -4.157 -14.446 1.00 98.50 328 LEU A O 1
ATOM 2557 N N . LEU A 1 329 ? 4.420 -6.345 -14.453 1.00 98.44 329 LEU A N 1
ATOM 2558 C CA . LEU A 1 329 ? 5.694 -6.792 -13.903 1.00 98.44 329 LEU A CA 1
ATOM 2559 C C . LEU A 1 329 ? 6.485 -7.390 -15.059 1.00 98.44 329 LEU A C 1
ATOM 2561 O O . LEU A 1 329 ? 5.965 -8.234 -15.790 1.00 98.44 329 LEU A O 1
ATOM 2565 N N . LEU A 1 330 ? 7.703 -6.919 -15.261 1.00 97.19 330 LEU A N 1
ATOM 2566 C CA . LEU A 1 330 ? 8.548 -7.288 -16.384 1.00 97.19 330 LEU A CA 1
ATOM 2567 C C . LEU A 1 330 ? 9.765 -8.061 -15.912 1.00 97.19 330 LEU A C 1
ATOM 2569 O O . LEU A 1 330 ? 10.113 -8.041 -14.745 1.00 97.19 330 LEU A O 1
ATOM 2573 N N . GLU A 1 331 ? 10.417 -8.697 -16.867 1.00 94.81 331 GLU A N 1
ATOM 2574 C CA . GLU A 1 331 ? 11.780 -9.190 -16.733 1.00 94.81 331 GLU A CA 1
ATOM 2575 C C . GLU A 1 331 ? 12.665 -8.444 -17.736 1.00 94.81 331 GLU A C 1
ATOM 2577 O O . GLU A 1 331 ? 12.138 -7.862 -18.698 1.00 94.81 331 GLU A O 1
ATOM 2582 N N . PRO A 1 332 ? 13.997 -8.463 -17.564 1.00 93.88 332 PRO A N 1
ATOM 2583 C CA . PRO A 1 332 ? 14.923 -8.026 -18.596 1.00 93.88 332 PRO A CA 1
ATOM 2584 C C . PRO A 1 332 ? 14.589 -8.645 -19.954 1.00 93.88 332 PRO A C 1
ATOM 2586 O O . PRO A 1 332 ? 14.396 -9.852 -20.086 1.00 93.88 332 PRO A O 1
ATOM 2589 N N . ASN A 1 333 ? 14.564 -7.802 -20.988 1.00 91.31 333 ASN A N 1
ATOM 2590 C CA . ASN A 1 333 ? 14.235 -8.192 -22.363 1.00 91.31 333 ASN A CA 1
ATOM 2591 C C . ASN A 1 333 ? 12.816 -8.795 -22.512 1.00 91.31 333 ASN A C 1
ATOM 2593 O O . ASN A 1 333 ? 12.671 -9.910 -23.020 1.00 91.31 333 ASN A O 1
ATOM 2597 N N . PRO A 1 334 ? 11.752 -8.058 -22.132 1.00 95.06 334 PRO A N 1
ATOM 2598 C CA . PRO A 1 334 ? 10.380 -8.562 -22.214 1.00 95.06 334 PRO A CA 1
ATOM 2599 C C . PRO A 1 334 ? 9.950 -8.808 -23.675 1.00 95.06 334 PRO A C 1
ATOM 2601 O O . PRO A 1 334 ? 10.614 -8.325 -24.596 1.00 95.06 334 PRO A O 1
ATOM 2604 N N . PRO A 1 335 ? 8.839 -9.517 -23.939 1.00 97.12 335 PRO A N 1
ATOM 2605 C CA . PRO A 1 335 ? 8.371 -9.741 -25.308 1.00 97.12 335 PRO A CA 1
ATOM 2606 C C . PRO A 1 335 ? 8.103 -8.423 -26.063 1.00 97.12 335 PRO A C 1
ATOM 2608 O O . PRO A 1 335 ? 7.700 -7.416 -25.468 1.00 97.12 335 PRO A O 1
ATOM 2611 N N . GLN A 1 336 ? 8.343 -8.417 -27.378 1.00 97.00 336 GLN A N 1
ATOM 2612 C CA . GLN A 1 336 ? 8.286 -7.216 -28.218 1.00 97.00 336 GLN A CA 1
ATOM 2613 C C . GLN A 1 336 ? 6.912 -6.549 -28.178 1.00 97.00 336 GLN A C 1
ATOM 2615 O O . GLN A 1 336 ? 6.842 -5.330 -28.069 1.00 97.00 336 GLN A O 1
ATOM 2620 N N . THR A 1 337 ? 5.824 -7.316 -28.186 1.00 97.75 337 THR A N 1
ATOM 2621 C CA . THR A 1 337 ? 4.474 -6.735 -28.197 1.00 97.75 337 THR A CA 1
ATOM 2622 C C . THR A 1 337 ? 4.160 -5.953 -26.924 1.00 97.75 337 THR A C 1
ATOM 2624 O O . THR A 1 337 ? 3.413 -4.982 -26.971 1.00 97.75 337 THR A O 1
ATOM 2627 N N . PHE A 1 338 ? 4.731 -6.336 -25.776 1.00 97.62 338 PHE A N 1
ATOM 2628 C CA . PHE A 1 338 ? 4.586 -5.556 -24.542 1.00 97.62 338 PHE A CA 1
ATOM 2629 C C . PHE A 1 338 ? 5.434 -4.280 -24.584 1.00 97.62 338 PHE A C 1
ATOM 2631 O O . PHE A 1 338 ? 4.973 -3.238 -24.121 1.00 97.62 338 PHE A O 1
ATOM 2638 N N . ARG A 1 339 ? 6.628 -4.320 -25.200 1.00 97.56 339 ARG A N 1
ATOM 2639 C CA . ARG A 1 339 ? 7.410 -3.101 -25.477 1.00 97.56 339 ARG A CA 1
ATOM 2640 C C . ARG A 1 339 ? 6.642 -2.145 -26.388 1.00 97.56 339 ARG A C 1
ATOM 2642 O O . ARG A 1 339 ? 6.577 -0.958 -26.092 1.00 97.56 339 ARG A O 1
ATOM 2649 N N . ASP A 1 340 ? 6.023 -2.663 -27.446 1.00 97.56 340 ASP A N 1
ATOM 2650 C CA . ASP A 1 340 ? 5.238 -1.867 -28.393 1.00 97.56 340 ASP A CA 1
ATOM 2651 C C . ASP A 1 340 ? 4.008 -1.236 -27.723 1.00 97.56 340 ASP A C 1
ATOM 2653 O O . ASP A 1 340 ? 3.675 -0.083 -28.003 1.00 97.56 340 ASP A O 1
ATOM 2657 N N . LEU A 1 341 ? 3.362 -1.955 -26.796 1.00 97.56 341 LEU A N 1
ATOM 2658 C CA . LEU A 1 341 ? 2.240 -1.438 -26.008 1.00 97.56 341 LEU A CA 1
ATOM 2659 C C . LEU A 1 341 ? 2.673 -0.261 -25.120 1.00 97.56 341 LEU A C 1
ATOM 2661 O O . LEU A 1 341 ? 1.985 0.757 -25.072 1.00 97.56 341 LEU A O 1
ATOM 2665 N N . LEU A 1 342 ? 3.825 -0.370 -24.449 1.00 97.88 342 LEU A N 1
ATOM 2666 C CA . LEU A 1 342 ? 4.390 0.705 -23.624 1.00 97.88 342 LEU A CA 1
ATOM 2667 C C . LEU A 1 342 ? 4.873 1.897 -24.461 1.00 97.88 342 LEU A C 1
ATOM 2669 O O . LEU A 1 342 ? 4.671 3.049 -24.072 1.00 97.88 342 LEU A O 1
ATOM 2673 N N . ALA A 1 343 ? 5.442 1.638 -25.639 1.00 96.94 343 ALA A N 1
ATOM 2674 C CA . ALA A 1 343 ? 5.931 2.675 -26.541 1.00 96.94 343 ALA A CA 1
ATOM 2675 C C . ALA A 1 343 ? 4.807 3.614 -27.015 1.00 96.94 343 ALA A C 1
ATOM 2677 O O . ALA A 1 343 ? 5.041 4.812 -27.179 1.00 96.94 343 ALA A O 1
ATOM 2678 N N . GLN A 1 344 ? 3.567 3.117 -27.150 1.00 96.38 344 GLN A N 1
ATOM 2679 C CA . GLN A 1 344 ? 2.387 3.955 -27.421 1.00 96.38 344 GLN A CA 1
ATOM 2680 C C . GLN A 1 344 ? 2.163 5.036 -26.348 1.00 96.38 344 GLN A C 1
ATOM 2682 O O . GLN A 1 344 ? 1.557 6.067 -26.628 1.00 96.38 344 GLN A O 1
ATOM 2687 N N . TRP A 1 345 ? 2.670 4.837 -25.133 1.00 97.19 345 TRP A N 1
ATOM 2688 C CA . TRP A 1 345 ? 2.528 5.751 -23.997 1.00 97.19 345 TRP A CA 1
ATOM 2689 C C . TRP A 1 345 ? 3.831 6.477 -23.644 1.00 97.19 345 TRP A C 1
ATOM 2691 O O . TRP A 1 345 ? 3.988 6.959 -22.527 1.00 97.19 345 TRP A O 1
ATOM 2701 N N . ALA A 1 346 ? 4.753 6.581 -24.606 1.00 96.94 346 ALA A N 1
ATOM 2702 C CA . ALA A 1 346 ? 6.064 7.206 -24.449 1.00 96.94 346 ALA A CA 1
ATOM 2703 C C . ALA A 1 346 ? 6.970 6.537 -23.396 1.00 96.94 346 ALA A C 1
ATOM 2705 O O . ALA A 1 346 ? 7.759 7.212 -22.730 1.00 96.94 346 ALA A O 1
ATOM 2706 N N . ILE A 1 347 ? 6.859 5.217 -23.231 1.00 97.75 347 ILE A N 1
ATOM 2707 C CA . ILE A 1 347 ? 7.644 4.444 -22.264 1.00 97.75 347 ILE A CA 1
ATOM 2708 C C . ILE A 1 347 ? 8.487 3.411 -23.002 1.00 97.75 347 ILE A C 1
ATOM 2710 O O . ILE A 1 347 ? 7.983 2.654 -23.828 1.00 97.75 347 ILE A O 1
ATOM 2714 N N . THR A 1 348 ? 9.768 3.355 -22.654 1.00 96.94 348 THR A N 1
ATOM 2715 C CA . THR A 1 348 ? 10.733 2.394 -23.184 1.00 96.94 348 THR A CA 1
ATOM 2716 C C . THR A 1 348 ? 11.342 1.592 -22.041 1.00 96.94 348 THR A C 1
ATOM 2718 O O . THR A 1 348 ? 11.650 2.128 -20.978 1.00 96.94 348 THR A O 1
ATOM 2721 N N . VAL A 1 349 ? 11.547 0.300 -22.276 1.00 97.19 349 VAL A N 1
ATOM 2722 C CA . VAL A 1 349 ? 12.289 -0.589 -21.376 1.00 97.19 349 VAL A CA 1
ATOM 2723 C C . VAL A 1 349 ? 13.718 -0.691 -21.902 1.00 97.19 349 VAL A C 1
ATOM 2725 O O . VAL A 1 349 ? 13.913 -1.033 -23.069 1.00 97.19 349 VAL A O 1
ATOM 2728 N N . GLU A 1 350 ? 14.706 -0.343 -21.081 1.00 94.62 350 GLU A N 1
ATOM 2729 C CA . GLU A 1 350 ? 16.119 -0.490 -21.440 1.00 94.62 350 GLU A CA 1
ATOM 2730 C C . GLU A 1 350 ? 16.492 -1.979 -21.547 1.00 94.62 350 GLU A C 1
ATOM 2732 O O . GLU A 1 350 ? 15.932 -2.832 -20.864 1.00 94.62 350 GLU A O 1
ATOM 2737 N N . GLU A 1 351 ? 17.452 -2.319 -22.405 1.00 92.69 351 GLU A N 1
ATOM 2738 C CA . GLU A 1 351 ? 17.916 -3.705 -22.519 1.00 92.69 351 GLU A CA 1
ATOM 2739 C C . GLU A 1 351 ? 18.840 -4.085 -21.355 1.00 92.69 351 GLU A C 1
ATOM 2741 O O . GLU A 1 351 ? 19.701 -3.304 -20.935 1.00 92.69 351 GLU A O 1
ATOM 2746 N N . GLY A 1 352 ? 18.685 -5.318 -20.869 1.00 93.06 352 GLY A N 1
ATOM 2747 C CA . GLY A 1 352 ? 19.493 -5.877 -19.787 1.00 93.06 352 GLY A CA 1
ATOM 2748 C C . GLY A 1 352 ? 18.973 -5.610 -18.374 1.00 93.06 352 GLY A C 1
ATOM 2749 O O . GLY A 1 352 ? 17.830 -5.195 -18.159 1.00 93.06 352 GLY A O 1
ATOM 2750 N N . THR A 1 353 ? 19.855 -5.871 -17.416 1.00 95.94 353 THR A N 1
ATOM 2751 C CA . THR A 1 353 ? 19.599 -5.879 -15.974 1.00 95.94 353 THR A CA 1
ATOM 2752 C C . THR A 1 353 ? 20.346 -4.742 -15.286 1.00 95.94 353 THR A C 1
ATOM 2754 O O . THR A 1 353 ? 21.497 -4.452 -15.619 1.00 95.94 353 THR A O 1
ATOM 2757 N N . ILE A 1 354 ? 19.709 -4.113 -14.303 1.00 96.25 354 ILE A N 1
ATOM 2758 C CA . ILE A 1 354 ? 20.296 -3.083 -13.452 1.00 96.25 354 ILE A CA 1
ATOM 2759 C C . ILE A 1 354 ? 21.312 -3.730 -12.509 1.00 96.25 354 ILE A C 1
ATOM 2761 O O . ILE A 1 354 ? 21.023 -4.702 -11.815 1.00 96.25 354 ILE A O 1
ATOM 2765 N N . VAL A 1 355 ? 22.493 -3.129 -12.447 1.00 96.00 355 VAL A N 1
ATOM 2766 C CA . VAL A 1 355 ? 23.540 -3.427 -11.471 1.00 96.00 355 VAL A CA 1
ATOM 2767 C C . VAL A 1 355 ? 23.762 -2.167 -10.646 1.00 96.00 355 VAL A C 1
ATOM 2769 O O . VAL A 1 355 ? 24.164 -1.148 -11.202 1.00 96.00 355 VAL A O 1
ATOM 2772 N N . ASP A 1 356 ? 23.509 -2.223 -9.339 1.00 94.69 356 ASP A N 1
ATOM 2773 C CA . ASP A 1 356 ? 23.711 -1.118 -8.398 1.00 94.69 356 ASP A CA 1
ATOM 2774 C C . ASP A 1 356 ? 24.780 -1.490 -7.359 1.00 94.69 356 ASP A C 1
ATOM 2776 O O . ASP A 1 356 ? 24.540 -2.213 -6.386 1.00 94.69 356 ASP A O 1
ATOM 2780 N N . ILE A 1 357 ? 26.000 -0.984 -7.564 1.00 92.12 357 ILE A N 1
ATOM 2781 C CA . ILE A 1 357 ? 27.111 -1.197 -6.622 1.00 92.12 357 ILE A CA 1
ATOM 2782 C C . ILE A 1 357 ? 27.012 -0.285 -5.388 1.00 92.12 357 ILE A C 1
ATOM 2784 O O . ILE A 1 357 ? 27.706 -0.514 -4.398 1.00 92.12 357 ILE A O 1
ATOM 2788 N N . GLY A 1 358 ? 26.176 0.758 -5.440 1.00 88.62 358 GLY A N 1
ATOM 2789 C CA . GLY A 1 358 ? 25.981 1.716 -4.354 1.00 88.62 358 GLY A CA 1
ATOM 2790 C C . GLY A 1 358 ? 24.928 1.274 -3.338 1.00 88.62 358 GLY A C 1
ATOM 2791 O O . GLY A 1 358 ? 25.074 1.575 -2.153 1.00 88.62 358 GLY A O 1
ATOM 2792 N N . SER A 1 359 ? 23.893 0.553 -3.780 1.00 91.19 359 SER A N 1
ATOM 2793 C CA . SER A 1 359 ? 22.824 0.031 -2.922 1.00 91.19 359 SER A CA 1
ATOM 2794 C C . SER A 1 359 ? 22.314 -1.325 -3.410 1.00 91.19 359 SER A C 1
ATOM 2796 O O . SER A 1 359 ? 21.486 -1.423 -4.315 1.00 91.19 359 SER A O 1
ATOM 2798 N N . SER A 1 360 ? 22.785 -2.392 -2.766 1.00 89.00 360 SER A N 1
ATOM 2799 C CA . SER A 1 360 ? 22.380 -3.764 -3.075 1.00 89.00 360 SER A CA 1
ATOM 2800 C C . SER A 1 360 ? 22.190 -4.630 -1.837 1.00 89.00 360 SER A C 1
ATOM 2802 O O . SER A 1 360 ? 22.839 -4.452 -0.800 1.00 89.00 360 SER A O 1
ATOM 2804 N N . LEU A 1 361 ? 21.290 -5.605 -1.947 1.00 85.81 361 LEU A N 1
ATOM 2805 C CA . LEU A 1 361 ? 21.019 -6.551 -0.875 1.00 85.81 361 LEU A CA 1
ATOM 2806 C C . LEU A 1 361 ? 22.142 -7.592 -0.783 1.00 85.81 361 LEU A C 1
ATOM 2808 O O . LEU A 1 361 ? 22.537 -8.193 -1.778 1.00 85.81 361 LEU A O 1
ATOM 2812 N N . ALA A 1 362 ? 22.648 -7.823 0.432 1.00 83.19 362 ALA A N 1
ATOM 2813 C CA . ALA A 1 362 ? 23.667 -8.836 0.729 1.00 83.19 362 ALA A CA 1
ATOM 2814 C C . ALA A 1 362 ? 24.947 -8.753 -0.138 1.00 83.19 362 ALA A C 1
ATOM 2816 O O . ALA A 1 362 ? 25.638 -9.755 -0.317 1.00 83.19 362 ALA A O 1
ATOM 2817 N N . GLY A 1 363 ? 25.273 -7.564 -0.660 1.00 78.00 363 GLY A N 1
ATOM 2818 C CA . GLY A 1 363 ? 26.431 -7.363 -1.533 1.00 78.00 363 GLY A CA 1
ATOM 2819 C C . GLY A 1 363 ? 26.291 -8.025 -2.906 1.00 78.00 363 GLY A C 1
ATOM 2820 O O . GLY A 1 363 ? 27.306 -8.389 -3.493 1.00 78.00 363 GLY A O 1
ATOM 2821 N N . GLN A 1 364 ? 25.059 -8.214 -3.393 1.00 86.31 364 GLN A N 1
ATOM 2822 C CA . GLN A 1 364 ? 24.749 -8.695 -4.741 1.00 86.31 364 GLN A CA 1
ATOM 2823 C C . GLN A 1 364 ? 24.240 -7.529 -5.601 1.00 86.31 364 GLN A C 1
ATOM 2825 O O . GLN A 1 364 ? 23.055 -7.217 -5.525 1.00 86.31 364 GLN A O 1
ATOM 2830 N N . PRO A 1 365 ? 25.085 -6.880 -6.421 1.00 89.94 365 PRO A N 1
ATOM 2831 C CA . PRO A 1 365 ? 24.720 -5.662 -7.150 1.00 89.94 365 PRO A CA 1
ATOM 2832 C C . PRO A 1 365 ? 23.499 -5.760 -8.078 1.00 89.94 365 PRO A C 1
ATOM 2834 O O . PRO A 1 365 ? 22.842 -4.751 -8.304 1.00 89.94 365 PRO A O 1
ATOM 2837 N N . GLN A 1 366 ? 23.147 -6.947 -8.579 1.00 91.38 366 GLN A N 1
ATOM 2838 C CA . GLN A 1 366 ? 21.904 -7.166 -9.340 1.00 91.38 366 GLN A CA 1
ATOM 2839 C C . GLN A 1 366 ? 20.637 -7.251 -8.471 1.00 91.38 366 GLN A C 1
ATOM 2841 O O . GLN A 1 366 ? 19.524 -7.163 -8.988 1.00 91.38 366 GLN A O 1
ATOM 2846 N N . THR A 1 367 ? 20.783 -7.407 -7.154 1.00 92.81 367 THR A N 1
ATOM 2847 C CA . THR A 1 367 ? 19.679 -7.346 -6.193 1.00 92.81 367 THR A CA 1
ATOM 2848 C C . THR A 1 367 ? 19.569 -5.922 -5.655 1.00 92.81 367 THR A C 1
ATOM 2850 O O . THR A 1 367 ? 20.025 -5.613 -4.548 1.00 92.81 367 THR A O 1
ATOM 2853 N N . VAL A 1 368 ? 19.024 -5.034 -6.483 1.00 94.19 368 VAL A N 1
ATOM 2854 C CA . VAL A 1 368 ? 18.961 -3.589 -6.242 1.00 94.19 368 VAL A CA 1
ATOM 2855 C C . VAL A 1 368 ? 18.118 -3.307 -5.004 1.00 94.19 368 VAL A C 1
ATOM 2857 O O . VAL A 1 368 ? 16.939 -3.657 -4.957 1.00 94.19 368 VAL A O 1
ATOM 2860 N N . LEU A 1 369 ? 18.712 -2.654 -4.005 1.00 94.75 369 LEU A N 1
ATOM 2861 C CA . LEU A 1 369 ? 18.025 -2.245 -2.782 1.00 94.75 369 LEU A CA 1
ATOM 2862 C C . LEU A 1 369 ? 17.600 -0.780 -2.906 1.00 94.75 369 LEU A C 1
ATOM 2864 O O . LEU A 1 369 ? 18.438 0.106 -3.081 1.00 94.75 369 LEU A O 1
ATOM 2868 N N . ILE A 1 370 ? 16.307 -0.519 -2.760 1.00 95.44 370 ILE A N 1
ATOM 2869 C CA . ILE A 1 370 ? 15.733 0.824 -2.749 1.00 95.44 370 ILE A CA 1
ATOM 2870 C C . ILE A 1 370 ? 15.434 1.227 -1.309 1.00 95.44 370 ILE A C 1
ATOM 2872 O O . ILE A 1 370 ? 14.852 0.457 -0.544 1.00 95.44 370 ILE A O 1
ATOM 2876 N N . GLN A 1 371 ? 15.831 2.442 -0.939 1.00 92.06 371 GLN A N 1
ATOM 2877 C CA . GLN A 1 371 ? 15.601 3.031 0.381 1.00 92.06 371 GLN A CA 1
ATOM 2878 C C . GLN A 1 371 ? 14.732 4.289 0.286 1.00 92.06 371 GLN A C 1
ATOM 2880 O O . GLN A 1 371 ? 14.560 4.854 -0.789 1.00 92.06 371 GLN A O 1
ATOM 2885 N N . SER A 1 372 ? 14.239 4.782 1.425 1.00 89.00 372 SER A N 1
ATOM 2886 C CA . SER A 1 372 ? 13.306 5.919 1.480 1.00 89.00 372 SER A CA 1
ATOM 2887 C C . SER A 1 372 ? 13.682 7.142 0.616 1.00 89.00 372 SER A C 1
ATOM 2889 O O . SER A 1 372 ? 12.798 7.662 -0.055 1.00 89.00 372 SER A O 1
ATOM 2891 N N . PRO A 1 373 ? 14.955 7.595 0.547 1.00 91.12 373 PRO A N 1
ATOM 2892 C CA . PRO A 1 373 ? 15.340 8.751 -0.279 1.00 91.12 373 PRO A CA 1
ATOM 2893 C C . PRO A 1 373 ? 15.293 8.518 -1.798 1.00 91.12 373 PRO A C 1
ATOM 2895 O O . PRO A 1 373 ? 15.471 9.460 -2.563 1.00 91.12 373 PRO A O 1
ATOM 2898 N N . GLN A 1 374 ? 15.146 7.267 -2.229 1.00 95.00 374 GLN A N 1
ATOM 2899 C CA . GLN A 1 374 ? 15.128 6.850 -3.630 1.00 95.00 374 GLN A CA 1
ATOM 2900 C C . GLN A 1 374 ? 13.706 6.679 -4.182 1.00 95.00 374 GLN A C 1
ATOM 2902 O O . GLN A 1 374 ? 13.545 6.380 -5.368 1.00 95.00 374 GLN A O 1
ATOM 2907 N N . TYR A 1 375 ? 12.688 6.834 -3.335 1.00 96.56 375 TYR A N 1
ATOM 2908 C CA . TYR A 1 375 ? 11.295 6.873 -3.755 1.00 96.56 375 TYR A CA 1
ATOM 2909 C C . TYR A 1 375 ? 10.880 8.286 -4.138 1.00 96.56 375 TYR A C 1
ATOM 2911 O O . TYR A 1 375 ? 11.368 9.273 -3.589 1.00 96.56 375 TYR A O 1
ATOM 2919 N N . ASN A 1 376 ? 9.929 8.368 -5.058 1.00 95.31 376 ASN A N 1
ATOM 2920 C CA . ASN A 1 376 ? 9.236 9.610 -5.343 1.00 95.31 376 ASN A CA 1
ATOM 2921 C C . ASN A 1 376 ? 8.144 9.845 -4.291 1.00 95.31 376 ASN A C 1
ATOM 2923 O O . ASN A 1 376 ? 7.261 9.005 -4.108 1.00 95.31 376 ASN A O 1
ATOM 2927 N N . ASP A 1 377 ? 8.245 10.973 -3.592 1.00 90.31 377 ASP A N 1
ATOM 2928 C CA . ASP A 1 377 ? 7.352 11.407 -2.516 1.00 90.31 377 ASP A CA 1
ATOM 2929 C C . ASP A 1 377 ? 6.372 12.508 -2.961 1.00 90.31 377 ASP A C 1
ATOM 2931 O O . ASP A 1 377 ? 5.719 13.136 -2.128 1.00 90.31 377 ASP A O 1
ATOM 2935 N N . GLN A 1 378 ? 6.282 12.764 -4.269 1.00 92.00 378 GLN A N 1
ATOM 2936 C CA . GLN A 1 378 ? 5.383 13.759 -4.842 1.00 92.00 378 GLN A CA 1
ATOM 2937 C C . GLN A 1 378 ? 4.039 13.136 -5.226 1.00 92.00 378 GLN A C 1
ATOM 2939 O O . GLN A 1 378 ? 3.977 12.031 -5.777 1.00 92.00 378 GLN A O 1
ATOM 2944 N N . GLU A 1 379 ? 2.959 13.891 -5.016 1.00 89.06 379 GLU A N 1
ATOM 2945 C CA . GLU A 1 379 ? 1.656 13.537 -5.576 1.00 89.06 379 GLU A CA 1
ATOM 2946 C C . GLU A 1 379 ? 1.745 13.419 -7.115 1.00 89.06 379 GLU A C 1
ATOM 2948 O O . GLU A 1 379 ? 2.449 14.206 -7.758 1.00 89.06 379 GLU A O 1
ATOM 2953 N N . PRO A 1 380 ? 1.045 12.448 -7.732 1.00 90.44 380 PRO A N 1
ATOM 2954 C CA . PRO A 1 380 ? 0.109 11.508 -7.108 1.00 90.44 380 PRO A CA 1
ATOM 2955 C C . PRO A 1 380 ? 0.742 10.160 -6.708 1.00 90.44 380 PRO A C 1
ATOM 2957 O O . PRO A 1 380 ? 0.006 9.236 -6.364 1.00 90.44 380 PRO A O 1
ATOM 2960 N N . VAL A 1 381 ? 2.059 9.970 -6.860 1.00 93.00 381 VAL A N 1
ATOM 2961 C CA . VAL A 1 381 ? 2.719 8.654 -6.696 1.00 93.00 381 VAL A CA 1
ATOM 2962 C C . VAL A 1 381 ? 3.273 8.403 -5.296 1.00 93.00 381 VAL A C 1
ATOM 2964 O O . VAL A 1 381 ? 3.660 7.275 -4.995 1.00 93.00 381 VAL A O 1
ATOM 2967 N N . ASP A 1 382 ? 3.234 9.402 -4.421 1.00 89.94 382 ASP A N 1
ATOM 2968 C CA . ASP A 1 382 ? 3.475 9.272 -2.983 1.00 89.94 382 ASP A CA 1
ATOM 2969 C C . ASP A 1 382 ? 2.590 8.187 -2.342 1.00 89.94 382 ASP A C 1
ATOM 2971 O O . ASP A 1 382 ? 3.035 7.458 -1.460 1.00 89.94 382 ASP A O 1
ATOM 2975 N N . ALA A 1 383 ? 1.367 7.986 -2.841 1.00 88.62 383 ALA A N 1
ATOM 2976 C CA . ALA A 1 383 ? 0.498 6.891 -2.412 1.00 88.62 383 ALA A CA 1
ATOM 2977 C C . ALA A 1 383 ? 1.042 5.492 -2.776 1.00 88.62 383 ALA A C 1
ATOM 2979 O O . ALA A 1 383 ? 0.732 4.522 -2.084 1.00 88.62 383 ALA A O 1
ATOM 2980 N N . ILE A 1 384 ? 1.860 5.361 -3.831 1.00 93.50 384 ILE A N 1
ATOM 2981 C CA . ILE A 1 384 ? 2.514 4.089 -4.188 1.00 93.50 384 ILE A CA 1
ATOM 2982 C C . ILE A 1 384 ? 3.630 3.769 -3.181 1.00 93.50 384 ILE A C 1
ATOM 2984 O O . ILE A 1 384 ? 3.805 2.624 -2.759 1.00 93.50 384 ILE A O 1
ATOM 2988 N N . THR A 1 385 ? 4.374 4.794 -2.773 1.00 92.38 385 THR A N 1
ATOM 2989 C CA . THR A 1 385 ? 5.570 4.687 -1.924 1.00 92.38 385 THR A CA 1
ATOM 2990 C C . THR A 1 385 ? 5.261 4.900 -0.437 1.00 92.38 385 THR A C 1
ATOM 2992 O O . THR A 1 385 ? 6.130 4.724 0.421 1.00 92.38 385 THR A O 1
ATOM 2995 N N . ALA A 1 386 ? 4.005 5.208 -0.105 1.00 83.31 386 ALA A N 1
ATOM 2996 C CA . ALA A 1 386 ? 3.524 5.420 1.251 1.00 83.31 386 ALA A CA 1
ATOM 2997 C C . ALA A 1 386 ? 3.859 4.233 2.163 1.00 83.31 386 ALA A C 1
ATOM 2999 O O . ALA A 1 386 ? 3.472 3.092 1.901 1.00 83.31 386 ALA A O 1
ATOM 3000 N N . LEU A 1 387 ? 4.550 4.534 3.268 1.00 77.62 387 LEU A N 1
ATOM 3001 C CA . LEU A 1 387 ? 4.984 3.571 4.289 1.00 77.62 387 LEU A CA 1
ATOM 3002 C C . LEU A 1 387 ? 5.959 2.489 3.779 1.00 77.62 387 LEU A C 1
ATOM 3004 O O . LEU A 1 387 ? 6.274 1.563 4.524 1.00 77.62 387 LEU A O 1
ATOM 3008 N N . VAL A 1 388 ? 6.497 2.624 2.562 1.00 88.00 388 VAL A N 1
ATOM 3009 C CA . VAL A 1 388 ? 7.550 1.747 2.040 1.00 88.00 388 VAL A CA 1
ATOM 3010 C C . VAL A 1 388 ? 8.910 2.316 2.453 1.00 88.00 388 VAL A C 1
ATOM 3012 O O . VAL A 1 388 ? 9.435 3.241 1.842 1.00 88.00 388 VAL A O 1
ATOM 3015 N N . GLU A 1 389 ? 9.507 1.781 3.521 1.00 86.06 389 GLU A N 1
ATOM 3016 C CA . GLU A 1 389 ? 10.826 2.256 3.978 1.00 86.06 389 GLU A CA 1
ATOM 3017 C C . GLU A 1 389 ? 11.962 1.759 3.075 1.00 86.06 389 GLU A C 1
ATOM 3019 O O . GLU A 1 389 ? 12.905 2.498 2.779 1.00 86.06 389 GLU A O 1
ATOM 3024 N N . GLN A 1 390 ? 11.867 0.504 2.640 1.00 90.81 390 GLN A N 1
ATOM 3025 C CA . GLN A 1 390 ? 12.838 -0.165 1.782 1.00 90.81 390 GLN A CA 1
ATOM 3026 C C . GLN A 1 390 ? 12.189 -1.350 1.061 1.00 90.81 390 GLN A C 1
ATOM 3028 O O . GLN A 1 390 ? 11.292 -1.998 1.595 1.00 90.81 390 GLN A O 1
ATOM 3033 N N . ASN A 1 391 ? 12.660 -1.642 -0.142 1.00 94.62 391 ASN A N 1
ATOM 3034 C CA . ASN A 1 391 ? 12.276 -2.808 -0.932 1.00 94.62 391 ASN A CA 1
ATOM 3035 C C . ASN A 1 391 ? 13.482 -3.225 -1.782 1.00 94.62 391 ASN A C 1
ATOM 3037 O O . ASN A 1 391 ? 14.431 -2.453 -1.924 1.00 94.62 391 ASN A O 1
ATOM 3041 N N . TYR A 1 392 ? 13.477 -4.431 -2.337 1.00 94.56 392 TYR A N 1
ATOM 3042 C CA . TYR A 1 392 ? 14.511 -4.816 -3.294 1.00 94.56 392 TYR A CA 1
ATOM 3043 C C . TYR A 1 392 ? 13.917 -5.488 -4.519 1.00 94.56 392 TYR A C 1
ATOM 3045 O O . TYR A 1 392 ? 12.863 -6.121 -4.441 1.00 94.56 392 TYR A O 1
ATOM 3053 N N . PHE A 1 393 ? 14.646 -5.366 -5.619 1.00 96.19 393 PHE A N 1
ATOM 3054 C CA . PHE A 1 393 ? 14.369 -6.038 -6.875 1.00 96.19 393 PHE A CA 1
ATOM 3055 C C . PHE A 1 393 ? 15.511 -6.998 -7.207 1.00 96.19 393 PHE A C 1
ATOM 3057 O O . PHE A 1 393 ? 16.675 -6.653 -7.017 1.00 96.19 393 PHE A O 1
ATOM 3064 N N . VAL A 1 394 ? 15.190 -8.199 -7.673 1.00 92.50 394 VAL A N 1
ATOM 3065 C CA . VAL A 1 394 ? 16.122 -9.261 -8.048 1.00 92.50 394 VAL A CA 1
ATOM 3066 C C . VAL A 1 394 ? 16.234 -9.275 -9.567 1.00 92.50 394 VAL A C 1
ATOM 3068 O O . VAL A 1 394 ? 15.408 -9.857 -10.250 1.00 92.50 394 VAL A O 1
ATOM 3071 N N . GLY A 1 395 ? 17.260 -8.627 -10.114 1.00 92.25 395 GLY A N 1
ATOM 3072 C CA . GLY A 1 395 ? 17.482 -8.646 -11.560 1.00 92.25 395 GLY A CA 1
ATOM 3073 C C . GLY A 1 395 ? 16.564 -7.718 -12.364 1.00 92.25 395 GLY A C 1
ATOM 3074 O O . GLY A 1 395 ? 16.279 -8.002 -13.523 1.00 92.25 395 GLY A O 1
ATOM 3075 N N . ALA A 1 396 ? 16.152 -6.580 -11.795 1.00 96.56 396 ALA A N 1
ATOM 3076 C CA . ALA A 1 396 ? 15.289 -5.623 -12.489 1.00 96.56 396 ALA A CA 1
ATOM 3077 C C . ALA A 1 396 ? 15.895 -5.038 -13.766 1.00 96.56 396 ALA A C 1
ATOM 3079 O O . ALA A 1 396 ? 17.089 -4.765 -13.839 1.00 96.56 396 ALA A O 1
ATOM 3080 N N . THR A 1 397 ? 15.039 -4.721 -14.730 1.00 96.94 397 THR A N 1
ATOM 3081 C CA . THR A 1 397 ? 15.344 -3.824 -15.845 1.00 96.94 397 THR A CA 1
ATOM 3082 C C . THR A 1 397 ? 14.931 -2.376 -15.548 1.00 96.94 397 THR A C 1
ATOM 3084 O O . THR A 1 397 ? 14.205 -2.098 -14.594 1.00 96.94 397 THR A O 1
ATOM 3087 N N . SER A 1 398 ? 15.416 -1.431 -16.355 1.00 97.44 398 SER A N 1
ATOM 3088 C CA . SER A 1 398 ? 15.191 0.010 -16.183 1.00 97.44 398 SER A CA 1
ATOM 3089 C C . SER A 1 398 ? 14.131 0.519 -17.159 1.00 97.44 398 SER A C 1
ATOM 3091 O O . SER A 1 398 ? 14.158 0.191 -18.344 1.00 97.44 398 SER A O 1
ATOM 3093 N N . ILE A 1 399 ? 13.198 1.334 -16.667 1.00 98.00 399 ILE A N 1
ATOM 3094 C CA . ILE A 1 399 ? 12.069 1.873 -17.433 1.00 98.00 399 ILE A CA 1
ATOM 3095 C C . ILE A 1 399 ? 12.239 3.382 -17.570 1.00 98.00 399 ILE A C 1
ATOM 3097 O O . ILE A 1 399 ? 12.298 4.107 -16.579 1.00 98.00 399 ILE A O 1
ATOM 3101 N N . VAL A 1 400 ? 12.303 3.880 -18.799 1.00 96.44 400 VAL A N 1
ATOM 3102 C CA . VAL A 1 400 ? 12.604 5.286 -19.079 1.00 96.44 400 VAL A CA 1
ATOM 3103 C C . VAL A 1 400 ? 11.578 5.899 -20.031 1.00 96.44 400 VAL A C 1
ATOM 3105 O O . VAL A 1 400 ? 10.995 5.189 -20.853 1.00 96.44 400 VAL A O 1
ATOM 3108 N N . PRO A 1 401 ? 11.354 7.223 -19.971 1.00 96.19 401 PRO A N 1
ATOM 3109 C CA . PRO A 1 401 ? 10.617 7.921 -21.015 1.00 96.19 401 PRO A CA 1
ATOM 3110 C C . PRO A 1 401 ? 11.281 7.717 -22.380 1.00 96.19 401 PRO A C 1
ATOM 3112 O O . PRO A 1 401 ? 12.502 7.824 -22.502 1.00 96.19 401 PRO A O 1
ATOM 3115 N N . SER A 1 402 ? 10.485 7.471 -23.417 1.00 93.81 402 SER A N 1
ATOM 3116 C CA . SER A 1 402 ? 10.976 7.371 -24.795 1.00 93.81 402 SER A CA 1
ATOM 3117 C C . SER A 1 402 ? 11.261 8.741 -25.419 1.00 93.81 402 SER A C 1
ATOM 3119 O O . SER A 1 402 ? 11.956 8.824 -26.429 1.00 93.81 402 SER A O 1
ATOM 3121 N N . LEU A 1 403 ? 10.688 9.803 -24.846 1.00 92.50 403 LEU A N 1
ATOM 3122 C CA . LEU A 1 403 ? 10.795 11.183 -25.308 1.00 92.50 403 LEU A CA 1
ATOM 3123 C C . LEU A 1 403 ? 11.383 12.077 -24.204 1.00 92.50 403 LEU A C 1
ATOM 3125 O O . LEU A 1 403 ? 11.104 11.850 -23.020 1.00 92.50 403 LEU A O 1
ATOM 3129 N N . PRO A 1 404 ? 12.157 13.116 -24.565 1.00 90.75 404 PRO A N 1
ATOM 3130 C CA . PRO A 1 404 ? 12.540 14.177 -23.639 1.00 90.75 404 PRO A CA 1
ATOM 3131 C C . PRO A 1 404 ? 11.321 14.864 -23.009 1.00 90.75 404 PRO A C 1
ATOM 3133 O O . PRO A 1 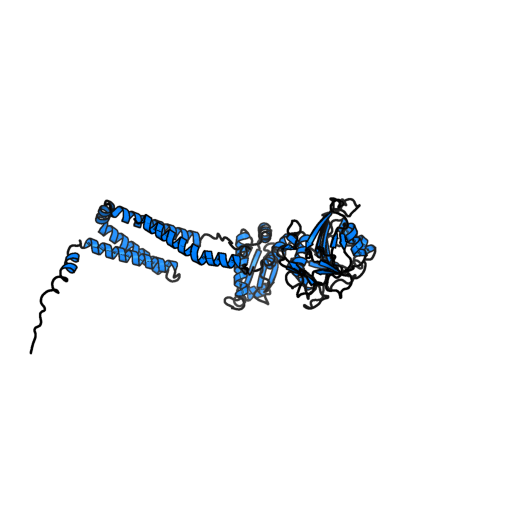404 ? 10.239 14.908 -23.597 1.00 90.75 404 PRO A O 1
ATOM 3136 N N . ARG A 1 405 ? 11.506 15.467 -21.827 1.00 88.25 405 ARG A N 1
ATOM 3137 C CA . ARG A 1 405 ? 10.433 16.181 -21.104 1.00 88.25 405 ARG A CA 1
ATOM 3138 C C . ARG A 1 405 ? 9.813 17.313 -21.915 1.00 88.25 405 ARG A C 1
ATOM 3140 O O . ARG A 1 405 ? 8.629 17.580 -21.763 1.00 88.25 405 ARG A O 1
ATOM 3147 N N . GLU A 1 406 ? 10.595 17.948 -22.774 1.00 90.06 406 GLU A N 1
ATOM 3148 C CA . GLU A 1 406 ? 10.169 19.057 -23.625 1.00 90.06 406 GLU A CA 1
ATOM 3149 C C . GLU A 1 406 ? 9.315 18.601 -24.820 1.00 90.06 406 GLU A C 1
ATOM 3151 O O . GLU A 1 406 ? 8.571 19.404 -25.379 1.00 90.06 406 GLU A O 1
ATOM 3156 N N . GLU A 1 407 ? 9.419 17.327 -25.206 1.00 91.94 407 GLU A N 1
ATOM 3157 C CA . GLU A 1 407 ? 8.705 16.730 -26.343 1.00 91.94 407 GLU A CA 1
ATOM 3158 C C . GLU A 1 407 ? 7.519 15.854 -25.908 1.00 91.94 407 GLU A C 1
ATOM 3160 O O . GLU A 1 407 ? 6.712 15.440 -26.743 1.00 91.94 407 GLU A O 1
ATOM 3165 N N . LEU A 1 408 ? 7.395 15.570 -24.608 1.00 91.31 408 LEU A N 1
ATOM 3166 C CA . LEU A 1 408 ? 6.283 14.807 -24.054 1.00 91.31 408 LEU A CA 1
ATOM 3167 C C . LEU A 1 408 ? 4.962 15.582 -24.226 1.00 91.31 408 LEU A C 1
ATOM 3169 O O . LEU A 1 408 ? 4.866 16.744 -23.818 1.00 91.31 408 LEU A O 1
ATOM 3173 N N . PRO A 1 409 ? 3.923 14.968 -24.822 1.00 90.88 409 PRO A N 1
ATOM 3174 C CA . PRO A 1 409 ? 2.634 15.623 -24.976 1.00 90.88 409 PRO A CA 1
ATOM 3175 C C . PRO A 1 409 ? 1.991 15.845 -23.605 1.00 90.88 409 PRO A C 1
ATOM 3177 O O . PRO A 1 409 ? 2.070 14.993 -22.725 1.00 90.88 409 PRO A O 1
ATOM 3180 N N . SER A 1 410 ? 1.245 16.941 -23.450 1.00 89.50 410 SER A N 1
ATOM 3181 C CA . SER A 1 410 ? 0.518 17.251 -22.207 1.00 89.50 410 SER A CA 1
ATOM 3182 C C . SER A 1 410 ? -0.593 16.247 -21.863 1.00 89.50 410 SER A C 1
ATOM 3184 O O . SER A 1 410 ? -1.283 16.410 -20.864 1.00 89.50 410 SER A O 1
ATOM 3186 N N . THR A 1 411 ? -0.836 15.258 -22.726 1.00 91.81 411 THR A N 1
ATOM 3187 C CA . THR A 1 411 ? -1.793 14.169 -22.511 1.00 91.81 411 THR A CA 1
ATOM 3188 C C . THR A 1 411 ? -1.212 13.022 -21.691 1.00 91.81 411 THR A C 1
ATOM 3190 O O . THR A 1 411 ? -1.980 12.128 -21.338 1.00 91.81 411 THR A O 1
ATOM 3193 N N . ILE A 1 412 ? 0.102 13.013 -21.439 1.00 95.31 412 ILE A N 1
ATOM 3194 C CA . ILE A 1 412 ? 0.825 11.945 -20.746 1.00 95.31 412 ILE A CA 1
ATOM 3195 C C . ILE A 1 412 ? 1.697 12.560 -19.650 1.00 95.31 412 ILE A C 1
ATOM 3197 O O . ILE A 1 412 ? 2.522 13.435 -19.901 1.00 95.31 412 ILE A O 1
ATOM 3201 N N . GLU A 1 413 ? 1.552 12.042 -18.440 1.00 95.56 413 GLU A N 1
ATOM 3202 C CA . GLU A 1 413 ? 2.361 12.379 -17.279 1.00 95.56 413 GLU A CA 1
ATOM 3203 C C . GLU A 1 413 ? 3.119 11.137 -16.820 1.00 95.56 413 GLU A C 1
ATOM 3205 O O . GLU A 1 413 ? 2.538 10.063 -16.646 1.00 95.56 413 GLU A O 1
ATOM 3210 N N . LEU A 1 414 ? 4.429 11.278 -16.631 1.00 96.50 414 LEU A N 1
ATOM 3211 C CA . LEU A 1 414 ? 5.336 10.175 -16.343 1.00 96.50 414 LEU A CA 1
ATOM 3212 C C . LEU A 1 414 ? 6.027 10.375 -14.988 1.00 96.50 414 LEU A C 1
ATOM 3214 O O . LEU A 1 414 ? 6.603 11.434 -14.730 1.00 96.50 414 LEU A O 1
ATOM 3218 N N . TYR A 1 415 ? 6.035 9.334 -14.159 1.00 96.94 415 TYR A N 1
ATOM 3219 C CA . TYR A 1 415 ? 6.508 9.380 -12.780 1.00 96.94 415 TYR A CA 1
ATOM 3220 C C . TYR A 1 415 ? 7.493 8.228 -12.514 1.00 96.94 415 TYR A C 1
ATOM 3222 O O . TYR A 1 415 ? 7.070 7.072 -12.442 1.00 96.94 415 TYR A O 1
ATOM 3230 N N . PRO A 1 416 ? 8.802 8.486 -12.317 1.00 97.25 416 PRO A N 1
ATOM 3231 C CA . PRO A 1 416 ? 9.663 7.477 -11.708 1.00 97.25 416 PRO A CA 1
ATOM 3232 C C . PRO A 1 416 ? 9.168 7.244 -10.277 1.00 97.25 416 PRO A C 1
ATOM 3234 O O . PRO A 1 416 ? 9.030 8.205 -9.523 1.00 97.25 416 PRO A O 1
ATOM 3237 N N . VAL A 1 417 ? 8.858 6.000 -9.913 1.00 97.81 417 VAL A N 1
ATOM 3238 C CA . VAL A 1 417 ? 8.336 5.642 -8.579 1.00 97.81 417 VAL A CA 1
ATOM 3239 C C . VAL A 1 417 ? 9.486 5.315 -7.633 1.00 97.81 417 VAL A C 1
ATOM 3241 O O . VAL A 1 417 ? 9.511 5.780 -6.496 1.00 97.81 417 VAL A O 1
ATOM 3244 N N . ALA A 1 418 ? 10.455 4.543 -8.123 1.00 97.44 418 ALA A N 1
ATOM 3245 C CA . ALA A 1 418 ? 11.667 4.179 -7.404 1.00 97.44 418 ALA A CA 1
ATOM 3246 C C . ALA A 1 418 ? 12.875 4.308 -8.328 1.00 97.44 418 ALA A C 1
ATOM 3248 O O . ALA A 1 418 ? 12.791 3.978 -9.513 1.00 97.44 418 ALA A O 1
ATOM 3249 N N . THR A 1 419 ? 14.003 4.748 -7.779 1.00 97.88 419 THR A N 1
ATOM 3250 C CA . THR A 1 419 ? 15.244 4.944 -8.534 1.00 97.88 419 THR A CA 1
ATOM 3251 C C . THR A 1 419 ? 16.436 4.264 -7.875 1.00 97.88 419 THR A C 1
ATOM 3253 O O . THR A 1 419 ? 16.577 4.294 -6.658 1.00 97.88 419 THR A O 1
ATOM 3256 N N . SER A 1 420 ? 17.342 3.689 -8.652 1.00 96.75 420 SER A N 1
ATOM 3257 C CA . SER A 1 420 ? 18.612 3.164 -8.145 1.00 96.75 420 SER A CA 1
ATOM 3258 C C . SER A 1 420 ? 19.588 4.297 -7.775 1.00 96.75 420 SER A C 1
ATOM 3260 O O . SER A 1 420 ? 19.294 5.482 -7.960 1.00 96.75 420 SER A O 1
ATOM 3262 N N . THR A 1 421 ? 20.763 3.969 -7.236 1.00 95.50 421 THR A N 1
ATOM 3263 C CA . THR A 1 421 ? 21.779 4.986 -6.934 1.00 95.50 421 THR A CA 1
ATOM 3264 C C . THR A 1 421 ? 22.464 5.511 -8.199 1.00 95.50 421 THR A C 1
ATOM 3266 O O . THR A 1 421 ? 22.434 4.892 -9.264 1.00 95.50 421 THR A O 1
ATOM 3269 N N . MET A 1 422 ? 23.180 6.635 -8.074 1.00 94.88 422 MET A N 1
ATOM 3270 C CA . MET A 1 422 ? 24.047 7.159 -9.141 1.00 94.88 422 MET A CA 1
ATOM 3271 C C . MET A 1 422 ? 25.135 6.169 -9.584 1.00 94.88 422 MET A C 1
ATOM 3273 O O . MET A 1 422 ? 25.668 6.326 -10.675 1.00 94.88 422 MET A O 1
ATOM 3277 N N . LEU A 1 423 ? 25.471 5.169 -8.761 1.00 94.12 423 LEU A N 1
ATOM 3278 C CA . LEU A 1 423 ? 26.473 4.147 -9.064 1.00 94.12 423 LEU A CA 1
ATOM 3279 C C . LEU A 1 423 ? 25.851 2.918 -9.742 1.00 94.12 423 LEU A C 1
ATOM 3281 O O . LEU A 1 423 ? 26.310 1.800 -9.538 1.00 94.12 423 LEU A O 1
ATOM 3285 N N . SER A 1 424 ? 24.808 3.114 -10.546 1.00 95.75 424 SER A N 1
ATOM 3286 C CA . SER A 1 424 ? 24.144 2.017 -11.248 1.00 95.75 424 SER A CA 1
ATOM 3287 C C . SER A 1 424 ? 24.479 1.988 -12.732 1.00 95.75 424 SER A C 1
ATOM 3289 O O . SER A 1 424 ? 24.684 3.027 -13.355 1.00 95.75 424 SER A O 1
ATOM 3291 N N . CYS A 1 425 ? 24.477 0.802 -13.325 1.00 95.25 425 CYS A N 1
ATOM 3292 C CA . CYS A 1 425 ? 24.635 0.593 -14.761 1.00 95.25 425 CYS A CA 1
ATOM 3293 C C . CYS A 1 425 ? 23.695 -0.519 -15.255 1.00 95.25 425 CYS A C 1
ATOM 3295 O O . CYS A 1 425 ? 22.982 -1.128 -14.460 1.00 95.25 425 CYS A O 1
ATOM 3297 N N . MET A 1 426 ? 23.687 -0.767 -16.568 1.00 94.62 426 MET A N 1
ATOM 3298 C CA . MET A 1 426 ? 23.000 -1.917 -17.168 1.00 94.62 426 MET A CA 1
ATOM 3299 C C . MET A 1 426 ? 24.022 -2.963 -17.615 1.00 94.62 426 MET A C 1
ATOM 3301 O O . MET A 1 426 ? 25.082 -2.606 -18.137 1.00 94.62 426 MET A O 1
ATOM 3305 N N . THR A 1 427 ? 23.686 -4.242 -17.465 1.00 92.69 427 THR A N 1
ATOM 3306 C CA . THR A 1 427 ? 24.437 -5.372 -18.028 1.00 92.69 427 THR A CA 1
ATOM 3307 C C . THR A 1 427 ? 23.533 -6.245 -18.890 1.00 92.69 427 THR A C 1
ATOM 3309 O O . THR A 1 427 ? 22.385 -6.501 -18.538 1.00 92.69 427 THR A O 1
ATOM 3312 N N . LEU A 1 428 ? 24.057 -6.726 -20.018 1.00 90.44 428 LEU A N 1
ATOM 3313 C CA . LEU A 1 428 ? 23.406 -7.754 -20.842 1.00 90.44 428 LEU A CA 1
ATOM 3314 C C . LEU A 1 428 ? 23.815 -9.175 -20.425 1.00 90.44 428 LEU A C 1
ATOM 3316 O O . LEU A 1 428 ? 23.197 -10.143 -20.854 1.00 90.44 428 LEU A O 1
ATOM 3320 N N . ASP A 1 429 ? 24.877 -9.303 -19.626 1.00 87.94 429 ASP A N 1
ATOM 3321 C CA . ASP A 1 429 ? 25.345 -10.581 -19.097 1.00 87.94 429 ASP A CA 1
ATOM 3322 C C . ASP A 1 429 ? 24.929 -10.698 -17.630 1.00 87.94 429 ASP A C 1
ATOM 3324 O O . ASP A 1 429 ? 25.448 -9.986 -16.764 1.00 87.94 429 ASP A O 1
ATOM 3328 N N . GLU A 1 430 ? 24.013 -11.626 -17.362 1.00 80.06 430 GLU A N 1
ATOM 3329 C CA . GLU A 1 430 ? 23.504 -11.948 -16.026 1.00 80.06 430 GLU A CA 1
ATOM 3330 C C . GLU A 1 430 ? 24.613 -12.409 -15.066 1.00 80.06 430 GLU A C 1
ATOM 3332 O O . GLU A 1 430 ? 24.458 -12.326 -13.853 1.00 80.06 430 GLU A O 1
ATOM 3337 N N . LYS A 1 431 ? 25.771 -12.858 -15.566 1.00 84.12 431 LYS A N 1
ATOM 3338 C CA . LYS A 1 431 ? 26.900 -13.262 -14.712 1.00 84.12 431 LYS A CA 1
ATOM 3339 C C . LYS A 1 431 ? 27.718 -12.079 -14.203 1.00 84.12 431 LYS A C 1
ATOM 3341 O O . LYS A 1 431 ? 28.521 -12.248 -13.283 1.00 84.12 431 LYS A O 1
ATOM 3346 N N . ILE A 1 432 ? 27.560 -10.903 -14.808 1.00 83.00 432 ILE A N 1
ATOM 3347 C CA . ILE A 1 432 ? 28.312 -9.706 -14.444 1.00 83.00 432 ILE A CA 1
ATOM 3348 C C . ILE A 1 432 ? 27.581 -8.974 -13.316 1.00 83.00 432 ILE A C 1
ATOM 3350 O O . ILE A 1 432 ? 26.503 -8.419 -13.501 1.00 83.00 432 ILE A O 1
ATOM 3354 N N . ASN A 1 433 ? 28.226 -8.940 -12.151 1.00 82.62 433 ASN A N 1
ATOM 3355 C CA . ASN A 1 433 ? 27.762 -8.269 -10.934 1.00 82.62 433 ASN A CA 1
ATOM 3356 C C . ASN A 1 433 ? 28.566 -6.989 -10.633 1.00 82.62 433 ASN A C 1
ATOM 3358 O O . ASN A 1 433 ? 28.800 -6.654 -9.477 1.00 82.62 433 ASN A O 1
ATOM 3362 N N . ASP A 1 434 ? 29.041 -6.302 -11.668 1.00 85.94 434 ASP A N 1
ATOM 3363 C CA . ASP A 1 434 ? 29.818 -5.061 -11.562 1.00 85.94 434 ASP A CA 1
ATOM 3364 C C . ASP A 1 434 ? 29.507 -4.146 -12.762 1.00 85.94 434 ASP A C 1
ATOM 3366 O O . ASP A 1 434 ? 28.813 -4.553 -13.694 1.00 85.94 434 ASP A O 1
ATOM 3370 N N . CYS A 1 435 ? 30.030 -2.922 -12.760 1.00 87.56 435 CYS A N 1
ATOM 3371 C CA . CYS A 1 435 ? 29.869 -1.933 -13.822 1.00 87.56 435 CYS A CA 1
ATOM 3372 C C . CYS A 1 435 ? 31.159 -1.754 -14.644 1.00 87.56 435 CYS A C 1
ATOM 3374 O O . CYS A 1 435 ? 31.825 -0.719 -14.533 1.00 87.56 435 CYS A O 1
ATOM 3376 N N . PRO A 1 436 ? 31.518 -2.713 -15.527 1.00 80.31 436 PRO A N 1
ATOM 3377 C CA . PRO A 1 436 ? 32.815 -2.730 -16.210 1.00 80.31 436 PRO A CA 1
ATOM 3378 C C . PRO A 1 436 ? 33.037 -1.529 -17.139 1.00 80.31 436 PRO A C 1
ATOM 3380 O O . PRO A 1 436 ? 34.167 -1.075 -17.301 1.00 80.31 436 PRO A O 1
ATOM 3383 N N . ASN A 1 437 ? 31.965 -0.992 -17.729 1.00 82.94 437 ASN A N 1
ATOM 3384 C CA . ASN A 1 437 ? 32.030 0.144 -18.652 1.00 82.94 437 ASN A CA 1
ATOM 3385 C C . ASN A 1 437 ? 31.886 1.509 -17.957 1.00 82.94 437 ASN A C 1
ATOM 3387 O O . ASN A 1 437 ? 31.926 2.530 -18.637 1.00 82.94 437 ASN A O 1
ATOM 3391 N N . ALA A 1 438 ? 31.693 1.536 -16.631 1.00 81.00 438 ALA A N 1
ATOM 3392 C CA . ALA A 1 438 ? 31.503 2.755 -15.841 1.00 81.00 438 ALA A CA 1
ATOM 3393 C C . ALA A 1 438 ? 30.412 3.727 -16.370 1.00 81.00 438 ALA A C 1
ATOM 3395 O O . ALA A 1 438 ? 30.500 4.933 -16.137 1.00 81.00 438 ALA A O 1
ATOM 3396 N N . ASP A 1 439 ? 29.371 3.219 -17.049 1.00 88.06 439 ASP A N 1
ATOM 3397 C CA . ASP A 1 439 ? 28.164 3.977 -17.452 1.00 88.06 439 ASP A CA 1
ATOM 3398 C C . ASP A 1 439 ? 27.238 4.194 -16.244 1.00 88.06 439 ASP A C 1
ATOM 3400 O O . ASP A 1 439 ? 26.134 3.647 -16.150 1.00 88.06 439 ASP A O 1
ATOM 3404 N N . TYR A 1 440 ? 27.758 4.946 -15.277 1.00 94.19 440 TYR A N 1
ATOM 3405 C CA . TYR A 1 440 ? 27.097 5.242 -14.018 1.00 94.19 440 TYR A CA 1
ATOM 3406 C C . TYR A 1 440 ? 25.995 6.277 -14.216 1.00 94.19 440 TYR A C 1
ATOM 3408 O O . TYR A 1 440 ? 26.260 7.447 -14.505 1.00 94.19 440 TYR A O 1
ATOM 3416 N N . ARG A 1 441 ? 24.749 5.847 -14.033 1.00 94.62 441 ARG A N 1
ATOM 3417 C CA . ARG A 1 441 ? 23.575 6.719 -14.006 1.00 94.62 441 ARG A CA 1
ATOM 3418 C C . ARG A 1 441 ? 22.454 6.091 -13.196 1.00 94.62 441 ARG A C 1
ATOM 3420 O O . ARG A 1 441 ? 22.380 4.873 -13.060 1.00 94.62 441 ARG A O 1
ATOM 3427 N N . VAL A 1 442 ? 21.556 6.937 -12.703 1.00 96.44 442 VAL A N 1
ATOM 3428 C CA . VAL A 1 442 ? 20.317 6.490 -12.058 1.00 96.44 442 VAL A CA 1
ATOM 3429 C C . VAL A 1 442 ? 19.516 5.621 -13.026 1.00 96.44 442 VAL A C 1
ATOM 3431 O O . VAL A 1 442 ? 19.329 5.995 -14.185 1.00 96.44 442 VAL A O 1
ATOM 3434 N N . ARG A 1 443 ? 19.034 4.479 -12.541 1.00 97.12 443 ARG A N 1
ATOM 3435 C CA . ARG A 1 443 ? 18.118 3.573 -13.242 1.00 97.12 443 ARG A CA 1
ATOM 3436 C C . ARG A 1 443 ? 16.770 3.569 -12.545 1.00 97.12 443 ARG A C 1
ATOM 3438 O O . ARG A 1 443 ? 16.684 3.890 -11.361 1.00 97.12 443 ARG A O 1
ATOM 3445 N N . ILE A 1 444 ? 15.713 3.239 -13.274 1.00 98.19 444 ILE A N 1
ATOM 3446 C CA . ILE A 1 444 ? 14.344 3.351 -12.763 1.00 98.19 444 ILE A CA 1
ATOM 3447 C C . ILE A 1 444 ? 13.696 1.961 -12.799 1.00 98.19 444 ILE A C 1
ATOM 3449 O O . ILE A 1 444 ? 13.125 1.586 -13.821 1.00 98.19 444 ILE A O 1
ATOM 3453 N N . PRO A 1 445 ? 13.799 1.169 -11.716 1.00 97.88 445 PRO A N 1
ATOM 3454 C CA . PRO A 1 445 ? 13.180 -0.156 -11.650 1.00 97.88 445 PRO A CA 1
ATOM 3455 C C . PRO A 1 445 ? 11.654 -0.118 -11.474 1.00 97.88 445 PRO A C 1
ATOM 3457 O O . PRO A 1 445 ? 10.997 -1.123 -11.721 1.00 97.88 445 PRO A O 1
ATOM 3460 N N . ALA A 1 446 ? 11.068 1.007 -11.045 1.00 98.25 446 ALA A N 1
ATOM 3461 C CA . ALA A 1 446 ? 9.618 1.153 -10.899 1.00 98.25 446 ALA A CA 1
ATOM 3462 C C . ALA A 1 446 ? 9.136 2.487 -11.469 1.00 98.25 446 ALA A C 1
ATOM 3464 O O . ALA A 1 446 ? 9.689 3.547 -11.161 1.00 98.25 446 ALA A O 1
ATOM 3465 N N . PHE A 1 447 ? 8.075 2.436 -12.267 1.00 98.25 447 PHE A N 1
ATOM 3466 C CA . PHE A 1 447 ? 7.585 3.558 -13.054 1.00 98.25 447 PHE A CA 1
ATOM 3467 C C . PHE A 1 447 ? 6.059 3.602 -13.041 1.00 98.25 447 PHE A C 1
ATOM 3469 O O . PHE A 1 447 ? 5.410 2.567 -13.140 1.00 98.25 447 PHE A O 1
ATOM 3476 N N . ALA A 1 448 ? 5.476 4.791 -12.971 1.00 98.25 448 ALA A N 1
ATOM 3477 C CA . ALA A 1 448 ? 4.042 5.001 -13.102 1.00 98.25 448 ALA A CA 1
ATOM 3478 C C . ALA A 1 448 ? 3.756 6.052 -14.177 1.00 98.25 448 ALA A C 1
ATOM 3480 O O . ALA A 1 448 ? 4.566 6.944 -14.428 1.00 98.25 448 ALA A O 1
ATOM 3481 N N . MET A 1 449 ? 2.596 5.964 -14.815 1.00 96.75 449 MET A N 1
ATOM 3482 C CA . MET A 1 449 ? 2.104 7.015 -15.705 1.00 96.75 449 MET A CA 1
ATOM 3483 C C . MET A 1 449 ? 0.607 7.209 -15.574 1.00 96.75 449 MET A C 1
ATOM 3485 O O . MET A 1 449 ? -0.139 6.303 -15.192 1.00 96.75 449 MET A O 1
ATOM 3489 N N . GLN A 1 450 ? 0.186 8.412 -15.936 1.00 96.25 450 GLN A N 1
ATOM 3490 C CA . GLN A 1 450 ? -1.205 8.770 -16.136 1.00 96.25 450 GLN A CA 1
ATOM 3491 C C . GLN A 1 450 ? -1.339 9.414 -17.513 1.00 96.25 450 GLN A C 1
ATOM 3493 O O . GLN A 1 450 ? -0.451 10.144 -17.948 1.00 96.25 450 GLN A O 1
ATOM 3498 N N . GLY A 1 451 ? -2.430 9.154 -18.224 1.00 95.19 451 GLY A N 1
ATOM 3499 C CA . GLY A 1 451 ? -2.657 9.827 -19.495 1.00 95.19 451 GLY A CA 1
ATOM 3500 C C . GLY A 1 451 ? -4.063 9.664 -20.043 1.00 95.19 451 GLY A C 1
ATOM 3501 O O . GLY A 1 451 ? -4.807 8.779 -19.642 1.00 95.19 451 GLY A O 1
ATOM 3502 N N . ILE A 1 452 ? -4.440 10.543 -20.967 1.00 94.81 452 ILE A N 1
ATOM 3503 C CA . ILE A 1 452 ? -5.762 10.528 -21.626 1.00 94.81 452 ILE A CA 1
ATOM 3504 C C . ILE A 1 452 ? -5.708 10.061 -23.080 1.00 94.81 452 ILE A C 1
ATOM 3506 O O . ILE A 1 452 ? -6.749 9.793 -23.677 1.00 94.81 452 ILE A O 1
ATOM 3510 N N . ALA A 1 453 ? -4.512 10.000 -23.667 1.00 94.88 453 ALA A N 1
ATOM 3511 C CA . ALA A 1 453 ? -4.305 9.534 -25.029 1.00 94.88 453 ALA A CA 1
ATOM 3512 C C . ALA A 1 453 ? -2.858 9.053 -25.232 1.00 94.88 453 ALA A C 1
ATOM 3514 O O . ALA A 1 453 ? -1.942 9.697 -24.707 1.00 94.88 453 ALA A O 1
ATOM 3515 N N . PRO A 1 454 ? -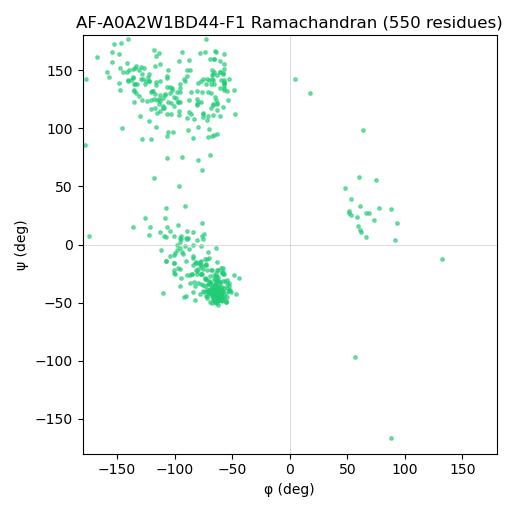2.650 7.993 -26.037 1.00 94.62 454 PRO A N 1
ATOM 3516 C CA . PRO A 1 454 ? -1.337 7.611 -26.550 1.00 94.62 454 PRO A CA 1
ATOM 3517 C C . PRO A 1 454 ? -0.644 8.733 -27.334 1.00 94.62 454 PRO A C 1
ATOM 3519 O O . PRO A 1 454 ? -1.288 9.671 -27.818 1.00 94.62 454 PRO A O 1
ATOM 3522 N N . ILE A 1 455 ? 0.667 8.598 -27.547 1.00 94.06 455 ILE A N 1
ATOM 3523 C CA . ILE A 1 455 ? 1.410 9.491 -28.441 1.00 94.06 455 ILE A CA 1
ATOM 3524 C C . ILE A 1 455 ? 0.796 9.469 -29.844 1.00 94.06 455 ILE A C 1
ATOM 3526 O O . ILE A 1 455 ? 0.407 8.421 -30.358 1.00 94.06 455 ILE A O 1
ATOM 3530 N N . ASN A 1 456 ? 0.720 10.638 -30.479 1.00 89.38 456 ASN A N 1
ATOM 3531 C CA . ASN A 1 456 ? 0.137 10.816 -31.814 1.00 89.38 456 ASN A CA 1
ATOM 3532 C C . ASN A 1 456 ? -1.345 10.398 -31.945 1.00 89.38 456 ASN A C 1
ATOM 3534 O O . ASN A 1 456 ? -1.840 10.262 -33.064 1.00 89.38 456 ASN A O 1
ATOM 3538 N N . ALA A 1 457 ? -2.066 10.222 -30.833 1.00 90.88 457 ALA A N 1
ATOM 3539 C CA . ALA A 1 457 ? -3.497 9.939 -30.814 1.00 90.88 457 ALA A CA 1
ATOM 3540 C C . ALA A 1 457 ? -4.278 11.069 -30.127 1.00 90.88 457 ALA A C 1
ATOM 3542 O O . ALA A 1 457 ? -3.764 11.779 -29.265 1.00 90.88 457 ALA A O 1
ATOM 3543 N N . ASN A 1 458 ? -5.547 11.224 -30.505 1.00 90.06 458 ASN A N 1
ATOM 3544 C CA . ASN A 1 458 ? -6.461 12.136 -29.821 1.00 90.06 458 ASN A CA 1
ATOM 3545 C C . ASN A 1 458 ? -7.169 11.412 -28.664 1.00 90.06 458 ASN A C 1
ATOM 3547 O O . ASN A 1 458 ? -7.420 10.209 -28.786 1.00 90.06 458 ASN A O 1
ATOM 3551 N N . PRO A 1 459 ? -7.547 12.128 -27.587 1.00 89.88 459 PRO A N 1
ATOM 3552 C CA . PRO A 1 459 ? -8.366 11.567 -26.517 1.00 89.88 459 PRO A CA 1
ATOM 3553 C C . PRO A 1 459 ? -9.665 10.966 -27.060 1.00 89.88 459 PRO A C 1
ATOM 3555 O O . PRO A 1 459 ? -10.361 11.596 -27.863 1.00 89.88 459 PRO A O 1
ATOM 3558 N N . ASP A 1 460 ? -9.990 9.749 -26.627 1.00 90.56 460 ASP A N 1
ATOM 3559 C CA . ASP A 1 460 ? -11.224 9.080 -27.032 1.00 90.56 460 ASP A CA 1
ATOM 3560 C C . ASP A 1 460 ? -12.401 9.631 -26.205 1.00 90.56 460 ASP A C 1
ATOM 3562 O O . ASP A 1 460 ? -12.372 9.542 -24.976 1.00 90.56 460 ASP A O 1
ATOM 3566 N N . PRO A 1 461 ? -13.462 10.180 -26.825 1.00 87.94 461 PRO A N 1
ATOM 3567 C CA . PRO A 1 461 ? -14.619 10.697 -26.092 1.00 87.94 461 PRO A CA 1
ATOM 3568 C C . PRO A 1 461 ? -15.384 9.620 -25.308 1.00 87.94 461 PRO A C 1
ATOM 3570 O O . PRO A 1 461 ? -16.209 9.960 -24.463 1.00 87.94 461 PRO A O 1
ATOM 3573 N N . LYS A 1 462 ? -15.152 8.331 -25.591 1.00 88.12 462 LYS A N 1
ATOM 3574 C CA . LYS A 1 462 ? -15.729 7.211 -24.837 1.00 88.12 462 LYS A CA 1
ATOM 3575 C C . LYS A 1 462 ? -14.926 6.852 -23.586 1.00 88.12 462 LYS A C 1
ATOM 3577 O O . LYS A 1 462 ? -15.419 6.055 -22.787 1.00 88.12 462 LYS A O 1
ATOM 3582 N N . ALA A 1 463 ? -13.715 7.387 -23.417 1.00 86.81 463 ALA A N 1
ATOM 3583 C CA . ALA A 1 463 ? -12.894 7.110 -22.247 1.00 86.81 463 ALA A CA 1
ATOM 3584 C C . ALA A 1 463 ? -13.592 7.637 -20.985 1.00 86.81 463 ALA A C 1
ATOM 3586 O O . ALA A 1 463 ? -13.919 8.819 -20.878 1.00 86.81 463 ALA A O 1
ATOM 3587 N N . LYS A 1 464 ? -13.849 6.739 -20.028 1.00 78.19 464 LYS A N 1
ATOM 3588 C CA . LYS A 1 464 ? -14.559 7.073 -18.778 1.00 78.19 464 LYS A CA 1
ATOM 3589 C C . LYS A 1 464 ? -13.627 7.705 -17.737 1.00 78.19 464 LYS A C 1
ATOM 3591 O O . LYS A 1 464 ? -14.093 8.390 -16.832 1.00 78.19 464 LYS A O 1
ATOM 3596 N N . SER A 1 465 ? -12.324 7.465 -17.861 1.00 86.81 465 SER A N 1
ATOM 3597 C CA . SER A 1 465 ? -11.281 7.936 -16.950 1.00 86.81 465 SER A CA 1
ATOM 3598 C C . SER A 1 465 ? -9.948 8.090 -17.680 1.00 86.81 465 SER A C 1
ATOM 3600 O O . SER A 1 465 ? -9.812 7.693 -18.836 1.00 86.81 465 SER A O 1
ATOM 3602 N N . GLN A 1 466 ? -8.955 8.652 -16.992 1.00 92.06 466 GLN A N 1
ATOM 3603 C CA . GLN A 1 466 ? -7.571 8.631 -17.458 1.00 92.06 466 GLN A CA 1
ATOM 3604 C C . GLN A 1 466 ? -6.997 7.216 -17.322 1.00 92.06 466 GLN A C 1
ATOM 3606 O O . GLN A 1 466 ? -7.280 6.510 -16.351 1.00 92.06 466 GLN A O 1
ATOM 3611 N N . THR A 1 467 ? -6.179 6.823 -18.286 1.00 96.38 467 THR A N 1
ATOM 3612 C CA . THR A 1 467 ? -5.384 5.598 -18.280 1.00 96.38 467 THR A CA 1
ATOM 3613 C C . THR A 1 467 ? -4.299 5.709 -17.228 1.00 96.38 467 THR A C 1
ATOM 3615 O O . THR A 1 467 ? -3.651 6.751 -17.110 1.00 96.38 467 THR A O 1
ATOM 3618 N N . LYS A 1 468 ? -4.069 4.627 -16.485 1.00 97.62 468 LYS A N 1
ATOM 3619 C CA . LYS A 1 468 ? -2.976 4.544 -15.512 1.00 97.62 468 LYS A CA 1
ATOM 3620 C C . LYS A 1 468 ? -2.250 3.228 -15.661 1.00 97.62 468 LYS A C 1
ATOM 3622 O O . LYS A 1 468 ? -2.886 2.186 -15.785 1.00 97.62 468 LYS A O 1
ATOM 3627 N N . MET A 1 469 ? -0.931 3.240 -15.601 1.00 98.44 469 MET A N 1
ATOM 3628 C CA . MET A 1 469 ? -0.172 2.002 -15.468 1.00 98.44 469 MET A CA 1
ATOM 3629 C C . MET A 1 469 ? 0.938 2.167 -14.443 1.00 98.44 469 MET A C 1
ATOM 3631 O O . MET A 1 469 ? 1.456 3.261 -14.214 1.00 98.44 469 MET A O 1
ATOM 3635 N N . VAL A 1 470 ? 1.283 1.053 -13.815 1.00 98.62 470 VAL A N 1
ATOM 3636 C CA . VAL A 1 470 ? 2.501 0.913 -13.027 1.00 98.62 470 VAL A CA 1
ATOM 3637 C C . VAL A 1 470 ? 3.301 -0.210 -13.669 1.00 98.62 470 VAL A C 1
ATOM 3639 O O . VAL A 1 470 ? 2.778 -1.306 -13.865 1.00 98.62 470 VAL A O 1
ATOM 3642 N N . ILE A 1 471 ? 4.548 0.076 -14.035 1.00 98.69 471 ILE A N 1
ATOM 3643 C CA . ILE A 1 471 ? 5.492 -0.899 -14.570 1.00 98.69 471 ILE A CA 1
ATOM 3644 C C . ILE A 1 471 ? 6.564 -1.120 -13.517 1.00 98.69 471 ILE A C 1
ATOM 3646 O O . ILE A 1 471 ? 7.205 -0.173 -13.058 1.00 98.69 471 ILE A O 1
ATOM 3650 N N . LEU A 1 472 ? 6.768 -2.379 -13.162 1.00 98.44 472 LEU A N 1
ATOM 3651 C CA . LEU A 1 472 ? 7.837 -2.829 -12.286 1.00 98.44 472 LEU A CA 1
ATOM 3652 C C . LEU A 1 472 ? 8.780 -3.683 -13.128 1.00 98.44 472 LEU A C 1
ATOM 3654 O O . LEU A 1 472 ? 8.342 -4.617 -13.793 1.00 98.44 472 LEU A O 1
ATOM 3658 N N . GLY A 1 473 ? 10.061 -3.335 -13.142 1.00 97.56 473 GLY A N 1
ATOM 3659 C CA . GLY A 1 473 ? 11.075 -3.934 -14.011 1.00 97.56 473 GLY A CA 1
ATOM 3660 C C . GLY A 1 473 ? 11.524 -5.334 -13.595 1.00 97.56 473 GLY A C 1
ATOM 3661 O O . GLY A 1 473 ? 12.515 -5.814 -14.126 1.00 97.56 473 GLY A O 1
ATOM 3662 N N . ASP A 1 474 ? 10.848 -5.945 -12.632 1.00 96.81 474 ASP A N 1
ATOM 3663 C CA . ASP A 1 474 ? 11.171 -7.242 -12.048 1.00 96.81 474 ASP A CA 1
ATOM 3664 C C . ASP A 1 474 ? 9.856 -7.927 -11.649 1.00 96.81 474 ASP A C 1
ATOM 3666 O O . ASP A 1 474 ? 8.983 -7.289 -11.046 1.00 96.81 474 ASP A O 1
ATOM 3670 N N . ARG A 1 475 ? 9.685 -9.208 -11.996 1.00 96.19 475 ARG A N 1
ATOM 3671 C CA . ARG A 1 475 ? 8.540 -10.014 -11.543 1.00 96.19 475 ARG A CA 1
ATOM 3672 C C . ARG A 1 475 ? 8.865 -10.812 -10.285 1.00 96.19 475 ARG A C 1
ATOM 3674 O O . ARG A 1 475 ? 7.962 -11.089 -9.492 1.00 96.19 475 ARG A O 1
ATOM 3681 N N . ASP A 1 476 ? 10.126 -11.181 -10.104 1.00 95.19 476 ASP A N 1
ATOM 3682 C CA . ASP A 1 476 ? 10.616 -12.059 -9.056 1.00 95.19 476 ASP A CA 1
ATOM 3683 C C . ASP A 1 476 ? 10.414 -11.434 -7.673 1.00 95.19 476 ASP A C 1
ATOM 3685 O O . ASP A 1 476 ? 10.045 -12.156 -6.742 1.00 95.19 476 ASP A O 1
ATOM 3689 N N . PHE A 1 477 ? 10.515 -10.103 -7.522 1.00 95.06 477 PHE A N 1
ATOM 3690 C CA . PHE A 1 477 ? 10.243 -9.433 -6.236 1.00 95.06 477 PHE A CA 1
ATOM 3691 C C . PHE A 1 477 ? 8.825 -9.696 -5.685 1.00 95.06 477 PHE A C 1
ATOM 3693 O O . PHE A 1 477 ? 8.620 -9.619 -4.468 1.00 95.06 477 PHE A O 1
ATOM 3700 N N . ALA A 1 478 ? 7.862 -10.005 -6.563 1.00 96.00 478 ALA A N 1
ATOM 3701 C CA . ALA A 1 478 ? 6.457 -10.246 -6.232 1.00 96.00 478 ALA A CA 1
ATOM 3702 C C . ALA A 1 478 ? 6.092 -11.736 -6.111 1.00 96.00 478 ALA A C 1
ATOM 3704 O O . ALA A 1 478 ? 4.939 -12.064 -5.818 1.00 96.00 478 ALA A O 1
ATOM 3705 N N . THR A 1 479 ? 7.053 -12.638 -6.321 1.00 96.88 479 THR A N 1
AT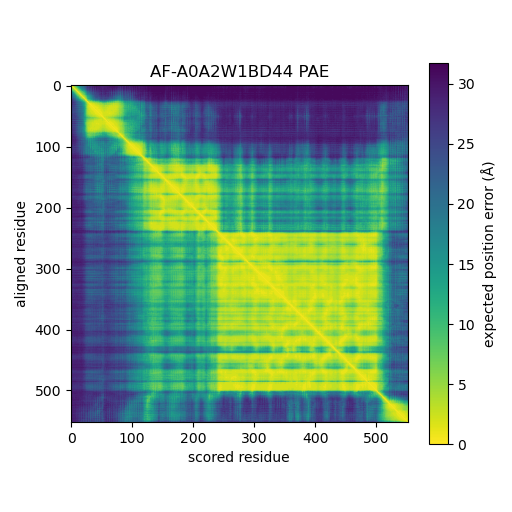OM 3706 C CA . THR A 1 479 ? 6.859 -14.083 -6.127 1.00 96.88 479 THR A CA 1
ATOM 3707 C C . THR A 1 479 ? 6.614 -14.417 -4.659 1.00 96.88 479 THR A C 1
ATOM 3709 O O . THR A 1 479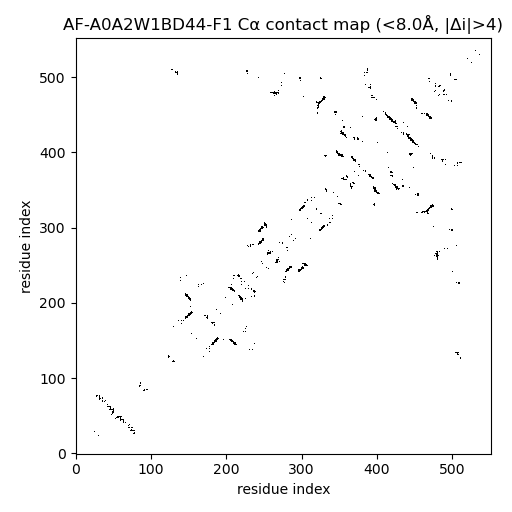 ? 6.988 -13.651 -3.767 1.00 96.88 479 THR A O 1
ATOM 3712 N N . ASN A 1 480 ? 6.023 -15.581 -4.377 1.00 94.25 480 ASN A N 1
ATOM 3713 C CA . ASN A 1 480 ? 5.767 -16.027 -3.004 1.00 94.25 480 ASN A CA 1
ATOM 3714 C C . ASN A 1 480 ? 7.029 -15.977 -2.123 1.00 94.25 480 ASN A C 1
ATOM 3716 O O . ASN A 1 480 ? 6.933 -15.535 -0.975 1.00 94.25 480 ASN A O 1
ATOM 3720 N N . PHE A 1 481 ? 8.186 -16.339 -2.690 1.00 92.62 481 PHE A N 1
ATOM 3721 C CA . PHE A 1 481 ? 9.481 -16.322 -2.012 1.00 92.62 481 PHE A CA 1
ATOM 3722 C C . PHE A 1 481 ? 9.920 -14.908 -1.581 1.00 92.62 481 PHE A C 1
ATOM 3724 O O . PHE A 1 481 ? 10.423 -14.721 -0.473 1.00 92.62 481 PHE A O 1
ATOM 3731 N N . HIS A 1 482 ? 9.727 -13.892 -2.429 1.00 92.06 482 HIS A N 1
ATOM 3732 C CA . HIS A 1 482 ? 10.252 -12.542 -2.185 1.00 92.06 482 HIS A CA 1
ATOM 3733 C C . HIS A 1 482 ? 9.224 -11.555 -1.619 1.00 92.06 482 HIS A C 1
ATOM 3735 O O . HIS A 1 482 ? 9.611 -10.626 -0.908 1.00 92.06 482 HIS A O 1
ATOM 3741 N N . ILE A 1 483 ? 7.927 -11.749 -1.862 1.00 92.81 483 ILE A N 1
ATOM 3742 C CA . ILE A 1 483 ? 6.900 -10.735 -1.591 1.00 92.81 483 ILE A CA 1
ATOM 3743 C C . ILE A 1 483 ? 6.817 -10.315 -0.120 1.00 92.81 483 ILE A C 1
ATOM 3745 O O . ILE A 1 483 ? 6.656 -9.135 0.177 1.00 92.81 483 ILE A O 1
ATOM 3749 N N . ASN A 1 484 ? 6.981 -11.248 0.818 1.00 86.19 484 ASN A N 1
ATOM 3750 C CA . ASN A 1 484 ? 6.934 -10.950 2.255 1.00 86.19 484 ASN A CA 1
ATOM 3751 C C . ASN A 1 484 ? 8.252 -10.372 2.799 1.00 86.19 484 ASN A C 1
ATOM 3753 O O . ASN A 1 484 ? 8.383 -10.162 4.004 1.00 86.19 484 ASN A O 1
ATOM 3757 N N . SER A 1 485 ? 9.239 -10.126 1.935 1.00 82.56 485 SER A N 1
ATOM 3758 C CA . SER A 1 485 ? 10.507 -9.541 2.344 1.00 82.56 485 SER A CA 1
ATOM 3759 C C . SER A 1 485 ? 10.435 -8.020 2.378 1.00 82.56 485 SER A C 1
ATOM 3761 O O . SER A 1 485 ? 10.079 -7.375 1.392 1.00 82.56 485 SER A O 1
ATOM 3763 N N . VAL A 1 486 ? 10.902 -7.454 3.492 1.00 81.38 486 VAL A N 1
ATOM 3764 C CA . VAL A 1 486 ? 11.133 -6.017 3.672 1.00 81.38 486 VAL A CA 1
ATOM 3765 C C . VAL A 1 486 ? 9.856 -5.194 3.420 1.00 81.38 486 VAL A C 1
ATOM 3767 O O . VAL A 1 486 ? 9.039 -5.104 4.328 1.00 81.38 486 VAL A O 1
ATOM 3770 N N . GLY A 1 487 ? 9.677 -4.631 2.219 1.00 87.25 487 GLY A N 1
ATOM 3771 C CA . GLY A 1 487 ? 8.521 -3.826 1.805 1.00 87.25 487 GLY A CA 1
ATOM 3772 C C . GLY A 1 487 ? 7.991 -4.172 0.406 1.00 87.25 487 GLY A C 1
ATOM 3773 O O . GLY A 1 487 ? 7.225 -3.399 -0.166 1.00 87.25 487 GLY A O 1
ATOM 3774 N N . ASN A 1 488 ? 8.377 -5.321 -0.166 1.00 94.25 488 ASN A N 1
ATOM 3775 C CA . ASN A 1 488 ? 7.975 -5.723 -1.523 1.00 94.25 488 ASN A CA 1
ATOM 3776 C C . ASN A 1 488 ? 6.451 -5.867 -1.657 1.00 94.25 488 ASN A C 1
ATOM 3778 O O . ASN A 1 488 ? 5.848 -5.345 -2.597 1.00 94.25 488 ASN A O 1
ATOM 3782 N N . ARG A 1 489 ? 5.813 -6.520 -0.676 1.00 92.06 489 ARG A N 1
ATOM 3783 C CA . ARG A 1 489 ? 4.352 -6.627 -0.578 1.00 92.06 489 ARG A CA 1
ATOM 3784 C C . ARG A 1 489 ? 3.678 -5.261 -0.581 1.00 92.06 489 ARG A C 1
ATOM 3786 O O . ARG A 1 489 ? 2.635 -5.106 -1.214 1.00 92.06 489 ARG A O 1
ATOM 3793 N N . ASP A 1 490 ? 4.246 -4.295 0.131 1.00 90.94 490 ASP A N 1
ATOM 3794 C CA . ASP A 1 490 ? 3.633 -2.982 0.284 1.00 90.94 490 ASP A CA 1
ATOM 3795 C C . ASP A 1 490 ? 3.705 -2.175 -1.000 1.00 90.94 490 ASP A C 1
ATOM 3797 O O . ASP A 1 490 ? 2.675 -1.667 -1.437 1.00 90.94 490 ASP A O 1
ATOM 3801 N N . LEU A 1 491 ? 4.858 -2.175 -1.674 1.00 95.56 491 LEU A N 1
ATOM 3802 C CA . LEU A 1 491 ? 5.008 -1.538 -2.980 1.00 95.56 491 LEU A CA 1
ATOM 3803 C C . LEU A 1 491 ? 4.044 -2.131 -4.023 1.00 95.56 491 LEU A C 1
ATOM 3805 O O . LEU A 1 491 ? 3.365 -1.387 -4.735 1.00 95.56 491 LEU A O 1
ATOM 3809 N N . LEU A 1 492 ? 3.943 -3.464 -4.097 1.00 96.81 492 LEU A N 1
ATOM 3810 C CA . LEU A 1 492 ? 3.060 -4.146 -5.049 1.00 96.81 492 LEU A CA 1
ATOM 3811 C C . LEU A 1 492 ? 1.589 -3.791 -4.802 1.00 96.81 492 LEU A C 1
ATOM 3813 O O . LEU A 1 492 ? 0.875 -3.377 -5.713 1.00 96.81 492 LEU A O 1
ATOM 3817 N N . LEU A 1 493 ? 1.128 -3.950 -3.563 1.00 94.25 493 LEU A N 1
ATOM 3818 C CA . LEU A 1 493 ? -0.270 -3.720 -3.218 1.00 94.25 493 LEU A CA 1
ATOM 3819 C C . LEU A 1 493 ? -0.627 -2.223 -3.267 1.00 94.25 493 LEU A C 1
ATOM 3821 O O . LEU A 1 493 ? -1.728 -1.878 -3.682 1.00 94.25 493 LEU A O 1
ATOM 3825 N N . ASN A 1 494 ? 0.298 -1.317 -2.930 1.00 93.94 494 ASN A N 1
ATOM 3826 C CA . ASN A 1 494 ? 0.097 0.122 -3.115 1.00 93.94 494 ASN A CA 1
ATOM 3827 C C . ASN A 1 494 ? -0.025 0.503 -4.587 1.00 93.94 494 ASN A C 1
ATOM 3829 O O . ASN A 1 494 ? -0.857 1.338 -4.929 1.00 93.94 494 ASN A O 1
ATOM 3833 N N . SER A 1 495 ? 0.751 -0.142 -5.460 1.00 97.06 495 SER A N 1
ATOM 3834 C CA . SER A 1 495 ? 0.627 0.038 -6.908 1.00 97.06 495 SER A CA 1
ATOM 3835 C C . SER A 1 495 ? -0.773 -0.352 -7.389 1.00 97.06 495 SER A C 1
ATOM 3837 O O . SER A 1 495 ? -1.402 0.398 -8.132 1.00 97.06 495 SER A O 1
ATOM 3839 N N . VAL A 1 496 ? -1.308 -1.482 -6.907 1.00 96.62 496 VAL A N 1
ATOM 3840 C CA . VAL A 1 496 ? -2.690 -1.905 -7.195 1.00 96.62 496 VAL A CA 1
ATOM 3841 C C . VAL A 1 496 ? -3.708 -0.901 -6.649 1.00 96.62 496 VAL A C 1
ATOM 3843 O O . VAL A 1 496 ? -4.614 -0.513 -7.379 1.00 96.62 496 VAL A O 1
ATOM 3846 N N . ASN A 1 497 ? -3.541 -0.433 -5.410 1.00 91.62 497 ASN A N 1
ATOM 3847 C CA . ASN A 1 497 ? -4.432 0.547 -4.780 1.00 91.62 497 ASN A CA 1
ATOM 3848 C C . ASN A 1 497 ? -4.456 1.882 -5.537 1.00 91.62 497 ASN A C 1
ATOM 3850 O O . ASN A 1 497 ? -5.524 2.440 -5.781 1.00 91.62 497 ASN A O 1
ATOM 3854 N N . TRP A 1 498 ? -3.293 2.368 -5.972 1.00 93.50 498 TRP A N 1
ATOM 3855 C CA . TRP A 1 498 ? -3.175 3.575 -6.785 1.00 93.50 498 TRP A CA 1
ATOM 3856 C C . TRP A 1 498 ? -3.862 3.420 -8.145 1.00 93.50 498 TRP A C 1
ATOM 3858 O O . TRP A 1 498 ? -4.610 4.301 -8.572 1.00 93.50 498 TRP A O 1
ATOM 3868 N N . LEU A 1 499 ? -3.679 2.268 -8.798 1.00 95.56 499 LEU A N 1
ATOM 3869 C CA . LEU A 1 499 ? -4.347 1.942 -10.058 1.00 95.56 499 LEU A CA 1
ATOM 3870 C C . LEU A 1 499 ? -5.861 1.824 -9.885 1.00 95.56 499 LEU A C 1
ATOM 3872 O O . LEU A 1 499 ? -6.613 2.354 -10.697 1.00 95.56 499 LEU A O 1
ATOM 3876 N N . ALA A 1 500 ? -6.329 1.185 -8.815 1.00 91.44 500 ALA A N 1
ATOM 3877 C CA . ALA A 1 500 ? -7.746 1.055 -8.494 1.00 91.44 500 ALA A CA 1
ATOM 3878 C C . ALA A 1 500 ? -8.387 2.379 -8.031 1.00 91.44 500 ALA A C 1
ATOM 3880 O O . ALA A 1 500 ? -9.612 2.441 -7.916 1.00 91.44 500 ALA A O 1
ATOM 3881 N N . GLU A 1 501 ? -7.595 3.444 -7.843 1.00 84.25 501 GLU A N 1
ATOM 3882 C CA . GLU A 1 501 ? -7.987 4.721 -7.219 1.00 84.25 501 GLU A CA 1
ATOM 3883 C C . GLU A 1 501 ? -8.510 4.571 -5.787 1.00 84.25 501 GLU A C 1
ATOM 3885 O O . GLU A 1 501 ? -9.199 5.442 -5.264 1.00 84.25 501 GLU A O 1
ATOM 3890 N N . ASP A 1 502 ? -8.113 3.490 -5.123 1.00 69.94 502 ASP A N 1
ATOM 3891 C CA . ASP A 1 502 ? -8.269 3.298 -3.687 1.00 69.94 502 ASP A CA 1
ATOM 3892 C C . ASP A 1 502 ? -6.972 3.705 -2.983 1.00 69.94 502 ASP A C 1
ATOM 3894 O O . ASP A 1 502 ? -6.437 2.970 -2.152 1.00 69.94 502 ASP A O 1
ATOM 3898 N N . TYR A 1 503 ? -6.454 4.901 -3.298 1.00 56.59 503 TYR A N 1
ATOM 3899 C CA . TYR A 1 503 ? -5.245 5.483 -2.678 1.00 56.59 503 TYR A CA 1
ATOM 3900 C C . TYR A 1 503 ? -5.281 5.414 -1.148 1.00 56.59 503 TYR A C 1
ATOM 3902 O O . TYR A 1 503 ? -4.271 5.370 -0.451 1.00 56.59 503 TYR A O 1
ATOM 3910 N N . ALA A 1 504 ? -6.495 5.380 -0.627 1.00 51.59 504 ALA A N 1
ATOM 3911 C CA . ALA A 1 504 ? -6.816 5.362 0.765 1.00 51.59 504 ALA A CA 1
ATOM 3912 C C . ALA A 1 504 ? -6.506 4.000 1.435 1.00 51.59 504 ALA A C 1
ATOM 3914 O O . ALA A 1 504 ? -6.081 3.996 2.587 1.00 51.59 504 ALA A O 1
ATOM 3915 N N . LEU A 1 505 ? -6.563 2.863 0.721 1.00 56.03 505 LEU A N 1
ATOM 3916 C CA . LEU A 1 505 ? -6.103 1.550 1.216 1.00 56.03 505 LEU A CA 1
ATOM 3917 C C . LEU A 1 505 ? -4.573 1.473 1.354 1.00 56.03 505 LEU A C 1
ATOM 3919 O O . LEU A 1 505 ? -4.075 0.829 2.278 1.00 56.03 505 LEU A O 1
ATOM 3923 N N . ALA A 1 506 ? -3.822 2.186 0.506 1.00 51.94 506 ALA A N 1
ATOM 3924 C CA . ALA A 1 506 ? -2.365 2.292 0.633 1.00 51.94 506 ALA A CA 1
ATOM 3925 C C . ALA A 1 506 ? -1.934 2.977 1.947 1.00 51.94 506 ALA A C 1
ATOM 3927 O O . ALA A 1 506 ? -0.905 2.634 2.527 1.00 51.94 506 ALA A O 1
ATOM 3928 N N . SER A 1 507 ? -2.762 3.892 2.465 1.00 52.81 507 SER A N 1
ATOM 3929 C CA . SER A 1 507 ? -2.481 4.676 3.678 1.00 52.81 507 SER A CA 1
ATOM 3930 C C . SER A 1 507 ? -2.788 3.972 5.012 1.00 52.81 507 SER A C 1
ATOM 3932 O O . SER A 1 507 ? -2.314 4.423 6.055 1.00 52.81 507 SER A O 1
ATOM 3934 N N . VAL A 1 508 ? -3.571 2.881 5.004 1.00 53.06 508 VAL A N 1
ATOM 3935 C CA . VAL A 1 508 ? -4.018 2.159 6.224 1.00 53.06 508 VAL A CA 1
ATOM 3936 C C . VAL A 1 508 ? -3.106 0.966 6.557 1.00 53.06 508 VAL A C 1
ATOM 3938 O O . VAL A 1 508 ? -3.377 0.200 7.481 1.00 53.06 508 VAL A O 1
ATOM 3941 N N . ARG A 1 509 ? -1.999 0.772 5.827 1.00 61.66 509 ARG A N 1
ATOM 3942 C CA . ARG A 1 509 ? -1.045 -0.306 6.134 1.00 61.66 509 ARG A CA 1
ATOM 3943 C C . ARG A 1 509 ? -0.516 -0.202 7.562 1.00 61.66 509 ARG A C 1
ATOM 3945 O O . ARG A 1 509 ? -0.425 0.893 8.120 1.00 61.66 509 ARG A O 1
ATOM 3952 N N . SER A 1 510 ? -0.163 -1.360 8.130 1.00 50.81 510 SER A N 1
ATOM 3953 C CA . SER A 1 510 ? 0.373 -1.479 9.489 1.00 50.81 510 SER A CA 1
ATOM 3954 C C . SER A 1 510 ? 1.468 -0.440 9.693 1.00 50.81 510 SER A C 1
ATOM 3956 O O . SER A 1 510 ? 2.506 -0.474 9.031 1.00 50.81 510 SER A O 1
ATOM 3958 N N . LYS A 1 511 ? 1.203 0.545 10.559 1.00 60.16 511 LYS A N 1
ATOM 3959 C CA . LYS A 1 511 ? 2.165 1.607 10.850 1.00 60.16 511 LYS A CA 1
ATOM 3960 C C . LYS A 1 511 ? 3.377 0.927 11.478 1.00 60.16 511 LYS A C 1
ATOM 3962 O O . LYS A 1 511 ? 3.226 0.376 12.574 1.00 60.16 511 LYS A O 1
ATOM 3967 N N . PRO A 1 512 ? 4.563 0.952 10.844 1.00 52.00 512 PRO A N 1
ATOM 3968 C CA . PRO A 1 512 ? 5.711 0.265 11.399 1.00 52.00 512 PRO A CA 1
ATOM 3969 C C . PRO A 1 512 ? 5.968 0.801 12.807 1.00 52.00 512 PRO A C 1
ATOM 3971 O O . PRO A 1 512 ? 5.930 2.013 13.070 1.00 52.00 512 PRO A O 1
ATOM 3974 N N . ILE A 1 513 ? 6.208 -0.113 13.748 1.00 52.12 513 ILE A N 1
ATOM 3975 C CA . ILE A 1 513 ? 6.723 0.264 15.059 1.00 52.12 513 ILE A CA 1
ATOM 3976 C C . ILE A 1 513 ? 8.125 0.798 14.796 1.00 52.12 513 ILE A C 1
ATOM 3978 O O . ILE A 1 513 ? 9.081 0.034 14.682 1.00 52.12 513 ILE A O 1
ATOM 3982 N N . ALA A 1 514 ? 8.235 2.118 14.648 1.00 48.66 514 ALA A N 1
ATOM 3983 C CA . ALA A 1 514 ? 9.503 2.772 14.403 1.00 48.66 514 ALA A CA 1
ATOM 3984 C C . ALA A 1 514 ? 10.409 2.537 15.618 1.00 48.66 514 ALA A C 1
ATOM 3986 O O . ALA A 1 514 ? 10.357 3.268 16.611 1.00 48.66 514 ALA A O 1
ATOM 3987 N N . LEU A 1 515 ? 11.256 1.508 15.540 1.00 49.34 515 LEU A N 1
ATOM 3988 C CA . LEU A 1 515 ? 12.370 1.290 16.452 1.00 49.34 515 LEU A CA 1
ATOM 3989 C C . LEU A 1 515 ? 13.405 2.377 16.167 1.00 49.34 515 LEU A C 1
ATOM 3991 O O . LEU A 1 515 ? 14.416 2.153 15.504 1.00 49.34 515 LEU A O 1
ATOM 3995 N N . ARG A 1 516 ? 13.129 3.590 16.652 1.00 56.00 516 ARG A N 1
ATOM 3996 C CA . ARG A 1 516 ? 14.024 4.736 16.514 1.00 56.00 516 ARG A CA 1
ATOM 3997 C C . ARG A 1 516 ? 15.275 4.476 17.337 1.00 56.00 516 ARG A C 1
ATOM 3999 O O . ARG A 1 516 ? 15.337 4.764 18.530 1.00 56.00 516 ARG A O 1
ATOM 4006 N N . ARG A 1 517 ? 16.289 3.917 16.687 1.00 52.72 517 ARG A N 1
ATOM 4007 C CA . ARG A 1 517 ? 17.646 3.886 17.217 1.00 52.72 517 ARG A CA 1
ATOM 4008 C C . ARG A 1 517 ? 18.225 5.277 17.016 1.00 52.72 517 ARG A C 1
ATOM 4010 O O . ARG A 1 517 ? 18.267 5.778 15.896 1.00 52.72 517 ARG A O 1
ATOM 4017 N N . LEU A 1 518 ? 18.652 5.915 18.100 1.00 51.84 518 LEU A N 1
ATOM 4018 C CA . LEU A 1 518 ? 19.392 7.166 18.010 1.00 51.84 518 LEU A CA 1
ATOM 4019 C C . LEU A 1 518 ? 20.788 6.850 17.452 1.00 51.84 518 LEU A C 1
ATOM 4021 O O . LEU A 1 518 ? 21.693 6.481 18.200 1.00 51.84 518 LEU A O 1
ATOM 4025 N N . ILE A 1 519 ? 20.948 6.944 16.133 1.00 54.88 519 ILE A N 1
ATOM 4026 C CA . ILE A 1 519 ? 22.249 6.830 15.472 1.00 54.88 519 ILE A CA 1
ATOM 4027 C C . ILE A 1 519 ? 22.885 8.215 15.530 1.00 54.88 519 ILE A C 1
ATOM 4029 O O . ILE A 1 519 ? 22.624 9.069 14.691 1.00 54.88 519 ILE A O 1
ATOM 4033 N N . VAL A 1 520 ? 23.665 8.455 16.581 1.00 59.00 520 VAL A N 1
ATOM 4034 C CA . VAL A 1 520 ? 24.360 9.727 16.795 1.00 59.00 520 VAL A CA 1
ATOM 4035 C C . VAL A 1 520 ? 25.782 9.652 16.265 1.00 59.00 520 VAL A C 1
ATOM 4037 O O . VAL A 1 520 ? 26.525 8.713 16.557 1.00 59.00 520 VAL A O 1
ATOM 4040 N N . THR A 1 521 ? 26.196 10.687 15.545 1.00 71.25 521 THR A N 1
ATOM 4041 C CA . THR A 1 521 ? 27.598 10.898 15.183 1.00 71.25 521 THR A CA 1
ATOM 4042 C C . THR A 1 521 ? 28.444 11.169 16.433 1.00 71.25 521 THR A C 1
ATOM 4044 O O . THR A 1 521 ? 27.948 11.608 17.477 1.00 71.25 521 THR A O 1
ATOM 4047 N N . GLY A 1 522 ? 29.766 10.970 16.346 1.00 66.06 522 GLY A N 1
ATOM 4048 C CA . GLY A 1 522 ? 30.669 11.217 17.481 1.00 66.06 522 GLY A CA 1
ATOM 4049 C C . GLY A 1 522 ? 30.583 12.647 18.041 1.00 66.06 522 GLY A C 1
ATOM 4050 O O . GLY A 1 522 ? 30.714 12.850 19.249 1.00 66.06 522 GLY A O 1
ATOM 4051 N N . ARG A 1 523 ? 30.295 13.633 17.182 1.00 57.19 523 ARG A N 1
ATOM 4052 C CA . ARG A 1 523 ? 30.130 15.045 17.556 1.00 57.19 523 ARG A CA 1
ATOM 4053 C C . ARG A 1 523 ? 28.806 15.307 18.278 1.00 57.19 523 ARG A C 1
ATOM 4055 O O . ARG A 1 523 ? 28.795 16.023 19.277 1.00 57.19 523 ARG A O 1
ATOM 4062 N N . GLU A 1 524 ? 27.713 14.698 17.831 1.00 54.56 524 GLU A N 1
ATOM 4063 C CA . GLU A 1 524 ? 26.411 14.802 18.503 1.00 54.56 524 GLU A CA 1
ATOM 4064 C C . GLU A 1 524 ? 26.427 14.105 19.867 1.00 54.56 524 GLU A C 1
ATOM 4066 O O . GLU A 1 524 ? 25.905 14.644 20.840 1.00 54.56 524 GLU A O 1
ATOM 4071 N N . MET A 1 525 ? 27.122 12.969 19.990 1.00 74.50 525 MET A N 1
ATOM 4072 C CA . MET A 1 525 ? 27.314 12.293 21.277 1.00 74.50 525 MET A CA 1
ATOM 4073 C C . MET A 1 525 ? 28.077 13.170 22.288 1.00 74.50 525 MET A C 1
ATOM 4075 O O . MET A 1 525 ? 27.722 13.214 23.468 1.00 74.50 525 MET A O 1
ATOM 4079 N N . GLN A 1 526 ? 29.111 13.898 21.849 1.00 75.31 526 GLN A N 1
ATOM 4080 C CA . GLN A 1 526 ? 29.832 14.846 22.711 1.00 75.31 526 GLN A CA 1
ATOM 4081 C C . GLN A 1 526 ? 28.951 16.026 23.137 1.00 75.31 526 GLN A C 1
ATOM 4083 O O . GLN A 1 526 ? 29.003 16.432 24.299 1.00 75.31 526 GLN A O 1
ATOM 4088 N N . LEU A 1 527 ? 28.110 16.539 22.234 1.00 79.31 527 LEU A N 1
ATOM 4089 C CA . LEU A 1 527 ? 27.159 17.610 22.532 1.00 79.31 527 LEU A CA 1
ATOM 4090 C C . LEU A 1 527 ? 26.109 17.157 23.557 1.00 79.31 527 LEU A C 1
ATOM 4092 O O . LEU A 1 527 ? 25.907 17.842 24.557 1.00 79.31 527 LEU A O 1
ATOM 4096 N N . ILE A 1 528 ? 25.514 15.974 23.375 1.00 81.75 528 ILE A N 1
ATOM 4097 C CA . ILE A 1 528 ? 24.545 15.386 24.317 1.00 81.75 528 ILE A CA 1
ATOM 4098 C C . ILE A 1 528 ? 25.177 15.187 25.701 1.00 81.75 528 ILE A C 1
ATOM 4100 O O . ILE A 1 528 ? 24.574 15.530 26.724 1.00 81.75 528 ILE A O 1
ATOM 4104 N N . ARG A 1 529 ? 26.418 14.686 25.752 1.00 81.06 529 ARG A N 1
ATOM 4105 C CA . ARG A 1 529 ? 27.167 14.507 27.003 1.00 81.06 529 ARG A CA 1
ATOM 4106 C C . ARG A 1 529 ? 27.447 15.844 27.696 1.00 81.06 529 ARG A C 1
ATOM 4108 O O . ARG A 1 529 ? 27.206 15.969 28.894 1.00 81.06 529 ARG A O 1
ATOM 4115 N N . GLY A 1 530 ? 27.891 16.852 26.944 1.00 86.62 530 GLY A N 1
ATOM 4116 C CA . GLY A 1 530 ? 28.122 18.204 27.456 1.00 86.62 530 GLY A CA 1
ATOM 4117 C C . GLY A 1 530 ? 26.844 18.857 27.989 1.00 86.62 530 GLY A C 1
ATOM 4118 O O . GLY A 1 530 ? 26.841 19.390 29.098 1.00 86.62 530 GLY A O 1
ATOM 4119 N N . MET A 1 531 ? 25.732 18.752 27.255 1.00 86.12 531 MET A N 1
ATOM 4120 C CA . MET A 1 531 ? 24.437 19.262 27.713 1.00 86.12 531 MET A CA 1
ATOM 4121 C C . MET A 1 531 ? 23.985 18.580 29.009 1.00 86.12 531 MET A C 1
ATOM 4123 O O . MET A 1 531 ? 23.551 19.257 29.938 1.00 86.12 531 MET A O 1
ATOM 4127 N N . SER A 1 532 ? 24.156 17.262 29.113 1.00 82.38 532 SER A N 1
ATOM 4128 C CA . SER A 1 532 ? 23.763 16.502 30.306 1.00 82.38 532 SER A CA 1
ATOM 4129 C C . SER A 1 532 ? 24.588 16.876 31.544 1.00 82.38 532 SER A C 1
ATOM 4131 O O . SER A 1 532 ? 24.037 16.999 32.635 1.00 82.38 532 SER A O 1
ATOM 4133 N N . TRP A 1 533 ? 25.898 17.098 31.388 1.00 90.00 533 TRP A N 1
ATOM 4134 C CA . TRP A 1 533 ? 26.785 17.452 32.501 1.00 90.00 533 TRP A CA 1
ATOM 4135 C C . TRP A 1 533 ? 26.681 18.902 32.955 1.00 90.00 533 TRP A C 1
ATOM 4137 O O . TRP A 1 533 ? 26.853 19.167 34.141 1.00 90.00 533 TRP A O 1
ATOM 4147 N N . PHE A 1 534 ? 26.433 19.841 32.043 1.00 90.50 534 PHE A N 1
ATOM 4148 C CA . PHE A 1 534 ? 26.524 21.264 32.371 1.00 90.50 534 PHE A CA 1
ATOM 4149 C C . PHE A 1 534 ? 25.167 21.964 32.393 1.00 90.50 534 PHE A C 1
ATOM 4151 O O . PHE A 1 534 ? 24.914 22.735 33.313 1.00 90.50 534 PHE A O 1
ATOM 4158 N N . VAL A 1 535 ? 24.261 21.690 31.449 1.00 89.06 535 VAL A N 1
ATOM 4159 C CA . VAL A 1 535 ? 23.009 22.460 31.328 1.00 89.06 535 VAL A CA 1
ATOM 4160 C C . VAL A 1 535 ? 22.072 22.178 32.498 1.00 89.06 535 VAL A C 1
ATOM 4162 O O . VAL A 1 535 ? 21.606 23.120 33.133 1.00 89.06 535 VAL A O 1
ATOM 4165 N N . LEU A 1 536 ? 21.827 20.907 32.831 1.00 86.75 536 LEU A N 1
ATOM 4166 C CA . LEU A 1 536 ? 20.930 20.541 33.935 1.00 86.75 536 LEU A CA 1
ATOM 4167 C C . LEU A 1 536 ? 21.438 21.045 35.301 1.00 86.75 536 LEU A C 1
ATOM 4169 O O . LEU A 1 536 ? 20.664 21.699 36.005 1.00 86.75 536 LEU A O 1
ATOM 4173 N N . PRO A 1 537 ? 22.716 20.834 35.684 1.00 92.44 537 PRO A N 1
ATOM 4174 C CA . PRO A 1 537 ? 23.230 21.362 36.947 1.00 92.44 537 PRO A CA 1
ATOM 4175 C C . PRO A 1 537 ? 23.257 22.890 37.009 1.00 92.44 537 PRO A C 1
ATOM 4177 O O . PRO A 1 537 ? 22.918 23.455 38.047 1.00 92.44 537 PRO A O 1
ATOM 4180 N N . VAL A 1 538 ? 23.601 23.576 35.912 1.00 95.06 538 VAL A N 1
ATOM 4181 C CA . VAL A 1 538 ? 23.591 25.048 35.864 1.00 95.06 538 VAL A CA 1
ATOM 4182 C C . VAL A 1 538 ? 22.168 25.589 35.957 1.00 95.06 538 VAL A C 1
ATOM 4184 O O . VAL A 1 538 ? 21.937 26.534 36.707 1.00 95.06 538 VAL A O 1
ATOM 4187 N N . LEU A 1 539 ? 21.201 24.978 35.266 1.00 94.62 539 LEU A N 1
ATOM 4188 C CA . LEU A 1 539 ? 19.788 25.347 35.368 1.00 94.62 539 LEU A CA 1
ATOM 4189 C C . LEU A 1 539 ? 19.286 25.187 36.811 1.00 94.62 539 LEU A C 1
ATOM 4191 O O . LEU A 1 539 ? 18.651 26.094 37.345 1.00 94.62 539 LEU A O 1
ATOM 4195 N N . MET A 1 540 ? 19.617 24.071 37.468 1.00 93.75 540 MET A N 1
ATOM 4196 C CA . MET A 1 540 ? 19.268 23.834 38.872 1.00 93.75 540 MET A CA 1
ATOM 4197 C C . MET A 1 540 ? 19.922 24.853 39.809 1.00 93.75 540 MET A C 1
ATOM 4199 O O . MET A 1 540 ? 19.245 25.416 40.668 1.00 93.75 540 MET A O 1
ATOM 4203 N N . ALA A 1 541 ? 21.214 25.139 39.629 1.00 94.69 541 ALA A N 1
ATOM 4204 C CA . ALA A 1 541 ? 21.930 26.141 40.416 1.00 94.69 541 ALA A CA 1
ATOM 4205 C C . ALA A 1 541 ? 21.349 27.549 40.210 1.00 94.69 541 ALA A C 1
ATOM 4207 O O . ALA A 1 541 ? 21.186 28.299 41.171 1.00 94.69 541 ALA A O 1
ATOM 4208 N N . PHE A 1 542 ? 20.977 27.890 38.975 1.00 96.12 542 PHE A N 1
ATOM 4209 C CA . PHE A 1 542 ? 20.325 29.150 38.640 1.00 96.12 542 PHE A CA 1
ATOM 4210 C C . PHE A 1 542 ? 18.950 29.266 39.306 1.00 96.12 542 PHE A C 1
ATOM 4212 O O . PHE A 1 542 ? 18.688 30.254 39.991 1.00 96.12 542 PHE A O 1
ATOM 4219 N N . LEU A 1 543 ? 18.092 28.247 39.183 1.00 94.94 543 LEU A N 1
ATOM 4220 C CA . LEU A 1 543 ? 16.777 28.221 39.835 1.00 94.94 543 LEU A CA 1
ATOM 4221 C C . LEU A 1 543 ? 16.899 28.292 41.363 1.00 94.94 543 LEU A C 1
ATOM 4223 O O . LEU A 1 543 ? 16.147 29.028 42.006 1.00 94.94 543 LEU A O 1
ATOM 4227 N N . ALA A 1 544 ? 17.876 27.592 41.947 1.00 91.88 544 ALA A N 1
ATOM 4228 C CA . ALA A 1 544 ? 18.183 27.674 43.372 1.00 91.88 544 ALA A CA 1
ATOM 4229 C C . ALA A 1 544 ? 18.644 29.084 43.779 1.00 91.88 544 ALA A C 1
ATOM 4231 O O . ALA A 1 544 ? 18.192 29.607 44.799 1.00 91.88 544 ALA A O 1
ATOM 4232 N N . GLY A 1 545 ? 19.482 29.730 42.964 1.00 95.19 545 GLY A N 1
ATOM 4233 C CA . GLY A 1 545 ? 19.929 31.108 43.163 1.00 95.19 545 GLY A CA 1
ATOM 4234 C C . GLY A 1 545 ? 18.782 32.118 43.095 1.00 95.19 545 GLY A C 1
ATOM 4235 O O . GLY A 1 545 ? 18.658 32.964 43.979 1.00 95.19 545 GLY A O 1
ATOM 4236 N N . VAL A 1 546 ? 17.890 31.990 42.109 1.00 92.50 546 VAL A N 1
ATOM 4237 C CA . VAL A 1 546 ? 16.680 32.820 41.985 1.00 92.50 546 VAL A CA 1
ATOM 4238 C C . VAL A 1 546 ? 15.756 32.622 43.188 1.00 92.50 546 VAL A C 1
ATOM 4240 O O . VAL A 1 546 ? 15.250 33.596 43.748 1.00 92.50 546 VAL A O 1
ATOM 4243 N N . ALA A 1 547 ? 15.552 31.376 43.623 1.00 88.38 547 ALA A N 1
ATOM 4244 C CA . ALA A 1 547 ? 14.740 31.070 44.798 1.00 88.38 547 ALA A CA 1
ATOM 4245 C C . ALA A 1 547 ? 15.350 31.644 46.086 1.00 88.38 547 ALA A C 1
ATOM 4247 O O . ALA A 1 547 ? 14.621 32.174 46.924 1.00 88.38 547 ALA A O 1
ATOM 4248 N N . TRP A 1 548 ? 16.674 31.571 46.239 1.00 91.38 548 TRP A N 1
ATOM 4249 C CA . TRP A 1 548 ? 17.392 32.175 47.360 1.00 91.38 548 TRP A CA 1
ATOM 4250 C C . TRP A 1 548 ? 17.294 33.704 47.347 1.00 91.38 548 TRP A C 1
ATOM 4252 O O . TRP A 1 548 ? 16.986 34.295 48.379 1.00 91.38 548 TRP A O 1
ATOM 4262 N N . TRP A 1 549 ? 17.463 34.338 46.183 1.00 87.19 549 TRP A N 1
ATOM 4263 C CA . TRP A 1 549 ? 17.344 35.790 46.026 1.00 87.19 549 TRP A CA 1
ATOM 4264 C C . TRP A 1 549 ? 15.933 36.288 46.341 1.00 87.19 549 TRP A C 1
ATOM 4266 O O . TRP A 1 549 ? 15.784 37.296 47.012 1.00 87.19 549 TRP A O 1
ATOM 4276 N N . ARG A 1 550 ? 14.885 35.574 45.909 1.00 83.25 550 ARG A N 1
ATOM 4277 C CA . ARG A 1 550 ? 13.486 35.925 46.223 1.00 83.25 550 ARG A CA 1
ATOM 4278 C C . ARG A 1 550 ? 13.107 35.749 47.697 1.00 83.25 550 ARG A C 1
ATOM 4280 O O . ARG A 1 550 ? 12.095 36.301 48.117 1.00 83.25 550 ARG A O 1
ATOM 4287 N N . ARG A 1 551 ? 13.843 34.927 48.453 1.00 80.50 551 ARG A N 1
ATOM 4288 C CA . ARG A 1 551 ? 13.621 34.716 49.897 1.00 80.50 551 ARG A CA 1
ATOM 4289 C C . ARG A 1 551 ? 14.295 35.780 50.762 1.00 80.50 551 ARG A C 1
ATOM 4291 O O . ARG A 1 551 ? 13.964 35.868 51.943 1.00 80.50 551 ARG A O 1
ATOM 4298 N N . ARG A 1 552 ? 15.256 36.508 50.199 1.00 65.00 552 ARG A N 1
ATOM 4299 C CA . ARG A 1 552 ? 15.973 37.604 50.843 1.00 65.00 552 ARG A CA 1
ATOM 4300 C C . ARG A 1 552 ? 15.256 38.916 50.565 1.00 65.00 552 ARG A C 1
ATOM 4302 O O . ARG A 1 552 ? 15.253 39.752 51.493 1.00 65.00 552 ARG A O 1
#

Foldseek 3Di:
DDDDDDDDDDDPPPVVPVVVVVVPDDPLLVQLVVLLVQLVVLLVVLVCCCPPPVVCVVVSVVSNVSSVVSNVVSCVSCVVVLVVLCPDPNNVVVVVVVVVVVVVVVVVVVCVVCVVPDPDDDQPDPLSQLAAFPLLLVLLVPQPFAKEKEFEDAPPDPVCVVQVVVLVSLLVNSCVSNVNSYDYDYDHCVVCVVVCVVVPPPADRKMWMATPVQRDIDMDHPPQRASLQVSLRSCRRSPPAAQEEEEEDDQQFADCPDPDLQDLRHQVVLCVLSVSNRHHYYYDYCVVPVADDPSHLEYEYFEGAHADDPSRLVRVLVCLLLQHEYEYEYAAPHYVSVQVSVVLQQKHWDHAFKFACPAADPNQRSFFKFADVQFDCDPPLVLLCPLQGIATARGFTFMDGNDPPVPRDPQKDKDQGGKGDQQMDGDNDPVDNHDPPSPGGIGRQKIKMWGQGTPPDDRDPSRPHIRIYIYGRHNSCSHSNNCPPRCNSLSSVSRVCVSSVVSVSSRSPNSPPPPDDPPDDPVRVVVVVCCVVPVVVVVVVVVVVVVVVVVD

Solvent-accessible surface area (backbone atoms only — not comparable to full-atom values): 29535 Å² total; per-residue (Å²): 133,90,81,88,89,86,89,78,91,82,77,80,70,68,68,60,60,64,60,57,60,64,74,74,51,63,71,60,58,61,52,23,50,54,30,35,50,52,9,51,52,32,30,52,52,11,51,48,29,48,74,77,33,80,90,40,35,70,60,10,52,52,30,32,54,52,9,51,50,31,35,53,53,18,46,68,68,36,46,72,61,51,58,58,40,51,76,37,90,71,20,53,58,53,52,50,52,52,50,51,49,52,51,50,51,54,50,50,50,48,51,49,57,48,60,75,70,52,84,83,78,79,70,83,50,94,80,38,82,85,47,80,42,75,47,57,49,51,52,38,74,63,54,92,55,41,33,47,32,45,33,33,43,64,82,93,36,82,86,45,47,82,53,49,58,59,37,51,56,49,52,48,51,48,30,73,62,22,85,72,32,36,47,78,44,80,44,38,46,87,84,39,47,71,60,30,55,75,71,63,59,86,63,74,52,25,39,36,40,32,17,73,80,72,67,31,70,39,75,38,47,72,90,53,64,46,72,42,46,52,51,35,41,50,42,54,16,69,65,56,78,57,50,31,30,33,32,53,51,88,33,65,37,53,36,64,79,39,71,53,60,76,28,76,52,10,26,23,56,52,50,51,52,41,44,57,74,46,33,44,81,41,84,37,38,63,86,81,37,89,65,81,65,90,69,55,40,31,39,36,40,44,27,48,71,43,60,63,53,74,69,53,45,50,52,52,52,49,40,40,47,41,22,31,24,37,40,36,23,28,47,49,69,53,31,64,54,61,49,54,58,38,43,40,66,43,33,36,72,49,78,23,25,38,27,17,78,69,34,36,49,95,81,35,15,33,28,32,40,39,44,55,89,35,41,35,77,50,85,84,49,24,41,32,44,45,92,40,59,37,33,58,32,58,45,17,11,31,51,43,68,66,52,58,83,90,71,51,54,96,43,52,47,81,40,68,43,32,37,50,42,61,52,11,30,71,37,83,49,91,86,60,65,66,63,91,83,65,64,58,37,66,38,22,41,23,35,35,39,42,27,46,33,43,70,101,51,73,65,48,90,81,32,84,48,60,18,31,40,38,43,32,20,29,36,53,26,50,8,28,53,36,17,84,43,90,21,27,45,50,41,54,50,9,44,50,22,48,50,59,67,38,44,50,64,28,64,37,53,85,76,73,82,76,80,78,71,86,84,66,53,78,66,54,50,51,50,54,51,50,44,62,70,46,49,56,56,49,51,50,52,48,53,51,48,54,54,54,59,73,75,104

Secondary structure (DSSP, 8-state):
--------SSSSSSHHHHHHHHTTS-HHHHHHHHHHHHHHHHHHHHHHHHHH-GGGHHHHHHHHHHHHHHHHHHHHHHHHHHHHHHTSTTHHHHHHHHHHHHHHHHHHHHHHHHHHH--------TT-TTS--HHHHHHHHT-SS-EEEEEE--TT-TTTHHHHHHHHHHHHHHHHHTTTSEEEEEE-TTT-HHHHHHTT--SSSEEEEEETTT--EEEEETT--SHHHHHHHHHHHTTPPPPEEEEE-SSS--BTT---TT-SSB-HHHHHHHHHTT-EEEEE-TTT-SS--TTEEEEEEE---SPPPHHHHHHHHHHHHTT-EEEEE--SS--HHHHHHHHTTTEEEPSSEEEESSSBGGG-TTEEEEEGGGB--STTTHHHHTT--EEEEESPPPEEESS-TTTS-TTEEEEEEE---TTEEEES-TT--S-TT-------SEEEEEESS-TT-PPPTT--S-EEEEEES-SGGGSHHHHTSTTHHHHHHHHHHHHHT-HHHHHTS------------HHHHHHHHHIIIIIHHHHHHHHHHHHHHHH-

Mean predicted aligned error: 15.04 Å

Nearest PDB structures (foldseek):
  1a8l-assembly1_A  TM=7.456E-01  e=8.021E-05  Pyrococcus furiosus
  1j08-assembly8_H  TM=7.490E-01  e=1.069E-04  Pyrococcus horikoshii
  4gwr-assembly1_A  TM=7.440E-01  e=3.153E-03  Homo sapiens
  4gwr-assembly2_B  TM=6.318E-01  e=8.925E-04  Homo sapiens
  2hls-assembly1_A  TM=4.851E-01  e=1.584E-03  Aeropyrum pernix K1

Sequence (552 aa):
MSTSPRGDSTEQEVSRTMFSFIQNAPLKGVASLVLAVAGLVSMFVGVILLIFITELRGSGLLAIVLGGIFLTVAVMVSLNSILQSIAGRRGRYGANTVVMMVAFLTLSVLIYVFGTNASARWDVTATRQFSLAPHTLQILENLGESIEVTAFFVPDDPNQEPYRIPSENLLNEFKHRSEGLFEYRFSDPDREPALANRYRITEYPSIVFEGTKSGLRHRLTAPLFEERDISSALLIVTGQERKQIFYLTGHGELDLSDVEPDSRGGFANARMGMNNDNYNVFPLSLIQNSEIPETTAVIIVAGPTRDLSNKEFELLSEYLRLGGRMLLLLEPNPPQTFRDLLAQWAITVEEGTIVDIGSSLAGQPQTVLIQSPQYNDQEPVDAITALVEQNYFVGATSIVPSLPREELPSTIELYPVATSTMLSCMTLDEKINDCPNADYRVRIPAFAMQGIAPINANPDPKAKSQTKMVILGDRDFATNFHINSVGNRDLLLNSVNWLAEDYALASVRSKPIALRRLIVTGREMQLIRGMSWFVLPVLMAFLAGVAWWRRR